Protein 7P8Z (pdb70)

Radius of gyration: 24.33 Å; Cα contacts (8 Å, |Δi|>4): 1302; chains: 4; bounding box: 43×50×77 Å

InterPro domains:
  IPR005468 Avidin/streptavidin [PF01382] (31-137)
  IPR005468 Avidin/streptavidin [PS51326] (28-141)
  IPR036896 Avidin-like superfamily [G3DSA:2.40.128.30] (18-139)
  IPR036896 Avidin-like superfamily [SSF50876] (32-138)

B-factor: mean 18.24, std 8.89, range [5.52, 74.56]

Organism: NCBI:txid1913989

Foldseek 3Di:
DWWWAWPQRKIWDFPDQDPQQKTWGWIADNHPPDPLHDDTFIKIWGDDPFWIKIKTQQDDPPDRDQKMKIWTFGDDPQKTKTKMWMGHPPDDDPVRIDIDIIIIHTD/DWWWAWPQGKIDDFPDQPPQQKTWDWIADNHPPDPLHDDTFIKIWGDDPFWIKIKTQQDDPPDHDQKMKIWTFGDDPQKTKTKMWMGHPPDDDSVRIDIDIIIIHTD/DWWWAWPQGKIWAWPDQDPVQWTKTWIADNHPPDPRHPDTWIKIWGDDPFWIKIKTQQDDDPDHDQKMKIWTFGDDDQKTKTKMWMDHHPDDDSVRIDIDIIIIGTD/DWWWAWPQGKIWAWPDQDPQQWTWTWIADNHPPDPLHDDTWIKIWGDDPFWIKIKTQQDDPPDHDQKMKIWTFGDDPQKTKTKMWMDHHPDDDSVRIDIDIIIIGTD

Structure (mmCIF, N/CA/C/O backbone):
data_7P8Z
#
_entry.id   7P8Z
#
_cell.length_a   89.555
_cell.length_b   67.384
_cell.length_c   77.789
_cell.angle_alpha   90.000
_cell.angle_beta   90.000
_cell.angle_gamma   90.000
#
_symmetry.space_group_name_H-M   'P 21 21 2'
#
loop_
_entity.id
_entity.type
_entity.pdbx_description
1 polymer Wilavidin
2 non-polymer BIOTIN
3 non-polymer 'TETRAETHYLENE GLYCOL'
4 non-polymer 'TRIETHYLENE GLYCOL'
5 non-polymer 1,2-ETHANEDIOL
6 non-polymer DI(HYDROXYETHYL)ETHER
7 non-polymer 3,6,9,12,15,18-HEXAOXAICOSANE-1,20-DIOL
8 non-polymer 'SODIUM ION'
9 water water
#
loop_
_atom_site.group_PDB
_atom_site.id
_atom_site.type_symbol
_atom_site.label_atom_id
_atom_site.label_alt_id
_atom_site.label_comp_id
_atom_site.label_asym_id
_atom_site.label_entity_id
_atom_site.label_seq_id
_atom_site.pdbx_PDB_ins_code
_atom_site.Cartn_x
_atom_site.Cartn_y
_atom_site.Cartn_z
_atom_site.occupancy
_atom_site.B_iso_or_equiv
_atom_site.auth_seq_id
_atom_site.auth_comp_id
_atom_site.auth_asym_id
_atom_site.auth_atom_id
_atom_site.pdbx_PDB_model_num
ATOM 1 N N . LEU A 1 13 ? 0.449 27.557 -15.539 1.00 55.88 12 LEU A N 1
ATOM 2 C CA . LEU A 1 13 ? 1.734 28.210 -15.101 1.00 59.82 12 LEU A CA 1
ATOM 3 C C . LEU A 1 13 ? 2.190 27.718 -13.712 1.00 58.91 12 LEU A C 1
ATOM 4 O O . LEU A 1 13 ? 3.232 28.217 -13.257 1.00 67.24 12 LEU A O 1
ATOM 9 N N . SER A 1 14 ? 1.465 26.797 -13.049 1.00 41.15 13 SER A N 1
ATOM 10 C CA . SER A 1 14 ? 1.813 26.260 -11.705 1.00 29.32 13 SER A CA 1
ATOM 11 C C . SER A 1 14 ? 1.222 24.849 -11.514 1.00 24.72 13 SER A C 1
ATOM 12 O O . SER A 1 14 ? 0.015 24.733 -11.379 1.00 35.05 13 SER A O 1
ATOM 15 N N . ALA A 1 15 ? 2.058 23.806 -11.543 1.00 25.20 14 ALA A N 1
ATOM 16 C CA . ALA A 1 15 ? 1.604 22.401 -11.543 1.00 22.98 14 ALA A CA 1
ATOM 17 C C . ALA A 1 15 ? 2.136 21.721 -10.298 1.00 22.80 14 ALA A C 1
ATOM 18 O O . ALA A 1 15 ? 3.304 21.961 -9.937 1.00 25.04 14 ALA A O 1
ATOM 20 N N . TRP A 1 16 ? 1.308 20.895 -9.679 1.00 17.40 15 TRP A N 1
ATOM 21 C CA . TRP A 1 16 ? 1.652 20.215 -8.406 1.00 19.24 15 TRP A CA 1
ATOM 22 C C . TRP A 1 16 ? 1.246 18.755 -8.530 1.00 15.68 15 TRP A C 1
ATOM 23 O O . TRP A 1 16 ? 0.053 18.523 -8.835 1.00 17.24 15 TRP A O 1
ATOM 34 N N . THR A 1 17 ? 2.150 17.822 -8.227 1.00 16.00 16 THR A N 1
ATOM 35 C CA . THR A 1 17 ? 1.877 16.372 -8.406 1.00 16.21 16 THR A CA 1
ATOM 36 C C . THR A 1 17 ? 1.936 15.728 -7.031 1.00 16.03 16 THR A C 1
ATOM 37 O O . THR A 1 17 ? 2.856 16.047 -6.223 1.00 19.96 16 THR A O 1
ATOM 41 N N . ASN A 1 18 ? 0.972 14.869 -6.740 1.00 15.58 17 ASN A N 1
ATOM 42 C CA . ASN A 1 18 ? 0.914 14.227 -5.405 1.00 16.35 17 ASN A CA 1
ATOM 43 C C . ASN A 1 18 ? 1.635 12.876 -5.467 1.00 14.93 17 ASN A C 1
ATOM 44 O O . ASN A 1 18 ? 2.277 12.525 -6.497 1.00 19.51 17 ASN A O 1
ATOM 49 N N . GLN A 1 19 ? 1.632 12.232 -4.306 1.00 17.76 18 GLN A N 1
ATOM 50 C CA . GLN A 1 19 ? 2.274 10.913 -4.048 1.00 23.40 18 GLN A CA 1
ATOM 51 C C . GLN A 1 19 ? 1.675 9.808 -4.959 1.00 21.33 18 GLN A C 1
ATOM 52 O O . GLN A 1 19 ? 2.370 8.790 -5.186 1.00 22.04 18 GLN A O 1
ATOM 58 N N . SER A 1 20 ? 0.438 9.986 -5.437 1.00 19.58 19 SER A N 1
ATOM 59 C CA . SER A 1 20 ? -0.289 9.065 -6.330 1.00 21.72 19 SER A CA 1
ATOM 60 C C . SER A 1 20 ? -0.012 9.368 -7.807 1.00 21.50 19 SER A C 1
ATOM 61 O O . SER A 1 20 ? -0.408 8.502 -8.649 1.00 25.46 19 SER A O 1
ATOM 64 N N . GLY A 1 21 ? 0.724 10.445 -8.122 1.00 23.62 20 GLY A N 1
ATOM 65 C CA . GLY A 1 21 ? 1.055 10.863 -9.509 1.00 22.45 20 GLY A CA 1
ATOM 66 C C . GLY A 1 21 ? -0.024 11.783 -10.120 1.00 18.73 20 GLY A C 1
ATOM 67 O O . GLY A 1 21 ? 0.077 12.146 -11.325 1.00 19.09 20 GLY A O 1
ATOM 68 N N . SER A 1 22 ? -1.064 12.171 -9.374 1.00 15.32 21 SER A N 1
ATOM 69 C CA . SER A 1 22 ? -2.104 13.101 -9.874 1.00 14.82 21 SER A CA 1
ATOM 70 C C . SER A 1 22 ? -1.533 14.514 -9.890 1.00 15.09 21 SER A C 1
ATOM 71 O O . SER A 1 22 ? -0.656 14.833 -9.043 1.00 16.72 21 SER A O 1
ATOM 74 N N . THR A 1 23 ? -2.025 15.339 -10.793 1.00 15.11 22 THR A N 1
ATOM 75 C CA . THR A 1 23 ? -1.454 16.692 -10.963 1.00 15.77 22 THR A CA 1
ATOM 76 C C . THR A 1 23 ? -2.570 17.732 -10.924 1.00 14.97 22 THR A C 1
ATOM 77 O O . THR A 1 23 ? -3.545 17.616 -11.712 1.00 18.04 22 THR A O 1
ATOM 81 N N . LEU A 1 24 ? -2.365 18.732 -10.070 1.00 15.18 23 LEU A N 1
ATOM 82 C CA . LEU A 1 24 ? -3.160 19.983 -10.009 1.00 14.60 23 LEU A CA 1
ATOM 83 C C . LEU A 1 24 ? -2.454 21.017 -10.882 1.00 11.72 23 LEU A C 1
ATOM 84 O O . LEU A 1 24 ? -1.321 21.372 -10.573 1.00 14.10 23 LEU A O 1
ATOM 89 N N . TYR A 1 25 ? -3.117 21.474 -11.928 1.00 13.75 24 TYR A N 1
ATOM 90 C CA . TYR A 1 25 ? -2.647 22.550 -12.823 1.00 14.46 24 TYR A CA 1
ATOM 91 C C . TYR A 1 25 ? -3.334 23.849 -12.451 1.00 14.89 24 TYR A C 1
ATOM 92 O O . TYR A 1 25 ? -4.499 24.027 -12.841 1.00 16.48 24 TYR A O 1
ATOM 101 N N . ILE A 1 26 ? -2.681 24.719 -11.694 1.00 18.72 25 ILE A N 1
ATOM 102 C CA . ILE A 1 26 ? -3.279 26.045 -11.360 1.00 19.81 25 ILE A CA 1
ATOM 103 C C . ILE A 1 26 ? -2.999 26.946 -12.557 1.00 20.10 25 ILE A C 1
ATOM 104 O O . ILE A 1 26 ? -1.807 27.225 -12.824 1.00 26.96 25 ILE A O 1
ATOM 109 N N . GLN A 1 27 ? -4.047 27.322 -13.269 1.00 19.00 26 GLN A N 1
ATOM 110 C CA . GLN A 1 27 ? -4.003 28.210 -14.451 1.00 23.15 26 GLN A CA 1
ATOM 111 C C . GLN A 1 27 ? -4.031 29.672 -14.004 1.00 24.80 26 GLN A C 1
ATOM 112 O O . GLN A 1 27 ? -3.382 30.465 -14.672 1.00 33.57 26 GLN A O 1
ATOM 118 N N . SER A 1 28 ? -4.681 30.013 -12.889 1.00 25.54 27 SER A N 1
ATOM 119 C CA . SER A 1 28 ? -4.685 31.401 -12.367 1.00 31.80 27 SER A CA 1
ATOM 120 C C . SER A 1 28 ? -5.172 31.482 -10.914 1.00 34.85 27 SER A C 1
ATOM 121 O O . SER A 1 28 ? -6.053 30.707 -10.517 1.00 32.60 27 SER A O 1
ATOM 124 N N . VAL A 1 29 ? -4.588 32.422 -10.160 1.00 33.84 28 VAL A N 1
ATOM 125 C CA . VAL A 1 29 ? -5.126 32.934 -8.863 1.00 30.69 28 VAL A CA 1
ATOM 126 C C . VAL A 1 29 ? -5.352 34.432 -9.060 1.00 33.55 28 VAL A C 1
ATOM 127 O O . VAL A 1 29 ? -4.356 35.121 -9.381 1.00 38.14 28 VAL A O 1
ATOM 131 N N . ASP A 1 30 ? -6.612 34.869 -9.011 1.00 33.85 29 ASP A N 1
ATOM 132 C CA . ASP A 1 30 ? -7.061 36.288 -9.068 1.00 34.24 29 ASP A CA 1
ATOM 133 C C . ASP A 1 30 ? -6.480 37.065 -7.883 1.00 31.22 29 ASP A C 1
ATOM 134 O O . ASP A 1 30 ? -6.157 36.474 -6.860 1.00 29.15 29 ASP A O 1
ATOM 139 N N . PRO A 1 31 ? -6.445 38.413 -7.895 1.00 30.48 30 PRO A N 1
ATOM 140 C CA . PRO A 1 31 ? -6.071 39.173 -6.697 1.00 33.18 30 PRO A CA 1
ATOM 141 C C . PRO A 1 31 ? -6.994 38.933 -5.484 1.00 27.54 30 PRO A C 1
ATOM 142 O O . PRO A 1 31 ? -6.567 39.135 -4.355 1.00 31.62 30 PRO A O 1
ATOM 146 N N . SER A 1 32 ? -8.210 38.446 -5.750 1.00 28.03 31 SER A N 1
ATOM 147 C CA . SER A 1 32 ? -9.267 38.097 -4.766 1.00 27.52 31 SER A CA 1
ATOM 148 C C . SER A 1 32 ? -8.856 36.811 -4.016 1.00 20.11 31 SER A C 1
ATOM 149 O O . SER A 1 32 ? -9.535 36.453 -3.037 1.00 28.63 31 SER A O 1
ATOM 152 N N . GLY A 1 33 ? -7.859 36.075 -4.550 1.00 21.77 32 GLY A N 1
ATOM 153 C CA . GLY A 1 33 ? -7.434 34.747 -4.092 1.00 20.44 32 GLY A CA 1
ATOM 154 C C . GLY A 1 33 ? -8.210 33.621 -4.779 1.00 17.98 32 GLY A C 1
ATOM 155 O O . GLY A 1 33 ? -8.048 32.483 -4.341 1.00 15.88 32 GLY A O 1
ATOM 156 N N . SER A 1 34 ? -9.054 33.915 -5.793 1.00 18.55 33 SER A N 1
ATOM 157 C CA . SER A 1 34 ? -9.860 32.885 -6.479 1.00 18.84 33 SER A CA 1
ATOM 158 C C . SER A 1 34 ? -8.971 32.039 -7.388 1.00 16.76 33 SER A C 1
ATOM 159 O O . SER A 1 34 ? -8.279 32.635 -8.258 1.00 24.61 33 SER A O 1
ATOM 162 N N . LEU A 1 35 ? -8.976 30.719 -7.204 1.00 16.73 34 LEU A N 1
ATOM 163 C CA . LEU A 1 35 ? -8.125 29.770 -7.963 1.00 19.68 34 LEU A CA 1
ATOM 164 C C . LEU A 1 35 ? -8.968 29.134 -9.062 1.00 19.04 34 LEU A C 1
ATOM 165 O O . LEU A 1 35 ? -10.098 28.789 -8.822 1.00 20.64 34 LEU A O 1
ATOM 170 N N . SER A 1 36 ? -8.361 28.965 -10.223 1.00 17.53 35 SER A N 1
ATOM 171 C CA . SER A 1 36 ? -8.967 28.285 -11.378 1.00 18.26 35 SER A CA 1
ATOM 172 C C . SER A 1 36 ? -7.898 27.403 -12.025 1.00 18.57 35 SER A C 1
ATOM 173 O O . SER A 1 36 ? -6.715 27.793 -12.090 1.00 21.99 35 SER A O 1
ATOM 176 N N . GLY A 1 37 ? -8.309 26.247 -12.494 1.00 20.00 36 GLY A N 1
ATOM 177 C CA . GLY A 1 37 ? -7.391 25.367 -13.222 1.00 17.67 36 GLY A CA 1
ATOM 178 C C . GLY A 1 37 ? -8.028 24.036 -13.507 1.00 14.50 36 GLY A C 1
ATOM 179 O O . GLY A 1 37 ? -9.264 23.967 -13.666 1.00 16.20 36 GLY A O 1
ATOM 180 N N . TYR A 1 38 ? -7.202 23.013 -13.563 1.00 11.60 37 TYR A N 1
ATOM 181 C CA . TYR A 1 38 ? -7.651 21.649 -13.881 1.00 11.24 37 TYR A CA 1
ATOM 182 C C . TYR A 1 38 ? -6.762 20.659 -13.179 1.00 10.63 37 TYR A C 1
ATOM 183 O O . TYR A 1 38 ? -5.683 21.032 -12.678 1.00 11.44 37 TYR A O 1
ATOM 192 N N . TYR A 1 39 ? -7.218 19.410 -13.199 1.00 10.06 38 TYR A N 1
ATOM 193 C CA . TYR A 1 39 ? -6.658 18.342 -12.353 1.00 10.76 38 TYR A CA 1
ATOM 194 C C . TYR A 1 39 ? -6.686 17.077 -13.197 1.00 13.47 38 TYR A C 1
ATOM 195 O O . TYR A 1 39 ? -7.703 16.762 -13.858 1.00 13.80 38 TYR A O 1
ATOM 204 N N . ILE A 1 40 ? -5.575 16.376 -13.228 1.00 11.27 39 ILE A N 1
ATOM 205 C CA . ILE A 1 40 ? -5.478 15.056 -13.893 1.00 12.90 39 ILE A CA 1
ATOM 206 C C . ILE A 1 40 ? -5.207 14.025 -12.808 1.00 12.79 39 ILE A C 1
ATOM 207 O O . ILE A 1 40 ? -4.154 14.049 -12.154 1.00 15.19 39 ILE A O 1
ATOM 212 N N . ASN A 1 41 ? -6.205 13.183 -12.579 1.00 13.39 40 ASN A N 1
ATOM 213 C CA . ASN A 1 41 ? -6.158 12.104 -11.578 1.00 12.13 40 ASN A CA 1
ATOM 214 C C . ASN A 1 41 ? -5.360 10.897 -12.128 1.00 12.01 40 ASN A C 1
ATOM 215 O O . ASN A 1 41 ? -5.641 10.425 -13.207 1.00 12.17 40 ASN A O 1
ATOM 220 N N . ARG A 1 42 ? -4.358 10.416 -11.402 1.00 15.62 41 ARG A N 1
ATOM 221 C CA . ARG A 1 42 ? -3.577 9.231 -11.822 1.00 16.40 41 ARG A CA 1
ATOM 222 C C . ARG A 1 42 ? -3.501 8.249 -10.643 1.00 17.39 41 ARG A C 1
ATOM 223 O O . ARG A 1 42 ? -2.658 7.290 -10.665 1.00 18.53 41 ARG A O 1
ATOM 231 N N . ALA A 1 43 ? -4.490 8.348 -9.755 1.00 17.44 42 ALA A N 1
ATOM 232 C CA . ALA A 1 43 ? -4.527 7.538 -8.512 1.00 17.69 42 ALA A CA 1
ATOM 233 C C . ALA A 1 43 ? -5.103 6.164 -8.840 1.00 19.16 42 ALA A C 1
ATOM 234 O O . ALA A 1 43 ? -6.282 6.142 -9.328 1.00 18.26 4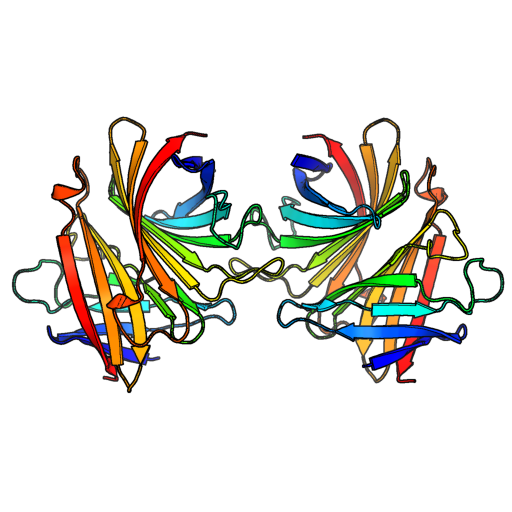2 ALA A O 1
ATOM 236 N N . ALA A 1 44 ? -4.279 5.110 -8.675 1.00 19.76 43 ALA A N 1
ATOM 237 C CA . ALA A 1 44 ? -4.643 3.700 -8.936 1.00 23.02 43 ALA A CA 1
ATOM 238 C C . ALA A 1 44 ? -5.937 3.404 -8.166 1.00 19.59 43 ALA A C 1
ATOM 239 O O . ALA A 1 44 ? -6.011 3.748 -6.970 1.00 18.36 43 ALA A O 1
ATOM 241 N N . GLY A 1 45 ? -6.855 2.705 -8.821 1.00 20.98 44 GLY A N 1
ATOM 242 C CA . GLY A 1 45 ? -8.122 2.214 -8.242 1.00 24.17 44 GLY A CA 1
ATOM 243 C C . GLY A 1 45 ? -9.300 3.179 -8.418 1.00 22.76 44 GLY A C 1
ATOM 244 O O . GLY A 1 45 ? -10.459 2.806 -8.180 1.00 21.19 44 GLY A O 1
ATOM 245 N N . TYR A 1 46 ? -9.031 4.428 -8.769 1.00 18.24 45 TYR A N 1
ATOM 246 C CA . TYR A 1 46 ? -10.106 5.440 -8.928 1.00 18.63 45 TYR A CA 1
ATOM 247 C C . TYR A 1 46 ? -10.481 5.514 -10.393 1.00 20.37 45 TYR A C 1
ATOM 248 O O . TYR A 1 46 ? -9.684 5.167 -11.305 1.00 17.72 45 TYR A O 1
ATOM 257 N N . GLY A 1 47 ? -11.643 6.079 -10.630 1.00 18.88 46 GLY A N 1
ATOM 258 C CA . GLY A 1 47 ? -12.050 6.340 -12.013 1.00 20.72 46 GLY A CA 1
ATOM 259 C C . GLY A 1 47 ? -11.485 7.694 -12.445 1.00 15.52 46 GLY A C 1
ATOM 260 O O . GLY A 1 47 ? -10.653 8.304 -11.683 1.00 16.01 46 GLY A O 1
ATOM 261 N N . CYS A 1 48 ? -11.896 8.126 -13.620 1.00 16.25 47 CYS A N 1
ATOM 262 C CA . CYS A 1 48 ? -11.638 9.472 -14.106 1.00 11.61 47 CYS A CA 1
ATOM 263 C C . CYS A 1 48 ? -10.136 9.708 -14.004 1.00 13.59 47 CYS A C 1
ATOM 264 O O . CYS A 1 48 ? -9.724 10.738 -13.483 1.00 17.30 47 CYS A O 1
ATOM 267 N N . GLN A 1 49 ? -9.390 8.832 -14.612 1.00 13.79 48 GLN A N 1
ATOM 268 C CA A GLN A 1 49 ? -7.914 8.873 -14.812 0.50 16.71 48 GLN A CA 1
ATOM 269 C CA B GLN A 1 49 ? -7.928 9.046 -14.737 0.50 15.21 48 GLN A CA 1
ATOM 270 C C . GLN A 1 49 ? -7.537 9.628 -16.099 1.00 15.09 48 GLN A C 1
ATOM 271 O O . GLN A 1 49 ? -8.225 9.446 -17.070 1.00 16.39 48 GLN A O 1
ATOM 282 N N . ASN A 1 50 ? -6.389 10.312 -16.112 1.00 15.32 49 ASN A N 1
ATOM 283 C CA . ASN A 1 50 ? -5.630 10.723 -17.319 1.00 19.91 49 ASN A CA 1
ATOM 284 C C . ASN A 1 50 ? -6.301 11.839 -18.116 1.00 20.81 49 ASN A C 1
ATOM 285 O O . ASN A 1 50 ? -5.743 12.177 -19.146 1.00 25.73 49 ASN A O 1
ATOM 290 N N . THR A 1 51 ? -7.397 12.433 -17.651 1.00 15.17 50 THR A N 1
ATOM 291 C CA . THR A 1 51 ? -8.062 13.515 -18.419 1.00 14.90 50 THR A CA 1
ATOM 292 C C . THR A 1 51 ? -8.357 14.691 -17.513 1.00 14.66 50 THR A C 1
ATOM 293 O O . THR A 1 51 ? -8.550 14.511 -16.325 1.00 13.11 50 THR A O 1
ATOM 297 N N . PRO A 1 52 ? -8.338 15.928 -18.043 1.00 13.33 51 PRO A N 1
ATOM 298 C CA . PRO A 1 52 ? -8.429 17.099 -17.162 1.00 13.15 51 PRO A CA 1
ATOM 299 C C . PRO A 1 52 ? -9.856 17.317 -16.619 1.00 11.29 51 PRO A C 1
ATOM 300 O O . PRO A 1 52 ? -10.832 17.321 -17.431 1.00 15.43 51 PRO A O 1
ATOM 304 N N . TYR A 1 53 ? -9.960 17.520 -15.325 1.00 11.20 52 TYR A N 1
ATOM 305 C CA . TYR A 1 53 ? -11.232 17.920 -14.667 1.00 11.59 52 TYR A CA 1
ATOM 306 C C . TYR A 1 53 ? -11.088 19.313 -14.097 1.00 10.81 52 TYR A C 1
ATOM 307 O O . TYR A 1 53 ? -9.995 19.708 -13.663 1.00 10.95 52 TYR A O 1
ATOM 316 N N . PRO A 1 54 ? -12.195 20.064 -14.005 1.00 10.46 53 PRO A N 1
ATOM 317 C CA . PRO A 1 54 ? -12.099 21.457 -13.587 1.00 11.25 53 PRO A CA 1
ATOM 318 C C . PRO A 1 54 ? -11.898 21.657 -12.084 1.00 10.72 53 PRO A C 1
ATOM 319 O O . PRO A 1 54 ? -12.415 20.919 -11.266 1.00 11.30 53 PRO A O 1
ATOM 323 N N . VAL A 1 55 ? -11.166 22.720 -11.765 1.00 12.45 54 VAL A N 1
ATOM 324 C CA . VAL A 1 55 ? -10.786 23.080 -10.389 1.00 11.76 54 VAL A CA 1
ATOM 325 C C . VAL A 1 55 ? -11.270 24.505 -10.103 1.00 12.32 54 VAL A C 1
ATOM 326 O O . VAL A 1 55 ? -11.049 25.408 -10.945 1.00 14.36 54 VAL A O 1
ATOM 330 N N . THR A 1 56 ? -11.847 24.688 -8.911 1.00 11.92 55 THR A N 1
ATOM 331 C CA . THR A 1 56 ? -12.078 26.011 -8.323 1.00 10.38 55 THR A CA 1
ATOM 332 C C . THR A 1 56 ? -11.552 25.977 -6.909 1.00 12.07 55 THR A C 1
ATOM 333 O O . THR A 1 56 ? -11.445 24.888 -6.358 1.00 12.70 55 THR A O 1
ATOM 337 N N . GLY A 1 57 ? -11.243 27.141 -6.343 1.00 13.07 56 GLY A N 1
ATOM 338 C CA . GLY A 1 57 ? -10.868 27.199 -4.932 1.00 10.03 56 GLY A CA 1
ATOM 339 C C . GLY A 1 57 ? -10.399 28.562 -4.527 1.00 9.78 56 GLY A C 1
ATOM 340 O O . GLY A 1 57 ? -10.740 29.533 -5.190 1.00 12.88 56 GLY A O 1
ATOM 341 N N . TRP A 1 58 ? -9.664 28.609 -3.433 1.00 11.35 57 TRP A N 1
ATOM 342 C CA . TRP A 1 58 ? -9.204 29.855 -2.784 1.00 12.16 57 TRP A CA 1
ATOM 343 C C . TRP A 1 58 ? -7.773 29.646 -2.337 1.00 12.62 57 TRP A C 1
ATOM 344 O O . TRP A 1 58 ? -7.444 28.555 -1.801 1.00 12.43 57 TRP A O 1
ATOM 355 N N . VAL A 1 59 ? -7.013 30.699 -2.458 1.00 13.46 58 VAL A N 1
ATOM 356 C CA . VAL A 1 59 ? -5.699 30.772 -1.784 1.00 12.81 58 VAL A CA 1
ATOM 357 C C . VAL A 1 59 ? -5.765 31.956 -0.836 1.00 13.41 58 VAL A C 1
ATOM 358 O O . VAL A 1 59 ? -6.244 32.990 -1.251 1.00 17.47 58 VAL A O 1
ATOM 362 N N . TYR A 1 60 ? -5.217 31.783 0.351 1.00 13.87 59 TYR A N 1
ATOM 363 C CA . TYR A 1 60 ? -5.120 32.823 1.401 1.00 14.97 59 TYR A CA 1
ATOM 364 C C . TYR A 1 60 ? -3.776 32.657 2.092 1.00 15.59 59 TYR A C 1
ATOM 365 O O . TYR A 1 60 ? -3.624 31.791 2.949 1.00 15.04 59 TYR A O 1
ATOM 374 N N . GLY A 1 61 ? -2.803 33.490 1.735 1.00 14.79 60 GLY A N 1
ATOM 375 C CA . GLY A 1 61 ? -1.456 33.245 2.239 1.00 17.12 60 GLY A CA 1
ATOM 376 C C . GLY A 1 61 ? -1.000 31.840 1.848 1.00 15.08 60 GLY A C 1
ATOM 377 O O . GLY A 1 61 ? -0.986 31.510 0.616 1.00 16.79 60 GLY A O 1
ATOM 378 N N . THR A 1 62 ? -0.659 30.999 2.822 1.00 15.69 61 THR A N 1
ATOM 379 C CA . THR A 1 62 ? -0.164 29.637 2.539 1.00 15.61 61 THR A CA 1
ATOM 380 C C . THR A 1 62 ? -1.315 28.646 2.564 1.00 13.53 61 THR A C 1
ATOM 381 O O . THR A 1 62 ? -1.061 27.473 2.242 1.00 17.75 61 THR A O 1
ATOM 385 N N . ALA A 1 63 ? -2.502 29.104 2.997 1.00 14.28 62 ALA A N 1
ATOM 386 C CA . ALA A 1 63 ? -3.701 28.250 3.025 1.00 13.41 62 ALA A CA 1
ATOM 387 C C . ALA A 1 63 ? -4.289 28.113 1.631 1.00 12.29 62 ALA A C 1
ATOM 388 O O . ALA A 1 63 ? -4.290 29.070 0.861 1.00 15.01 62 ALA A O 1
ATOM 390 N N . ILE A 1 64 ? -4.833 26.943 1.343 1.00 12.51 63 ILE A N 1
ATOM 391 C CA . ILE A 1 64 ? -5.417 26.667 0.010 1.00 11.83 63 ILE A CA 1
ATOM 392 C C . ILE A 1 64 ? -6.546 25.668 0.188 1.00 10.76 63 ILE A C 1
ATOM 393 O O . ILE A 1 64 ? -6.425 24.705 0.985 1.00 12.41 63 ILE A O 1
ATOM 398 N N . THR A 1 65 ? -7.632 25.934 -0.517 1.00 11.31 64 THR A N 1
ATOM 399 C CA . THR A 1 65 ? -8.687 24.932 -0.799 1.00 10.70 64 THR A CA 1
ATOM 400 C C . THR A 1 65 ? -8.855 24.823 -2.299 1.00 9.23 64 THR A C 1
ATOM 401 O O . THR A 1 65 ? -8.721 25.788 -3.006 1.00 10.83 64 THR A O 1
ATOM 405 N N . PHE A 1 66 ? -9.157 23.624 -2.753 1.00 9.39 65 PHE A N 1
ATOM 406 C CA . PHE A 1 66 ? -9.547 23.429 -4.156 1.00 9.58 65 PHE A CA 1
ATOM 407 C C . PHE A 1 66 ? -10.465 22.220 -4.230 1.00 10.26 65 PHE A C 1
ATOM 408 O O . PHE A 1 66 ? -10.405 21.337 -3.379 1.00 10.96 65 PHE A O 1
ATOM 416 N N . THR A 1 67 ? -11.283 22.230 -5.260 1.00 10.28 66 THR A N 1
ATOM 417 C CA . THR A 1 67 ? -12.297 21.192 -5.403 1.00 10.08 66 THR A CA 1
ATOM 418 C C . THR A 1 67 ? -12.459 20.910 -6.889 1.00 8.96 66 THR A C 1
ATOM 419 O O . THR A 1 67 ? -12.385 21.860 -7.693 1.00 11.23 66 THR A O 1
ATOM 423 N N . VAL A 1 68 ? -12.560 19.622 -7.196 1.00 10.81 67 VAL A N 1
ATOM 424 C CA . VAL A 1 68 ? -12.633 19.082 -8.580 1.00 11.19 67 VAL A CA 1
ATOM 425 C C . VAL A 1 68 ? -13.994 18.408 -8.720 1.00 8.60 67 VAL A C 1
ATOM 426 O O . VAL A 1 68 ? -14.309 17.522 -7.903 1.00 12.46 67 VAL A O 1
ATOM 430 N N . LEU A 1 69 ? -14.656 18.716 -9.827 1.00 10.14 68 LEU A N 1
ATOM 431 C CA . LEU A 1 69 ? -15.904 18.072 -10.273 1.00 10.81 68 LEU A CA 1
ATOM 432 C C . LEU A 1 69 ? -15.470 16.922 -11.177 1.00 10.41 68 LEU A C 1
ATOM 433 O O . LEU A 1 69 ? -14.827 17.202 -12.178 1.00 13.29 68 LEU A O 1
ATOM 438 N N . TRP A 1 70 ? -15.823 15.674 -10.878 1.00 13.19 69 TRP A N 1
ATOM 439 C CA . TRP A 1 70 ? -15.359 14.504 -11.701 1.00 10.33 69 TRP A CA 1
ATOM 440 C C . TRP A 1 70 ? -16.345 14.261 -12.842 1.00 11.25 69 TRP A C 1
ATOM 441 O O . TRP A 1 70 ? -16.924 13.198 -12.934 1.00 13.74 69 TRP A O 1
ATOM 452 N N . GLU A 1 71 ? -16.504 15.295 -13.647 1.00 11.31 70 GLU A N 1
ATOM 453 C CA . GLU A 1 71 ? -17.313 15.262 -14.866 1.00 10.97 70 GLU A CA 1
ATOM 454 C C . GLU A 1 71 ? -16.488 15.960 -15.921 1.00 11.33 70 GLU A C 1
ATOM 455 O O . GLU A 1 71 ? -16.001 17.064 -15.622 1.00 14.54 70 GLU A O 1
ATOM 461 N N . ASN A 1 72 ? -16.321 15.306 -17.060 1.00 13.80 71 ASN A N 1
ATOM 462 C CA . ASN A 1 72 ? -15.876 16.002 -18.288 1.00 15.89 71 ASN A CA 1
ATOM 463 C C . ASN A 1 72 ? -16.416 15.244 -19.503 1.00 15.74 71 ASN A C 1
ATOM 464 O O . ASN A 1 72 ? -17.169 14.228 -19.336 1.00 14.10 71 ASN A O 1
ATOM 469 N N . ALA A 1 73 ? -16.032 15.664 -20.708 1.00 18.16 72 ALA A N 1
ATOM 470 C CA . ALA A 1 73 ? -16.623 15.059 -21.928 1.00 17.56 72 ALA A CA 1
ATOM 471 C C . ALA A 1 73 ? -16.084 13.629 -22.150 1.00 19.29 72 ALA A C 1
ATOM 472 O O . ALA A 1 73 ? -16.615 12.908 -22.968 1.00 28.24 72 ALA A O 1
ATOM 474 N N . THR A 1 74 ? -15.036 13.248 -21.446 1.00 20.38 73 THR A N 1
ATOM 475 C CA . THR A 1 74 ? -14.287 11.990 -21.659 1.00 18.37 73 THR A CA 1
ATOM 476 C C . THR A 1 74 ? -14.876 10.945 -20.709 1.00 18.97 73 THR A C 1
ATOM 477 O O . THR A 1 74 ? -15.240 9.886 -21.174 1.00 20.04 73 THR A O 1
ATOM 481 N N . GLU A 1 75 ? -14.971 11.236 -19.426 1.00 16.52 74 GLU A N 1
ATOM 482 C CA . GLU A 1 75 ? -15.463 10.259 -18.428 1.00 15.33 74 GLU A CA 1
ATOM 483 C C . GLU A 1 75 ? -16.058 11.021 -17.266 1.00 14.48 74 GLU A C 1
ATOM 484 O O . GLU A 1 75 ? -15.583 12.137 -16.961 1.00 19.93 74 GLU A O 1
ATOM 490 N N . SER A 1 76 ? -17.068 10.427 -16.650 1.00 17.33 75 SER A N 1
ATOM 491 C CA . SER A 1 76 ? -17.758 11.029 -15.482 1.00 18.77 75 SER A CA 1
ATOM 492 C C . SER A 1 76 ? -17.794 10.028 -14.351 1.00 15.86 75 SER A C 1
ATOM 493 O O . SER A 1 76 ? -18.003 8.822 -14.637 1.00 17.96 75 SER A O 1
ATOM 496 N N . CYS A 1 77 ? -17.581 10.497 -13.127 1.00 13.41 76 CYS A N 1
ATOM 497 C CA . CYS A 1 77 ? -17.644 9.601 -11.943 1.00 14.19 76 CYS A CA 1
ATOM 498 C C . CYS A 1 77 ? -18.665 10.101 -10.904 1.00 13.06 76 CYS A C 1
ATOM 499 O O . CYS A 1 77 ? -18.688 9.525 -9.813 1.00 16.10 76 CYS A O 1
ATOM 502 N N . ASN A 1 78 ? -19.558 11.052 -11.229 1.00 13.12 77 ASN A N 1
ATOM 503 C CA . ASN A 1 78 ? -20.736 11.305 -10.348 1.00 16.61 77 ASN A CA 1
ATOM 504 C C . ASN A 1 78 ? -20.281 11.654 -8.945 1.00 14.00 77 ASN A C 1
ATOM 505 O O . ASN A 1 78 ? -20.975 11.276 -7.945 1.00 13.75 77 ASN A O 1
ATOM 510 N N . SER A 1 79 ? -19.198 12.423 -8.849 1.00 11.26 78 SER A N 1
ATOM 511 C CA . SER A 1 79 ? -18.587 12.680 -7.524 1.00 12.79 78 SER A CA 1
ATOM 512 C C . SER A 1 79 ? -17.917 14.053 -7.545 1.00 9.73 78 SER A C 1
ATOM 513 O O . SER A 1 79 ? -17.585 14.597 -8.673 1.00 10.56 78 SER A O 1
ATOM 516 N N . ILE A 1 80 ? -17.496 14.484 -6.379 1.00 10.44 79 ILE A N 1
ATOM 517 C CA . ILE A 1 80 ? -16.750 15.761 -6.208 1.00 9.08 79 ILE A CA 1
ATOM 518 C C . ILE A 1 80 ? -15.697 15.548 -5.130 1.00 9.48 79 ILE A C 1
ATOM 519 O O . ILE A 1 80 ? -16.040 15.000 -4.082 1.00 13.75 79 ILE A O 1
ATOM 524 N N . THR A 1 81 ? -14.507 16.100 -5.316 1.00 9.43 80 THR A N 1
ATOM 525 C CA . THR A 1 81 ? -13.508 16.070 -4.230 1.00 10.08 80 THR A CA 1
ATOM 526 C C . THR A 1 81 ? -13.195 17.509 -3.839 1.00 11.46 80 THR A C 1
ATOM 527 O O . THR A 1 81 ? -13.086 18.378 -4.742 1.00 9.77 80 THR A O 1
ATOM 531 N N . ALA A 1 82 ? -13.056 17.707 -2.520 1.00 10.38 81 ALA A N 1
ATOM 532 C CA . ALA A 1 82 ? -12.557 18.967 -1.934 1.00 11.72 81 ALA A CA 1
ATOM 533 C C . ALA A 1 82 ? -11.332 18.712 -1.106 1.00 10.22 81 ALA A C 1
ATOM 534 O O . ALA A 1 82 ? -11.378 17.821 -0.214 1.00 10.01 81 ALA A O 1
ATOM 536 N N . TRP A 1 83 ? -10.270 19.432 -1.451 1.00 9.40 82 TRP A N 1
ATOM 537 C CA . TRP A 1 83 ? -8.998 19.435 -0.701 1.00 10.72 82 TRP A CA 1
ATOM 538 C C . TRP A 1 83 ? -8.870 20.691 0.147 1.00 9.31 82 TRP A C 1
ATOM 539 O O . TRP A 1 83 ? -9.104 21.770 -0.353 1.00 11.53 82 TRP A O 1
ATOM 550 N N . THR A 1 84 ? -8.377 20.526 1.357 1.00 11.64 83 THR A N 1
ATOM 551 C CA . THR A 1 84 ? -8.065 21.619 2.285 1.00 11.77 83 THR A CA 1
ATOM 552 C C . THR A 1 84 ? -6.614 21.466 2.748 1.00 10.75 83 THR A C 1
ATOM 553 O O . THR A 1 84 ? -6.281 20.388 3.233 1.00 13.39 83 THR A O 1
ATOM 557 N N . GLY A 1 85 ? -5.786 22.467 2.608 1.00 13.43 84 GLY A N 1
ATOM 558 C CA . GLY A 1 85 ? -4.409 22.290 3.048 1.00 15.41 84 GLY A CA 1
ATOM 559 C C . GLY A 1 85 ? -3.602 23.565 3.040 1.00 12.68 84 GLY A C 1
ATOM 560 O O . GLY A 1 85 ? -4.147 24.698 3.005 1.00 15.37 84 GLY A O 1
ATOM 561 N N . PHE A 1 86 ? -2.299 23.397 3.042 1.00 16.79 85 PHE A N 1
ATOM 562 C CA . PHE A 1 86 ? -1.389 24.534 3.238 1.00 14.78 85 PHE A CA 1
ATOM 563 C C . PHE A 1 86 ? -0.098 24.235 2.494 1.00 13.24 85 PHE A C 1
ATOM 564 O O . PHE A 1 86 ? 0.310 23.078 2.335 1.00 16.42 85 PHE A O 1
ATOM 572 N N . TYR A 1 87 ? 0.532 25.307 2.069 1.00 14.58 86 TYR A N 1
ATOM 573 C CA . TYR A 1 87 ? 1.881 25.248 1.500 1.00 15.78 86 TYR A CA 1
ATOM 574 C C . TYR A 1 87 ? 2.872 25.364 2.653 1.00 15.63 86 TYR A C 1
ATOM 575 O O . TYR A 1 87 ? 2.813 26.321 3.495 1.00 17.49 86 TYR A O 1
ATOM 584 N N . TYR A 1 88 ? 3.846 24.446 2.663 1.00 15.96 87 TYR A N 1
ATOM 585 C CA . TYR A 1 88 ? 4.876 24.416 3.727 1.00 15.01 87 TYR A CA 1
ATOM 586 C C . TYR A 1 88 ? 6.080 23.650 3.218 1.00 15.99 87 TYR A C 1
ATOM 587 O O . TYR A 1 88 ? 5.911 22.538 2.747 1.00 17.94 87 TYR A O 1
ATOM 596 N N . GLN A 1 89 ? 7.242 24.263 3.358 1.00 17.67 88 GLN A N 1
ATOM 597 C CA . GLN A 1 89 ? 8.567 23.649 3.024 1.00 22.92 88 GLN A CA 1
ATOM 598 C C . GLN A 1 89 ? 8.461 23.030 1.641 1.00 21.83 88 GLN A C 1
ATOM 599 O O . GLN A 1 89 ? 8.889 21.863 1.431 1.00 27.67 88 GLN A O 1
ATOM 605 N N . GLY A 1 90 ? 7.962 23.847 0.724 1.00 21.13 89 GLY A N 1
ATOM 606 C CA . GLY A 1 90 ? 8.032 23.563 -0.709 1.00 19.87 89 GLY A CA 1
ATOM 607 C C . GLY A 1 90 ? 7.003 22.548 -1.175 1.00 19.13 89 GLY A C 1
ATOM 608 O O . GLY A 1 90 ? 6.996 22.269 -2.386 1.00 19.98 89 GLY A O 1
ATOM 609 N N . GLN A 1 91 ? 6.038 22.169 -0.338 1.00 17.19 90 GLN A N 1
ATOM 610 C CA . GLN A 1 91 ? 4.994 21.201 -0.763 1.00 17.58 90 GLN A CA 1
ATOM 611 C C . GLN A 1 91 ? 3.627 21.666 -0.273 1.00 17.66 90 GLN A C 1
ATOM 612 O O . GLN A 1 91 ? 3.546 22.420 0.716 1.00 18.33 90 GLN A O 1
ATOM 618 N N . ILE A 1 92 ? 2.587 21.183 -0.909 1.00 18.31 91 ILE A N 1
ATOM 619 C CA . ILE A 1 92 ? 1.211 21.453 -0.419 1.00 17.50 91 ILE A CA 1
ATOM 620 C C . ILE A 1 92 ? 0.691 20.184 0.286 1.00 15.47 91 ILE A C 1
ATOM 621 O O . ILE A 1 92 ? 0.571 19.146 -0.375 1.00 14.15 91 ILE A O 1
ATOM 626 N N . THR A 1 93 ? 0.384 20.275 1.583 1.00 17.49 92 THR A N 1
ATOM 627 C CA . THR A 1 93 ? -0.138 19.173 2.415 1.00 15.61 92 THR A CA 1
ATOM 628 C C . THR A 1 93 ? -1.645 19.379 2.544 1.00 14.55 92 THR A C 1
ATOM 629 O O . THR A 1 93 ? -2.021 20.440 2.885 1.00 19.32 92 THR A O 1
ATOM 633 N N . THR A 1 94 ? -2.403 18.324 2.290 1.00 14.80 93 THR A N 1
ATOM 634 C CA . THR A 1 94 ? -3.856 18.422 2.088 1.00 13.85 93 THR A CA 1
ATOM 635 C C . THR A 1 94 ? -4.527 17.246 2.733 1.00 13.96 93 THR A C 1
ATOM 636 O O . THR A 1 94 ? -4.018 16.174 2.647 1.00 16.04 93 THR A O 1
ATOM 640 N N . LEU A 1 95 ? -5.699 17.534 3.283 1.00 13.59 94 LEU A N 1
ATOM 641 C CA . LEU A 1 95 ? -6.740 16.522 3.566 1.00 11.92 94 LEU A CA 1
ATOM 642 C C . LEU A 1 95 ? -7.820 16.696 2.504 1.00 12.14 94 LEU A C 1
ATOM 643 O O . LEU A 1 95 ? -8.102 17.847 2.081 1.00 13.03 94 LEU A O 1
ATOM 648 N N . TRP A 1 96 ? -8.360 15.586 2.025 1.00 11.82 95 TRP A N 1
ATOM 649 C CA . TRP A 1 96 ? -9.456 15.660 1.035 1.00 10.71 95 TRP A CA 1
ATOM 650 C C . TRP A 1 96 ? -10.651 14.846 1.476 1.00 13.31 95 TRP A C 1
ATOM 651 O O . TRP A 1 96 ? -10.444 13.894 2.189 1.00 10.29 95 TRP A O 1
ATOM 662 N N . GLN A 1 97 ? -11.830 15.224 0.936 1.00 10.54 96 GLN A N 1
ATOM 663 C CA . GLN A 1 97 ? -13.143 14.563 1.117 1.00 12.76 96 GLN A CA 1
ATOM 664 C C . GLN A 1 97 ? -13.809 14.433 -0.267 1.00 10.34 96 GLN A C 1
ATOM 665 O O . GLN A 1 97 ? -13.728 15.350 -1.077 1.00 11.04 96 GLN A O 1
ATOM 671 N N . LEU A 1 98 ? -14.274 13.228 -0.558 1.00 12.63 97 LEU A N 1
ATOM 672 C CA . LEU A 1 98 ? -14.873 12.844 -1.838 1.00 11.98 97 LEU A CA 1
ATOM 673 C C . LEU A 1 98 ? -16.321 12.472 -1.567 1.00 11.48 97 LEU A C 1
ATOM 674 O O . LEU A 1 98 ? -16.580 11.548 -0.736 1.00 11.59 97 LEU A O 1
ATOM 679 N N . VAL A 1 99 ? -17.252 13.174 -2.193 1.00 10.95 98 VAL A N 1
ATOM 680 C CA . VAL A 1 99 ? -18.675 12.826 -2.014 1.00 11.50 98 VAL A CA 1
ATOM 681 C C . VAL A 1 99 ? -19.225 12.376 -3.380 1.00 10.99 98 VAL A C 1
ATOM 682 O O . VAL A 1 99 ? -18.870 12.941 -4.418 1.00 11.37 98 VAL A O 1
ATOM 686 N N . ILE A 1 100 ? -20.172 11.459 -3.396 1.00 11.58 99 ILE A N 1
ATOM 687 C CA . ILE A 1 100 ? -20.805 10.887 -4.619 1.00 11.61 99 ILE A CA 1
ATOM 688 C C . ILE A 1 100 ? -22.230 11.396 -4.669 1.00 11.84 99 ILE A C 1
ATOM 689 O O . ILE A 1 100 ? -22.918 11.384 -3.614 1.00 13.98 99 ILE A O 1
ATOM 694 N N . ASN A 1 101 ? -22.623 11.844 -5.857 1.00 10.52 100 ASN A N 1
ATOM 695 C CA . ASN A 1 101 ? -24.026 12.089 -6.209 1.00 9.59 100 ASN A CA 1
ATOM 696 C C . ASN A 1 101 ? -24.871 10.975 -5.596 1.00 11.36 100 ASN A C 1
ATOM 697 O O . ASN A 1 101 ? -24.517 9.790 -5.784 1.00 11.78 100 ASN A O 1
ATOM 702 N N . GLY A 1 102 ? -26.008 11.370 -4.979 1.00 12.62 101 GLY A N 1
ATOM 703 C CA . GLY A 1 102 ? -27.093 10.489 -4.505 1.00 12.23 101 GLY A CA 1
ATOM 704 C C . GLY A 1 102 ? -26.822 9.951 -3.124 1.00 12.02 101 GLY A C 1
ATOM 705 O O . GLY A 1 102 ? -27.608 9.140 -2.685 1.00 14.57 101 GLY A O 1
ATOM 706 N N . SER A 1 103 ? -25.691 10.353 -2.495 1.00 10.72 102 SER A N 1
ATOM 707 C CA . SER A 1 103 ? -25.326 9.924 -1.133 1.00 12.86 102 SER A CA 1
ATOM 708 C C . SER A 1 103 ? -26.468 10.201 -0.162 1.00 10.98 102 SER A C 1
ATOM 709 O O . SER A 1 103 ? -27.193 11.274 -0.285 1.00 11.34 102 SER A O 1
ATOM 712 N N . THR A 1 104 ? -26.596 9.332 0.849 1.00 14.50 103 THR A N 1
ATOM 713 C CA . THR A 1 104 ? -27.617 9.531 1.882 1.00 15.43 103 THR A CA 1
ATOM 714 C C . THR A 1 104 ? -27.035 9.570 3.294 1.00 15.95 103 THR A C 1
ATOM 715 O O . THR A 1 104 ? -27.796 9.675 4.252 1.00 23.61 103 THR A O 1
ATOM 719 N N . SER A 1 105 ? -25.729 9.444 3.426 1.00 15.95 104 SER A N 1
ATOM 720 C CA . SER A 1 105 ? -25.050 9.272 4.727 1.00 19.74 104 SER A CA 1
ATOM 721 C C . SER A 1 105 ? -23.657 9.852 4.594 1.00 14.99 104 SER A C 1
ATOM 722 O O . SER A 1 105 ? -23.009 9.602 3.546 1.00 12.83 104 SER A O 1
ATOM 725 N N . THR A 1 106 ? -23.197 10.533 5.641 1.00 16.37 105 THR A N 1
ATOM 726 C CA . THR A 1 106 ? -21.801 11.015 5.757 1.00 17.67 105 THR A CA 1
ATOM 727 C C . THR A 1 106 ? -20.878 9.803 5.767 1.00 18.39 105 THR A C 1
ATOM 728 O O . THR A 1 106 ? -19.655 9.934 5.364 1.00 17.31 105 THR A O 1
ATOM 732 N N . GLY A 1 107 ? -21.416 8.660 6.137 1.00 17.02 106 GLY A N 1
ATOM 733 C CA . GLY A 1 107 ? -20.625 7.417 6.088 1.00 18.25 106 GLY A CA 1
ATOM 734 C C . GLY A 1 107 ? -20.089 7.125 4.678 1.00 18.82 106 GLY A C 1
ATOM 735 O O . GLY A 1 107 ? -19.204 6.340 4.575 1.00 21.41 106 GLY A O 1
ATOM 736 N N . GLN A 1 108 ? -20.696 7.634 3.598 1.00 19.71 107 GLN A N 1
ATOM 737 C CA . GLN A 1 108 ? -20.345 7.264 2.198 1.00 18.08 107 GLN A CA 1
ATOM 738 C C . GLN A 1 108 ? -19.349 8.263 1.631 1.00 16.15 107 GLN A C 1
ATOM 739 O O . GLN A 1 108 ? -18.907 8.091 0.487 1.00 17.96 107 GLN A O 1
ATOM 745 N N . ILE A 1 109 ? -18.994 9.287 2.407 1.00 15.71 108 ILE A N 1
ATOM 746 C CA . ILE A 1 109 ? -17.914 10.214 2.022 1.00 11.34 108 ILE A CA 1
ATOM 747 C C . ILE A 1 109 ? -16.604 9.514 2.301 1.00 15.04 108 ILE A C 1
ATOM 748 O O . ILE A 1 109 ? -16.442 8.988 3.403 1.00 22.87 108 ILE A O 1
ATOM 753 N N . ILE A 1 110 ? -15.672 9.631 1.372 1.00 11.79 109 ILE A N 1
ATOM 754 C CA . ILE A 1 110 ? -14.340 8.987 1.442 1.00 16.06 109 ILE A CA 1
ATOM 755 C C . ILE A 1 110 ? -13.351 10.109 1.729 1.00 14.44 109 ILE A C 1
ATOM 756 O O . ILE A 1 110 ? -13.600 11.315 1.322 1.00 16.96 109 ILE A O 1
ATOM 761 N N . SER A 1 111 ? -12.299 9.781 2.456 1.00 15.69 110 SER A N 1
ATOM 762 C CA . SER A 1 111 ? -11.350 10.835 2.882 1.00 15.94 110 SER A CA 1
ATOM 763 C C . SER A 1 111 ? -9.943 10.297 2.844 1.00 14.47 110 SER A C 1
ATOM 764 O O . SER A 1 111 ? -9.737 9.070 2.879 1.00 19.87 110 SER A O 1
ATOM 767 N N . GLY A 1 112 ? -9.002 11.185 2.718 1.00 16.46 111 GLY A N 1
ATOM 768 C CA . GLY A 1 112 ? -7.602 10.808 2.555 1.00 15.44 111 GLY A CA 1
ATOM 769 C C . GLY A 1 112 ? -6.690 11.981 2.794 1.00 13.11 111 GLY A C 1
ATOM 770 O O . GLY A 1 112 ? -7.176 13.153 3.036 1.00 14.64 111 GLY A O 1
ATOM 771 N N . GLU A 1 113 ? -5.419 11.747 2.573 1.00 14.72 112 GLU A N 1
ATOM 772 C CA . GLU A 1 113 ? -4.397 12.859 2.644 1.00 15.16 112 GLU A CA 1
ATOM 773 C C . GLU A 1 113 ? -3.589 12.839 1.339 1.00 17.01 112 GLU A C 1
ATOM 774 O O . GLU A 1 113 ? -3.151 11.754 0.947 1.00 16.73 112 GLU A O 1
ATOM 780 N N . ASP A 1 114 ? -3.375 13.983 0.708 1.00 14.09 113 ASP A N 1
ATOM 781 C CA . ASP A 1 114 ? -2.474 14.124 -0.447 1.00 16.20 113 ASP A CA 1
ATOM 782 C C . ASP A 1 114 ? -1.372 15.136 -0.139 1.00 15.39 113 ASP A C 1
ATOM 783 O O . ASP A 1 114 ? -1.653 16.352 0.282 1.00 11.75 113 ASP A O 1
ATOM 788 N N . ILE A 1 115 ? -0.165 14.795 -0.561 1.00 17.06 114 ILE A N 1
ATOM 789 C CA . ILE A 1 115 ? 0.968 15.757 -0.474 1.00 15.96 114 ILE A CA 1
ATOM 790 C C . ILE A 1 115 ? 1.429 16.035 -1.913 1.00 16.49 114 ILE A C 1
ATOM 791 O O . ILE A 1 115 ? 1.764 15.064 -2.620 1.00 18.68 114 ILE A O 1
ATOM 796 N N . PHE A 1 116 ? 1.465 17.315 -2.304 1.00 15.46 115 PHE A N 1
ATOM 797 C CA . PHE A 1 116 ? 1.798 17.786 -3.664 1.00 16.39 115 PHE A CA 1
ATOM 798 C C . PHE A 1 116 ? 3.175 18.432 -3.690 1.00 18.20 115 PHE A C 1
ATOM 799 O O . PHE A 1 116 ? 3.435 19.283 -2.824 1.00 22.09 115 PHE A O 1
ATOM 807 N N . LYS A 1 117 ? 4.024 18.069 -4.660 1.00 19.22 116 LYS A N 1
ATOM 808 C CA . LYS A 1 117 ? 5.306 18.772 -4.934 1.00 24.30 116 LYS A CA 1
ATOM 809 C C . LYS A 1 117 ? 5.170 19.520 -6.259 1.00 26.74 116 LYS A C 1
ATOM 810 O O . LYS A 1 117 ? 4.413 19.100 -7.140 1.00 27.12 116 LYS A O 1
ATOM 816 N N . PRO A 1 118 ? 5.916 20.619 -6.494 1.00 29.85 117 PRO A N 1
ATOM 817 C CA . PRO A 1 118 ? 5.927 21.252 -7.809 1.00 31.99 117 PRO A CA 1
ATOM 818 C C . PRO A 1 118 ? 6.427 20.259 -8.863 1.00 39.79 117 PRO A C 1
ATOM 819 O O . PRO A 1 118 ? 7.312 19.489 -8.581 1.00 45.67 117 PRO A O 1
ATOM 823 N N . SER A 1 119 ? 5.806 20.268 -10.036 1.00 37.77 118 SER A N 1
ATOM 824 C CA . SER A 1 119 ? 6.227 19.435 -11.185 1.00 42.59 118 SE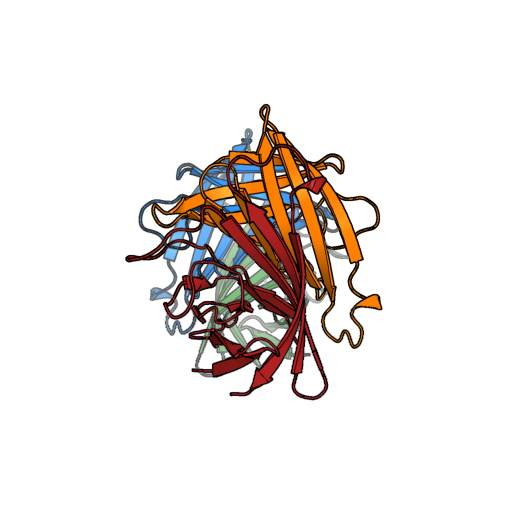R A CA 1
ATOM 825 C C . SER A 1 119 ? 6.501 20.349 -12.378 1.00 55.01 118 SER A C 1
ATOM 826 O O . SER A 1 119 ? 7.439 20.122 -13.130 1.00 70.94 118 SER A O 1
ATOM 830 N N . LEU B 1 13 ? 1.577 9.660 -24.463 1.00 53.43 12 LEU B N 1
ATOM 831 C CA . LEU B 1 13 ? 0.879 10.980 -24.540 1.00 51.33 12 LEU B CA 1
ATOM 832 C C . LEU B 1 13 ? 1.745 11.900 -25.409 1.00 35.30 12 LEU B C 1
ATOM 833 O O . LEU B 1 13 ? 2.933 12.110 -25.000 1.00 49.14 12 LEU B O 1
ATOM 838 N N . SER B 1 14 ? 1.243 12.372 -26.564 1.00 22.87 13 SER B N 1
ATOM 839 C CA . SER B 1 14 ? 2.073 13.174 -27.505 1.00 20.29 13 SER B CA 1
ATOM 840 C C . SER B 1 14 ? 1.449 14.559 -27.717 1.00 22.69 13 SER B C 1
ATOM 841 O O . SER B 1 14 ? 0.217 14.714 -27.881 1.00 32.90 13 SER B O 1
ATOM 844 N N . ALA B 1 15 ? 2.284 15.576 -27.551 1.00 24.24 14 ALA B N 1
ATOM 845 C CA . ALA B 1 15 ? 1.814 16.967 -27.547 1.00 20.01 14 ALA B CA 1
ATOM 846 C C . ALA B 1 15 ? 2.367 17.653 -28.799 1.00 21.06 14 ALA B C 1
ATOM 847 O O . ALA B 1 15 ? 3.533 17.410 -29.199 1.00 20.47 14 ALA B O 1
ATOM 849 N N . TRP B 1 16 ? 1.491 18.401 -29.451 1.00 19.15 15 TRP B N 1
ATOM 850 C CA . TRP B 1 16 ? 1.752 19.095 -30.740 1.00 18.09 15 TRP B CA 1
ATOM 851 C C . TRP B 1 16 ? 1.297 20.547 -30.598 1.00 14.54 15 TRP B C 1
ATOM 852 O O . TRP B 1 16 ? 0.101 20.759 -30.272 1.00 15.96 15 TRP B O 1
ATOM 863 N N . THR B 1 17 ? 2.213 21.483 -30.840 1.00 17.51 16 THR B N 1
ATOM 864 C CA . THR B 1 17 ? 1.936 22.923 -30.683 1.00 16.60 16 THR B CA 1
ATOM 865 C C . THR B 1 17 ? 1.927 23.585 -32.059 1.00 15.02 16 THR B C 1
ATOM 866 O O . THR B 1 17 ? 2.878 23.405 -32.841 1.00 16.22 16 THR B O 1
ATOM 870 N N . ASN B 1 18 ? 0.921 24.410 -32.324 1.00 14.82 17 ASN B N 1
ATOM 871 C CA . ASN B 1 18 ? 0.817 25.086 -33.645 1.00 14.42 17 ASN B CA 1
ATOM 872 C C . ASN B 1 18 ? 1.491 26.481 -33.612 1.00 14.42 17 ASN B C 1
ATOM 873 O O . ASN B 1 18 ? 2.059 26.898 -32.590 1.00 14.51 17 ASN B O 1
ATOM 878 N N . GLN B 1 19 ? 1.468 27.156 -34.751 1.00 15.01 18 GLN B N 1
ATOM 879 C CA . GLN B 1 19 ? 2.138 28.451 -34.973 1.00 16.18 18 GLN B CA 1
ATOM 880 C C . GLN B 1 19 ? 1.561 29.554 -34.066 1.00 15.64 18 GLN B C 1
ATOM 881 O O . GLN B 1 19 ? 2.244 30.596 -33.904 1.00 18.83 18 GLN B O 1
ATOM 887 N N . SER B 1 20 ? 0.337 29.388 -33.581 1.00 17.12 19 SER B N 1
ATOM 888 C CA . SER B 1 20 ? -0.346 30.322 -32.663 1.00 17.92 19 SER B CA 1
ATOM 889 C C . SER B 1 20 ? -0.082 29.988 -31.189 1.00 17.58 19 SER B C 1
ATOM 890 O O . SER B 1 20 ? -0.540 30.738 -30.327 1.00 19.14 19 SER B O 1
ATOM 893 N N . GLY B 1 21 ? 0.621 28.892 -30.911 1.00 17.41 20 GLY B N 1
ATOM 894 C CA . GLY B 1 21 ? 1.003 28.425 -29.565 1.00 18.56 20 GLY B CA 1
ATOM 895 C C . GLY B 1 21 ? -0.040 27.534 -28.917 1.00 14.19 20 GLY B C 1
ATOM 896 O O . GLY B 1 21 ? 0.121 27.228 -27.710 1.00 16.77 20 GLY B O 1
ATOM 897 N N . SER B 1 22 ? -1.081 27.118 -29.650 1.00 14.99 21 SER B N 1
ATOM 898 C CA . SER B 1 22 ? -2.101 26.151 -29.141 1.00 12.99 21 SER B CA 1
ATOM 899 C C . SER B 1 22 ? -1.463 24.771 -29.115 1.00 12.31 21 SER B C 1
ATOM 900 O O . SER B 1 22 ? -0.674 24.506 -30.030 1.00 11.87 21 SER B O 1
ATOM 903 N N . THR B 1 23 ? -1.892 23.925 -28.183 1.00 12.68 22 THR B N 1
ATOM 904 C CA . THR B 1 23 ? -1.367 22.547 -28.038 1.00 13.03 22 THR B CA 1
ATOM 905 C C . THR B 1 23 ? -2.503 21.508 -28.089 1.00 12.02 22 THR B C 1
ATOM 906 O O . THR B 1 23 ? -3.475 21.585 -27.325 1.00 13.05 22 THR B O 1
ATOM 910 N N . LEU B 1 24 ? -2.309 20.522 -28.936 1.00 11.16 23 LEU B N 1
ATOM 911 C CA . LEU B 1 24 ? -3.066 19.265 -28.982 1.00 12.20 23 LEU B CA 1
ATOM 912 C C . LEU B 1 24 ? -2.330 18.254 -28.136 1.00 11.61 23 LEU B C 1
ATOM 913 O O . LEU B 1 24 ? -1.173 17.978 -28.435 1.00 14.17 23 LEU B O 1
ATOM 918 N N . TYR B 1 25 ? -2.992 17.778 -27.119 1.00 13.95 24 TYR B N 1
ATOM 919 C CA . TYR B 1 25 ? -2.471 16.728 -26.225 1.00 14.23 24 TYR B CA 1
ATOM 920 C C . TYR B 1 25 ? -3.134 15.402 -26.580 1.00 16.46 24 TYR B C 1
ATOM 921 O O . TYR B 1 25 ? -4.296 15.139 -26.196 1.00 14.74 24 TYR B O 1
ATOM 930 N N . ILE B 1 26 ? -2.427 14.571 -27.343 1.00 16.48 25 ILE B N 1
ATOM 931 C CA . ILE B 1 26 ? -2.997 13.240 -27.673 1.00 19.45 25 ILE B CA 1
ATOM 932 C C . ILE B 1 26 ? -2.739 12.284 -26.515 1.00 20.65 25 ILE B C 1
ATOM 933 O O . ILE B 1 26 ? -1.569 11.912 -26.289 1.00 21.44 25 ILE B O 1
ATOM 938 N N . GLN B 1 27 ? -3.802 11.841 -25.858 1.00 20.87 26 GLN B N 1
ATOM 939 C CA . GLN B 1 27 ? -3.741 10.947 -24.672 1.00 22.93 26 GLN B CA 1
ATOM 940 C C . GLN B 1 27 ? -3.717 9.496 -25.169 1.00 26.02 26 GLN B C 1
ATOM 941 O O . GLN B 1 27 ? -2.989 8.711 -24.563 1.00 20.44 26 GLN B O 1
ATOM 947 N N . SER B 1 28 ? -4.425 9.160 -26.254 1.00 21.74 27 SER B N 1
ATOM 948 C CA . SER B 1 28 ? -4.380 7.778 -26.790 1.00 28.07 27 SER B CA 1
ATOM 949 C C . SER B 1 28 ? -4.833 7.716 -28.240 1.00 28.22 27 SER B C 1
ATOM 950 O O . SER B 1 28 ? -5.661 8.531 -28.685 1.00 25.54 27 SER B O 1
ATOM 953 N N . VAL B 1 29 ? -4.322 6.709 -28.928 1.00 29.19 28 VAL B N 1
ATOM 954 C CA . VAL B 1 29 ? -4.849 6.254 -30.232 1.00 21.77 28 VAL B CA 1
ATOM 955 C C . VAL B 1 29 ? -5.089 4.761 -30.084 1.00 28.60 28 VAL B C 1
ATOM 956 O O . VAL B 1 29 ? -4.084 4.058 -29.796 1.00 32.76 28 VAL B O 1
ATOM 960 N N . ASP B 1 30 ? -6.362 4.348 -30.167 1.00 31.20 29 ASP B N 1
ATOM 961 C CA . ASP B 1 30 ? -6.886 2.955 -30.128 1.00 33.49 29 ASP B CA 1
ATOM 962 C C . ASP B 1 30 ? -6.242 2.196 -31.283 1.00 32.79 29 ASP B C 1
ATOM 963 O O . ASP B 1 30 ? -5.846 2.770 -32.307 1.00 27.15 29 ASP B O 1
ATOM 968 N N . PRO B 1 31 ? -6.174 0.865 -31.204 1.00 28.01 30 PRO B N 1
ATOM 969 C CA . PRO B 1 31 ? -5.853 0.088 -32.385 1.00 30.99 30 PRO B CA 1
ATOM 970 C C . PRO B 1 31 ? -6.798 0.372 -33.554 1.00 27.44 30 PRO B C 1
ATOM 971 O O . PRO B 1 31 ? -6.353 0.169 -34.639 1.00 34.55 30 PRO B O 1
ATOM 975 N N . SER B 1 32 ? -8.039 0.829 -33.310 1.00 27.10 31 SER B N 1
ATOM 976 C CA . SER B 1 32 ? -9.043 1.192 -34.350 1.00 24.40 31 SER B CA 1
ATOM 977 C C . SER B 1 32 ? -8.582 2.453 -35.125 1.00 16.42 31 SER B C 1
ATOM 978 O O . SER B 1 32 ? -9.117 2.759 -36.184 1.00 16.39 31 SER B O 1
ATOM 981 N N . GLY B 1 33 ? -7.605 3.183 -34.591 1.00 20.03 32 GLY B N 1
ATOM 982 C CA . GLY B 1 33 ? -7.252 4.536 -35.057 1.00 20.29 32 GLY B CA 1
ATOM 983 C C . GLY B 1 33 ? -8.017 5.626 -34.297 1.00 16.36 32 GLY B C 1
ATOM 984 O O . GLY B 1 33 ? -7.839 6.776 -34.636 1.00 15.76 32 GLY B O 1
ATOM 985 N N . SER B 1 34 ? -8.820 5.297 -33.280 1.00 15.77 33 SER B N 1
ATOM 986 C CA . SER B 1 34 ? -9.628 6.304 -32.535 1.00 17.91 33 SER B CA 1
ATOM 987 C C . SER B 1 34 ? -8.714 7.124 -31.634 1.00 16.25 33 SER B C 1
ATOM 988 O O . SER B 1 34 ? -8.011 6.514 -30.792 1.00 24.91 33 SER B O 1
ATOM 991 N N . LEU B 1 35 ? -8.709 8.452 -31.834 1.00 15.51 34 LEU B N 1
ATOM 992 C CA . LEU B 1 35 ? -7.861 9.446 -31.115 1.00 16.93 34 LEU B CA 1
ATOM 993 C C . LEU B 1 35 ? -8.688 10.055 -29.985 1.00 17.97 34 LEU B C 1
ATOM 994 O O . LEU B 1 35 ? -9.896 10.343 -30.210 1.00 18.30 34 LEU B O 1
ATOM 999 N N . SER B 1 36 ? -8.072 10.210 -28.804 1.00 19.17 35 SER B N 1
ATOM 1000 C CA . SER B 1 36 ? -8.703 10.917 -27.669 1.00 14.07 35 SER B CA 1
ATOM 1001 C C . SER B 1 36 ? -7.618 11.825 -27.047 1.00 18.77 35 SER B C 1
ATOM 1002 O O . SER B 1 36 ? -6.392 11.490 -27.059 1.00 23.35 35 SER B O 1
ATOM 1005 N N . GLY B 1 37 ? -8.038 12.980 -26.591 1.00 17.86 36 GLY B N 1
ATOM 1006 C CA . GLY B 1 37 ? -7.171 13.829 -25.767 1.00 16.56 36 GLY B CA 1
ATOM 1007 C C . GLY B 1 37 ? -7.832 15.142 -25.493 1.00 15.63 36 GLY B C 1
ATOM 1008 O O . GLY B 1 37 ? -9.035 15.211 -25.377 1.00 15.88 36 GLY B O 1
ATOM 1009 N N . TYR B 1 38 ? -7.048 16.168 -25.414 1.00 14.06 37 TYR B N 1
ATOM 1010 C CA . TYR B 1 38 ? -7.541 17.513 -25.055 1.00 14.30 37 TYR B CA 1
ATOM 1011 C C . TYR B 1 38 ? -6.645 18.503 -25.771 1.00 11.07 37 TYR B C 1
ATOM 1012 O O . TYR B 1 38 ? -5.563 18.076 -26.295 1.00 10.68 37 TYR B O 1
ATOM 1021 N N . TYR B 1 39 ? -7.129 19.752 -25.764 1.00 10.44 38 TYR B N 1
ATOM 1022 C CA . TYR B 1 39 ? -6.598 20.841 -26.612 1.00 9.31 38 TYR B CA 1
ATOM 1023 C C . TYR B 1 39 ? -6.632 22.116 -25.798 1.00 9.68 38 TYR B C 1
ATOM 1024 O O . TYR B 1 39 ? -7.643 22.429 -25.161 1.00 11.70 38 TYR B O 1
ATOM 1033 N N . ILE B 1 40 ? -5.501 22.771 -25.752 1.00 8.83 39 ILE B N 1
ATOM 1034 C CA . ILE B 1 40 ? -5.421 24.109 -25.098 1.00 11.27 39 ILE B CA 1
ATOM 1035 C C . ILE B 1 40 ? -5.163 25.139 -26.176 1.00 10.66 39 ILE B C 1
ATOM 1036 O O . ILE B 1 40 ? -4.146 25.162 -26.797 1.00 12.71 39 ILE B O 1
ATOM 1041 N N . ASN B 1 41 ? -6.142 25.998 -26.348 1.00 11.08 40 ASN B N 1
ATOM 1042 C CA . ASN B 1 41 ? -6.082 27.071 -27.343 1.00 11.72 40 ASN B CA 1
ATOM 1043 C C . ASN B 1 41 ? -5.343 28.261 -26.741 1.00 12.88 40 ASN B C 1
ATOM 1044 O O . ASN B 1 41 ? -5.647 28.665 -25.606 1.00 12.30 40 ASN B O 1
ATOM 1049 N N . ARG B 1 42 ? -4.375 28.782 -27.485 1.00 14.16 41 ARG B N 1
ATOM 1050 C CA . ARG B 1 42 ? -3.668 30.026 -27.100 1.00 13.67 41 ARG B CA 1
ATOM 1051 C C . ARG B 1 42 ? -3.615 30.993 -28.280 1.00 15.65 41 ARG B C 1
ATOM 1052 O O . ARG B 1 42 ? -2.729 31.895 -28.248 1.00 18.90 41 ARG B O 1
ATOM 1060 N N . ALA B 1 43 ? -4.559 30.877 -29.236 1.00 16.10 42 ALA B N 1
ATOM 1061 C CA . ALA B 1 43 ? -4.551 31.706 -30.455 1.00 15.24 42 ALA B CA 1
ATOM 1062 C C . ALA B 1 43 ? -5.083 33.096 -30.111 1.00 14.98 42 ALA B C 1
ATOM 1063 O O . ALA B 1 43 ? -6.248 33.199 -29.615 1.00 17.72 42 ALA B O 1
ATOM 1065 N N . ALA B 1 44 ? -4.271 34.124 -30.292 1.00 14.50 43 ALA B N 1
ATOM 1066 C CA . ALA B 1 44 ? -4.659 35.528 -30.038 1.00 16.55 43 ALA B CA 1
ATOM 1067 C C . ALA B 1 44 ? -5.977 35.854 -30.746 1.00 16.28 43 ALA B C 1
ATOM 1068 O O . ALA B 1 44 ? -6.127 35.466 -31.904 1.00 17.11 43 ALA B O 1
ATOM 1070 N N . GLY B 1 45 ? -6.886 36.569 -30.058 1.00 17.46 44 GLY B N 1
ATOM 1071 C CA . GLY B 1 45 ? -8.141 37.098 -30.597 1.00 18.50 44 GLY B CA 1
ATOM 1072 C C . GLY B 1 45 ? -9.271 36.084 -30.523 1.00 17.82 44 GLY B C 1
ATOM 1073 O O . GLY B 1 45 ? -10.401 36.450 -30.927 1.00 18.49 44 GLY B O 1
ATOM 1074 N N . TYR B 1 46 ? -8.993 34.839 -30.114 1.00 17.17 45 TYR B N 1
ATOM 1075 C CA . TYR B 1 46 ? -10.046 33.802 -29.941 1.00 17.89 45 TYR B CA 1
ATOM 1076 C C . TYR B 1 46 ? -10.439 33.728 -28.462 1.00 18.92 45 TYR B C 1
ATOM 1077 O O . TYR B 1 46 ? -9.647 34.020 -27.540 1.00 17.25 45 TYR B O 1
ATOM 1086 N N . GLY B 1 47 ? -11.655 33.257 -28.212 1.00 18.35 46 GLY B N 1
ATOM 1087 C CA . GLY B 1 47 ? -12.068 32.946 -26.846 1.00 18.27 46 GLY B CA 1
ATOM 1088 C C . GLY B 1 47 ? -11.534 31.576 -26.423 1.00 14.90 46 GLY B C 1
ATOM 1089 O O . GLY B 1 47 ? -10.765 30.944 -27.201 1.00 14.43 46 GLY B O 1
ATOM 1090 N N . CYS B 1 48 ? -11.930 31.111 -25.235 1.00 13.94 47 CYS B N 1
ATOM 1091 C CA . CYS B 1 48 ? -11.662 29.716 -24.797 1.00 13.64 47 CYS B CA 1
ATOM 1092 C C . CYS B 1 48 ? -10.150 29.433 -24.855 1.00 11.02 47 CYS B C 1
ATOM 1093 O O . CYS B 1 48 ? -9.733 28.392 -25.385 1.00 15.56 47 CYS B O 1
ATOM 1096 N N . GLN B 1 49 ? -9.374 30.328 -24.264 1.00 13.87 48 GLN B N 1
ATOM 1097 C CA . GLN B 1 49 ? -7.908 30.210 -24.145 1.00 16.38 48 GLN B CA 1
ATOM 1098 C C . GLN B 1 49 ? -7.522 29.589 -22.793 1.00 14.57 48 GLN B C 1
ATOM 1099 O O . GLN B 1 49 ? -8.254 29.712 -21.828 1.00 16.62 48 GLN B O 1
ATOM 1105 N N . ASN B 1 50 ? -6.394 28.880 -22.789 1.00 14.63 49 ASN B N 1
ATOM 1106 C CA . ASN B 1 50 ? -5.634 28.474 -21.578 1.00 15.05 49 ASN B CA 1
ATOM 1107 C C . ASN B 1 50 ? -6.328 27.373 -20.773 1.00 17.21 49 ASN B C 1
ATOM 1108 O O . ASN B 1 50 ? -5.887 27.149 -19.658 1.00 29.40 49 ASN B O 1
ATOM 1113 N N . THR B 1 51 ? -7.393 26.744 -21.271 1.00 14.41 50 THR B N 1
ATOM 1114 C CA . THR B 1 51 ? -8.117 25.676 -20.533 1.00 13.19 50 THR B CA 1
ATOM 1115 C C . THR B 1 51 ? -8.351 24.508 -21.488 1.00 13.66 50 THR B C 1
ATOM 1116 O O . THR B 1 51 ? -8.525 24.657 -22.687 1.00 13.25 50 THR B O 1
ATOM 1120 N N . PRO B 1 52 ? -8.289 23.278 -20.962 1.00 13.70 51 PRO B N 1
ATOM 1121 C CA . PRO B 1 52 ? -8.379 22.097 -21.803 1.00 12.55 51 PRO B CA 1
ATOM 1122 C C . PRO B 1 52 ? -9.810 21.823 -22.311 1.00 10.49 51 PRO B C 1
ATOM 1123 O O . PRO B 1 52 ? -10.739 21.779 -21.498 1.00 12.18 51 PRO B O 1
ATOM 1127 N N . TYR B 1 53 ? -9.940 21.639 -23.599 1.00 10.85 52 TYR B N 1
ATOM 1128 C CA . TYR B 1 53 ? -11.176 21.252 -24.333 1.00 10.92 52 TYR B CA 1
ATOM 1129 C C . TYR B 1 53 ? -10.992 19.869 -24.934 1.00 8.76 52 TYR B C 1
ATOM 1130 O O . TYR B 1 53 ? -9.860 19.438 -25.228 1.00 11.19 52 TYR B O 1
ATOM 1139 N N . PRO B 1 54 ? -12.071 19.088 -24.967 1.00 9.52 53 PRO B N 1
ATOM 1140 C CA . PRO B 1 54 ? -11.990 17.698 -25.401 1.00 10.39 53 PRO B CA 1
ATOM 1141 C C . PRO B 1 54 ? -11.813 17.513 -26.897 1.00 10.02 53 PRO B C 1
ATOM 1142 O O . PRO B 1 54 ? -12.336 18.261 -27.673 1.00 12.58 53 PRO B O 1
ATOM 1146 N N . VAL B 1 55 ? -11.070 16.463 -27.253 1.00 12.30 54 VAL B N 1
ATOM 1147 C CA . VAL B 1 55 ? -10.686 16.121 -28.637 1.00 10.89 54 VAL B CA 1
ATOM 1148 C C . VAL B 1 55 ? -11.130 14.681 -28.934 1.00 12.94 54 VAL B C 1
ATOM 1149 O O . VAL B 1 55 ? -10.853 13.845 -28.127 1.00 12.09 54 VAL B O 1
ATOM 1153 N N . THR B 1 56 ? -11.738 14.464 -30.106 1.00 11.41 55 THR B N 1
ATOM 1154 C CA . THR B 1 56 ? -11.951 13.141 -30.682 1.00 10.34 55 THR B CA 1
ATOM 1155 C C . THR B 1 56 ? -11.442 13.214 -32.105 1.00 10.50 55 THR B C 1
ATOM 1156 O O . THR B 1 56 ? -11.395 14.312 -32.675 1.00 9.14 55 THR B O 1
ATOM 1160 N N . GLY B 1 57 ? -11.098 12.064 -32.667 1.00 10.31 56 GLY B N 1
ATOM 1161 C CA . GLY B 1 57 ? -10.643 12.012 -34.054 1.00 11.75 56 GLY B CA 1
ATOM 1162 C C . GLY B 1 57 ? -10.160 10.641 -34.430 1.00 12.08 56 GLY B C 1
ATOM 1163 O O . GLY B 1 57 ? -10.567 9.650 -33.820 1.00 13.72 56 GLY B O 1
ATOM 1164 N N . TRP B 1 58 ? -9.470 10.602 -35.544 1.00 14.04 57 TRP B N 1
ATOM 1165 C CA . TRP B 1 58 ? -9.016 9.378 -36.210 1.00 10.33 57 TRP B CA 1
ATOM 1166 C C . TRP B 1 58 ? -7.603 9.617 -36.679 1.00 10.57 57 TRP B C 1
ATOM 1167 O O . TRP B 1 58 ? -7.273 10.700 -37.169 1.00 10.90 57 TRP B O 1
ATOM 1178 N N . VAL B 1 59 ? -6.846 8.569 -36.597 1.00 11.96 58 VAL B N 1
ATOM 1179 C CA . VAL B 1 59 ? -5.528 8.497 -37.283 1.00 11.72 58 VAL B CA 1
ATOM 1180 C C . VAL B 1 59 ? -5.553 7.286 -38.212 1.00 13.27 58 VAL B C 1
ATOM 1181 O O . VAL B 1 59 ? -6.005 6.229 -37.793 1.00 17.22 58 VAL B O 1
ATOM 1185 N N . TYR B 1 60 ? -5.010 7.443 -39.400 1.00 13.08 59 TYR B N 1
ATOM 1186 C CA . TYR B 1 60 ? -4.937 6.407 -40.447 1.00 14.67 59 TYR B CA 1
ATOM 1187 C C . TYR B 1 60 ? -3.610 6.601 -41.174 1.00 15.28 59 TYR B C 1
ATOM 1188 O O . TYR B 1 60 ? -3.496 7.445 -42.067 1.00 16.03 59 TYR B O 1
ATOM 1197 N N . GLY B 1 61 ? -2.594 5.838 -40.748 1.00 16.05 60 GLY B N 1
ATOM 1198 C CA . GLY B 1 61 ? -1.240 6.110 -41.205 1.00 18.91 60 GLY B CA 1
ATOM 1199 C C . GLY B 1 61 ? -0.816 7.511 -40.805 1.00 15.88 60 GLY B C 1
ATOM 1200 O O . GLY B 1 61 ? -0.738 7.801 -39.644 1.00 20.61 60 GLY B O 1
ATOM 1201 N N . THR B 1 62 ? -0.527 8.330 -41.785 1.00 17.47 61 THR B N 1
ATOM 1202 C CA . THR B 1 62 ? -0.087 9.718 -41.583 1.00 16.12 61 THR B CA 1
ATOM 1203 C C . THR B 1 62 ? -1.292 10.654 -41.619 1.00 16.78 61 THR B C 1
ATOM 1204 O O . THR B 1 62 ? -1.062 11.848 -41.368 1.00 17.35 61 THR B O 1
ATOM 1208 N N . ALA B 1 63 ? -2.474 10.171 -42.005 1.00 13.28 62 ALA B N 1
ATOM 1209 C CA . ALA B 1 63 ? -3.690 11.040 -42.094 1.00 14.82 62 ALA B CA 1
ATOM 1210 C C . ALA B 1 63 ? -4.266 11.172 -40.700 1.00 11.45 62 ALA B C 1
ATOM 1211 O O . ALA B 1 63 ? -4.167 10.212 -39.850 1.00 15.35 62 ALA B O 1
ATOM 1213 N N . ILE B 1 64 ? -4.821 12.335 -40.415 1.00 12.95 63 ILE B N 1
ATOM 1214 C CA . ILE B 1 64 ? -5.353 12.602 -39.049 1.00 12.28 63 ILE B CA 1
ATOM 1215 C C . ILE B 1 64 ? -6.516 13.574 -39.201 1.00 10.90 63 ILE B C 1
ATOM 1216 O O . ILE B 1 64 ? -6.416 14.524 -39.957 1.00 9.77 63 ILE B O 1
ATOM 1221 N N . THR B 1 65 ? -7.608 13.329 -38.495 1.00 12.18 64 THR B N 1
ATOM 1222 C CA . THR B 1 65 ? -8.639 14.361 -38.273 1.00 10.47 64 THR B CA 1
ATOM 1223 C C . THR B 1 65 ? -8.801 14.447 -36.760 1.00 10.59 64 THR B C 1
ATOM 1224 O O . THR B 1 65 ? -8.612 13.417 -36.056 1.00 11.15 64 THR B O 1
ATOM 1228 N N . PHE B 1 66 ? -9.037 15.643 -36.251 1.00 8.93 65 PHE B N 1
ATOM 1229 C CA . PHE B 1 66 ? -9.446 15.779 -34.845 1.00 9.36 65 PHE B CA 1
ATOM 1230 C C . PHE B 1 66 ? -10.385 16.968 -34.734 1.00 8.39 65 PHE B C 1
ATOM 1231 O O . PHE B 1 66 ? -10.373 17.848 -35.569 1.00 9.52 65 PHE B O 1
ATOM 1239 N N . THR B 1 67 ? -11.261 16.915 -33.741 1.00 8.67 66 THR B N 1
ATOM 1240 C CA . THR B 1 67 ? -12.278 17.945 -33.583 1.00 9.12 66 THR B CA 1
ATOM 1241 C C . THR B 1 67 ? -12.412 18.245 -32.091 1.00 8.66 66 THR B C 1
ATOM 1242 O O . THR B 1 67 ? -12.311 17.358 -31.268 1.00 9.42 66 THR B O 1
ATOM 1246 N N . VAL B 1 68 ? -12.515 19.533 -31.805 1.00 9.34 67 VAL B N 1
ATOM 1247 C CA . VAL B 1 68 ? -12.608 20.076 -30.440 1.00 8.83 67 VAL B CA 1
ATOM 1248 C C . VAL B 1 68 ? -13.942 20.761 -30.259 1.00 8.04 67 VAL B C 1
ATOM 1249 O O . VAL B 1 68 ? -14.337 21.634 -31.089 1.00 9.53 67 VAL B O 1
ATOM 1253 N N . LEU B 1 69 ? -14.561 20.434 -29.131 1.00 9.48 68 LEU B N 1
ATOM 1254 C CA . LEU B 1 69 ? -15.794 21.073 -28.673 1.00 10.64 68 LEU B CA 1
ATOM 1255 C C . LEU B 1 69 ? -15.365 22.204 -27.750 1.00 10.18 68 LEU B C 1
ATOM 1256 O O . LEU B 1 69 ? -14.760 21.931 -26.727 1.00 12.09 68 LEU B O 1
ATOM 1261 N N . TRP B 1 70 ? -15.735 23.427 -28.062 1.00 10.83 69 TRP B N 1
ATOM 1262 C CA . TRP B 1 70 ? -15.346 24.622 -27.268 1.00 8.97 69 TRP B CA 1
ATOM 1263 C C . TRP B 1 70 ? -16.294 24.860 -26.112 1.00 9.84 69 TRP B C 1
ATOM 1264 O O . TRP B 1 70 ? -16.804 25.953 -25.953 1.00 11.62 69 TRP B O 1
ATOM 1275 N N . GLU B 1 71 ? -16.496 23.824 -25.332 1.00 10.27 70 GLU B N 1
ATOM 1276 C CA . GLU B 1 71 ? -17.281 23.900 -24.102 1.00 9.97 70 GLU B CA 1
ATOM 1277 C C . GLU B 1 71 ? -16.473 23.171 -23.049 1.00 10.61 70 GLU B C 1
ATOM 1278 O O . GLU B 1 71 ? -16.015 22.014 -23.319 1.00 13.27 70 GLU B O 1
ATOM 1284 N N . ASN B 1 72 ? -16.308 23.804 -21.889 1.00 13.34 71 ASN B N 1
ATOM 1285 C CA . ASN B 1 72 ? -15.850 23.097 -20.660 1.00 12.66 71 ASN B CA 1
ATOM 1286 C C . ASN B 1 72 ? -16.402 23.885 -19.474 1.00 14.75 71 ASN B C 1
ATOM 1287 O O . ASN B 1 72 ? -17.176 24.851 -19.687 1.00 16.95 71 ASN B O 1
ATOM 1292 N N . ALA B 1 73 ? -16.038 23.492 -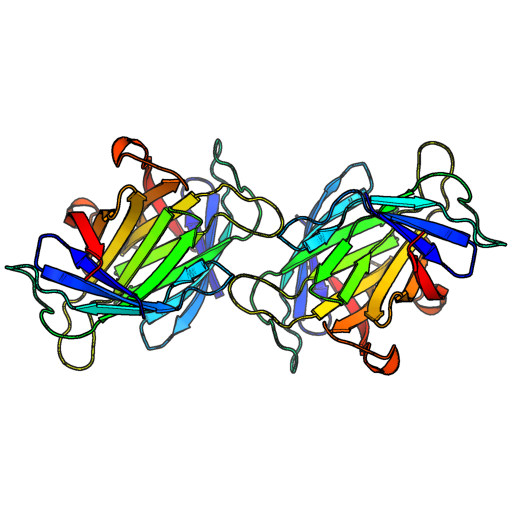18.269 1.00 15.06 72 ALA B N 1
ATOM 1293 C CA . ALA B 1 73 ? -16.664 24.065 -17.059 1.00 15.13 72 ALA B CA 1
ATOM 1294 C C . ALA B 1 73 ? -16.056 25.443 -16.735 1.00 16.62 72 ALA B C 1
ATOM 1295 O O . ALA B 1 73 ? -16.524 26.053 -15.825 1.00 24.61 72 ALA B O 1
ATOM 1297 N N . THR B 1 74 ? -15.024 25.867 -17.463 1.00 19.13 73 THR B N 1
ATOM 1298 C CA . THR B 1 74 ? -14.290 27.124 -17.222 1.00 20.31 73 THR B CA 1
ATOM 1299 C C . THR B 1 74 ? -14.838 28.196 -18.173 1.00 17.58 73 THR B C 1
ATOM 1300 O O . THR B 1 74 ? -15.142 29.285 -17.722 1.00 19.25 73 THR B O 1
ATOM 1304 N N . GLU B 1 75 ? -15.000 27.861 -19.442 1.00 15.64 74 GLU B N 1
ATOM 1305 C CA . GLU B 1 75 ? -15.427 28.826 -20.481 1.00 14.72 74 GLU B CA 1
ATOM 1306 C C . GLU B 1 75 ? -16.003 28.092 -21.672 1.00 14.21 74 GLU B C 1
ATOM 1307 O O . GLU B 1 75 ? -15.476 27.037 -22.071 1.00 15.54 74 GLU B O 1
ATOM 1313 N N . SER B 1 76 ? -17.012 28.702 -22.270 1.00 17.04 75 SER B N 1
ATOM 1314 C CA . SER B 1 76 ? -17.746 28.143 -23.423 1.00 16.89 75 SER B CA 1
ATOM 1315 C C . SER B 1 76 ? -17.778 29.171 -24.549 1.00 14.22 75 SER B C 1
ATOM 1316 O O . SER B 1 76 ? -17.961 30.341 -24.282 1.00 15.46 75 SER B O 1
ATOM 1319 N N . CYS B 1 77 ? -17.610 28.712 -25.775 1.00 15.76 76 CYS B N 1
ATOM 1320 C CA . CYS B 1 77 ? -17.584 29.582 -26.976 1.00 15.89 76 CYS B CA 1
ATOM 1321 C C . CYS B 1 77 ? -18.619 29.100 -27.982 1.00 14.51 76 CYS B C 1
ATOM 1322 O O . CYS B 1 77 ? -18.605 29.650 -29.094 1.00 17.51 76 CYS B O 1
ATOM 1325 N N . ASN B 1 78 ? -19.496 28.142 -27.619 1.00 12.88 77 ASN B N 1
ATOM 1326 C CA . ASN B 1 78 ? -20.644 27.853 -28.507 1.00 12.25 77 ASN B CA 1
ATOM 1327 C C . ASN B 1 78 ? -20.230 27.508 -29.929 1.00 11.52 77 ASN B C 1
ATOM 1328 O O . ASN B 1 78 ? -20.922 27.954 -30.915 1.00 15.52 77 ASN B O 1
ATOM 1333 N N . SER B 1 79 ? -19.150 26.731 -30.052 1.00 11.53 78 SER B N 1
ATOM 1334 C CA . SER B 1 79 ? -18.563 26.448 -31.352 1.00 9.43 78 SER B CA 1
ATOM 1335 C C . SER B 1 79 ? -17.773 25.150 -31.283 1.00 7.93 78 SER B C 1
ATOM 1336 O O . SER B 1 79 ? -17.565 24.619 -30.203 1.00 10.25 78 SER B O 1
ATOM 1339 N N . ILE B 1 80 ? -17.390 24.682 -32.457 1.00 8.92 79 ILE B N 1
ATOM 1340 C CA . ILE B 1 80 ? -16.675 23.400 -32.667 1.00 8.55 79 ILE B CA 1
ATOM 1341 C C . ILE B 1 80 ? -15.708 23.610 -33.813 1.00 8.27 79 ILE B C 1
ATOM 1342 O O . ILE B 1 80 ? -16.067 24.217 -34.807 1.00 10.41 79 ILE B O 1
ATOM 1347 N N . THR B 1 81 ? -14.510 23.104 -33.669 1.00 6.90 80 THR B N 1
ATOM 1348 C CA . THR B 1 81 ? -13.529 23.114 -34.757 1.00 7.92 80 THR B CA 1
ATOM 1349 C C . THR B 1 81 ? -13.226 21.687 -35.163 1.00 7.71 80 THR B C 1
ATOM 1350 O O . THR B 1 81 ? -13.045 20.837 -34.247 1.00 9.66 80 THR B O 1
ATOM 1354 N N . ALA B 1 82 ? -13.037 21.490 -36.471 1.00 8.61 81 ALA B N 1
ATOM 1355 C CA . ALA B 1 82 ? -12.527 20.207 -37.032 1.00 9.63 81 ALA B CA 1
ATOM 1356 C C . ALA B 1 82 ? -11.293 20.483 -37.856 1.00 10.15 81 ALA B C 1
ATOM 1357 O O . ALA B 1 82 ? -11.358 21.353 -38.758 1.00 10.24 81 ALA B O 1
ATOM 1359 N N . TRP B 1 83 ? -10.216 19.732 -37.570 1.00 8.99 82 TRP B N 1
ATOM 1360 C CA . TRP B 1 83 ? -8.952 19.775 -38.323 1.00 9.02 82 TRP B CA 1
ATOM 1361 C C . TRP B 1 83 ? -8.855 18.512 -39.159 1.00 7.29 82 TRP B C 1
ATOM 1362 O O . TRP B 1 83 ? -9.033 17.424 -38.628 1.00 8.87 82 TRP B O 1
ATOM 1373 N N . THR B 1 84 ? -8.343 18.653 -40.350 1.00 8.74 83 THR B N 1
ATOM 1374 C CA . THR B 1 84 ? -8.046 17.552 -41.303 1.00 10.47 83 THR B CA 1
ATOM 1375 C C . THR B 1 84 ? -6.612 17.756 -41.791 1.00 10.63 83 THR B C 1
ATOM 1376 O O . THR B 1 84 ? -6.268 18.854 -42.270 1.00 13.07 83 THR B O 1
ATOM 1380 N N . GLY B 1 85 ? -5.745 16.756 -41.655 1.00 9.47 84 GLY B N 1
ATOM 1381 C CA . GLY B 1 85 ? -4.438 16.977 -42.246 1.00 11.50 84 GLY B CA 1
ATOM 1382 C C . GLY B 1 85 ? -3.591 15.740 -42.200 1.00 11.25 84 GLY B C 1
ATOM 1383 O O . GLY B 1 85 ? -4.113 14.677 -42.109 1.00 14.10 84 GLY B O 1
ATOM 1384 N N . PHE B 1 86 ? -2.293 15.938 -42.166 1.00 13.91 85 PHE B N 1
ATOM 1385 C CA . PHE B 1 86 ? -1.362 14.829 -42.364 1.00 14.93 85 PHE B CA 1
ATOM 1386 C C . PHE B 1 86 ? -0.083 15.128 -41.604 1.00 17.26 85 PHE B C 1
ATOM 1387 O O . PHE B 1 86 ? 0.269 16.303 -41.422 1.00 16.20 85 PHE B O 1
ATOM 1395 N N . TYR B 1 87 ? 0.544 14.059 -41.123 1.00 13.77 86 TYR B N 1
ATOM 1396 C CA . TYR B 1 87 ? 1.910 14.084 -40.588 1.00 14.90 86 TYR B CA 1
ATOM 1397 C C . TYR B 1 87 ? 2.857 13.987 -41.784 1.00 16.24 86 TYR B C 1
ATOM 1398 O O . TYR B 1 87 ? 2.724 13.045 -42.648 1.00 20.12 86 TYR B O 1
ATOM 1407 N N . TYR B 1 88 ? 3.850 14.886 -41.827 1.00 17.44 87 TYR B N 1
ATOM 1408 C CA . TYR B 1 88 ? 4.902 14.855 -42.865 1.00 17.33 87 TYR B CA 1
ATOM 1409 C C . TYR B 1 88 ? 6.109 15.648 -42.365 1.00 18.82 87 TYR B C 1
ATOM 1410 O O . TYR B 1 88 ? 5.923 16.774 -41.936 1.00 21.38 87 TYR B O 1
ATOM 1419 N N . GLN B 1 89 ? 7.290 15.043 -42.412 1.00 22.27 88 GLN B N 1
ATOM 1420 C CA . GLN B 1 89 ? 8.573 15.720 -42.078 1.00 25.51 88 GLN B CA 1
ATOM 1421 C C . GLN B 1 89 ? 8.529 16.227 -40.643 1.00 21.83 88 GLN B C 1
ATOM 1422 O O . GLN B 1 89 ? 8.980 17.388 -40.394 1.00 26.77 88 GLN B O 1
ATOM 1428 N N . GLY B 1 90 ? 7.993 15.386 -39.753 1.00 19.09 89 GLY B N 1
ATOM 1429 C CA . GLY B 1 90 ? 7.989 15.630 -38.297 1.00 21.64 89 GLY B CA 1
ATOM 1430 C C . GLY B 1 90 ? 7.006 16.703 -37.856 1.00 21.96 89 GLY B C 1
ATOM 1431 O O . GLY B 1 90 ? 7.042 17.036 -36.669 1.00 24.31 89 GLY B O 1
ATOM 1432 N N . GLN B 1 91 ? 6.091 17.146 -38.721 1.00 21.83 90 GLN B N 1
ATOM 1433 C CA . GLN B 1 91 ? 5.086 18.202 -38.408 1.00 18.90 90 GLN B CA 1
ATOM 1434 C C . GLN B 1 91 ? 3.706 17.688 -38.828 1.00 19.46 90 GLN B C 1
ATOM 1435 O O . GLN B 1 91 ? 3.635 16.832 -39.718 1.00 16.10 90 GLN B O 1
ATOM 1441 N N . ILE B 1 92 ? 2.637 18.200 -38.229 1.00 15.98 91 ILE B N 1
ATOM 1442 C CA . ILE B 1 92 ? 1.264 17.885 -38.706 1.00 16.07 91 ILE B CA 1
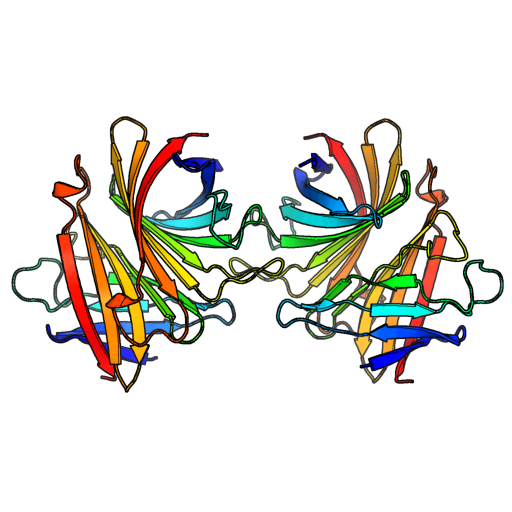ATOM 1443 C C . ILE B 1 92 ? 0.743 19.151 -39.374 1.00 15.06 91 ILE B C 1
ATOM 1444 O O . ILE B 1 92 ? 0.628 20.164 -38.705 1.00 15.12 91 ILE B O 1
ATOM 1449 N N . THR B 1 93 ? 0.446 19.068 -40.658 1.00 16.51 92 THR B N 1
ATOM 1450 C CA . THR B 1 93 ? -0.119 20.192 -41.444 1.00 15.32 92 THR B CA 1
ATOM 1451 C C . THR B 1 93 ? -1.634 19.946 -41.575 1.00 12.32 92 THR B C 1
ATOM 1452 O O . THR B 1 93 ? -2.031 18.845 -41.975 1.00 15.43 92 THR B O 1
ATOM 1456 N N . THR B 1 94 ? -2.422 20.969 -41.248 1.00 12.60 93 THR B N 1
ATOM 1457 C CA . THR B 1 94 ? -3.881 20.826 -41.117 1.00 11.93 93 THR B CA 1
ATOM 1458 C C . THR B 1 94 ? -4.595 21.987 -41.777 1.00 14.21 93 THR B C 1
ATOM 1459 O O . THR B 1 94 ? -4.107 23.097 -41.765 1.00 15.79 93 THR B O 1
ATOM 1463 N N . LEU B 1 95 ? -5.777 21.700 -42.269 1.00 12.79 94 LEU B N 1
ATOM 1464 C CA . LEU B 1 95 ? -6.785 22.730 -42.557 1.00 12.23 94 LEU B CA 1
ATOM 1465 C C . LEU B 1 95 ? -7.870 22.575 -41.492 1.00 12.36 94 LEU B C 1
ATOM 1466 O O . LEU B 1 95 ? -8.207 21.407 -41.109 1.00 13.41 94 LEU B O 1
ATOM 1471 N N . TRP B 1 96 ? -8.398 23.691 -41.009 1.00 10.85 95 TRP B N 1
ATOM 1472 C CA . TRP B 1 96 ? -9.473 23.618 -40.010 1.00 9.51 95 TRP B CA 1
ATOM 1473 C C . TRP B 1 96 ? -10.688 24.440 -40.418 1.00 10.22 95 TRP B C 1
ATOM 1474 O O . TRP B 1 96 ? -10.566 25.368 -41.190 1.00 12.52 95 TRP B O 1
ATOM 1485 N N . GLN B 1 97 ? -11.826 24.035 -39.870 1.00 9.73 96 GLN B N 1
ATOM 1486 C CA . GLN B 1 97 ? -13.136 24.684 -40.075 1.00 11.85 96 GLN B CA 1
ATOM 1487 C C . GLN B 1 97 ? -13.794 24.835 -38.705 1.00 9.19 96 GLN B C 1
ATOM 1488 O O . GLN B 1 97 ? -13.751 23.899 -37.905 1.00 10.76 96 GLN B O 1
ATOM 1494 N N . LEU B 1 98 ? -14.293 26.029 -38.422 1.00 12.58 97 LEU B N 1
ATOM 1495 C CA . LEU B 1 98 ? -14.868 26.351 -37.105 1.00 10.94 97 LEU B CA 1
ATOM 1496 C C . LEU B 1 98 ? -16.317 26.755 -37.336 1.00 11.39 97 LEU B C 1
ATOM 1497 O O . LEU B 1 98 ? -16.550 27.614 -38.176 1.00 10.50 97 LEU B O 1
ATOM 1502 N N . VAL B 1 99 ? -17.235 26.062 -36.685 1.00 10.99 98 VAL B N 1
ATOM 1503 C CA . VAL B 1 99 ? -18.694 26.309 -36.872 1.00 10.54 98 VAL B CA 1
ATOM 1504 C C . VAL B 1 99 ? -19.237 26.748 -35.529 1.00 10.32 98 VAL B C 1
ATOM 1505 O O . VAL B 1 99 ? -18.861 26.188 -34.498 1.00 9.52 98 VAL B O 1
ATOM 1509 N N . ILE B 1 100 ? -20.150 27.711 -35.563 1.00 8.80 99 ILE B N 1
ATOM 1510 C CA . ILE B 1 100 ? -20.755 28.291 -34.351 1.00 8.20 99 ILE B CA 1
ATOM 1511 C C . ILE B 1 100 ? -22.194 27.803 -34.205 1.00 8.86 99 ILE B C 1
ATOM 1512 O O . ILE B 1 100 ? -22.969 27.818 -35.194 1.00 12.47 99 ILE B O 1
ATOM 1517 N N . ASN B 1 101 ? -22.525 27.397 -33.010 1.00 9.92 100 ASN B N 1
ATOM 1518 C CA . ASN B 1 101 ? -23.950 27.134 -32.675 1.00 10.81 100 ASN B CA 1
ATOM 1519 C C . ASN B 1 101 ? -24.831 28.245 -33.266 1.00 12.53 100 ASN B C 1
ATOM 1520 O O . ASN B 1 101 ? -24.492 29.445 -33.078 1.00 12.39 100 ASN B O 1
ATOM 1525 N N . GLY B 1 102 ? -25.983 27.871 -33.848 1.00 12.02 101 GLY B N 1
ATOM 1526 C CA . GLY B 1 102 ? -27.041 28.802 -34.290 1.00 12.04 101 GLY B CA 1
ATOM 1527 C C . GLY B 1 102 ? -26.818 29.316 -35.710 1.00 11.41 101 GLY B C 1
ATOM 1528 O O . GLY B 1 102 ? -27.696 30.107 -36.198 1.00 13.90 101 GLY B O 1
ATOM 1529 N N . SER B 1 103 ? -25.711 28.882 -36.360 1.00 10.02 102 SER B N 1
ATOM 1530 C CA . SER B 1 103 ? -25.356 29.272 -37.758 1.00 13.19 102 SER B CA 1
ATOM 1531 C C . SER B 1 103 ? -26.492 28.974 -38.737 1.00 13.28 102 SER B C 1
ATOM 1532 O O . SER B 1 103 ? -27.264 27.966 -38.561 1.00 15.83 102 SER B O 1
ATOM 1535 N N . THR B 1 104 ? -26.607 29.835 -39.751 1.00 14.92 103 THR B N 1
ATOM 1536 C CA . THR B 1 104 ? -27.644 29.719 -40.771 1.00 17.57 103 THR B CA 1
ATOM 1537 C C . THR B 1 104 ? -27.053 29.678 -42.182 1.00 16.80 103 THR B C 1
ATOM 1538 O O . THR B 1 104 ? -27.843 29.508 -43.105 1.00 19.51 103 THR B O 1
ATOM 1542 N N . SER B 1 105 ? -25.748 29.834 -42.338 1.00 15.53 104 SER B N 1
ATOM 1543 C CA . SER B 1 105 ? -25.066 29.949 -43.643 1.00 15.12 104 SER B CA 1
ATOM 1544 C C . SER B 1 105 ? -23.646 29.375 -43.535 1.00 12.96 104 SER B C 1
ATOM 1545 O O . SER B 1 105 ? -22.989 29.537 -42.529 1.00 15.36 104 SER B O 1
ATOM 1548 N N . THR B 1 106 ? -23.209 28.654 -44.544 1.00 12.71 105 THR B N 1
ATOM 1549 C CA . THR B 1 106 ? -21.805 28.167 -44.620 1.00 15.71 105 THR B CA 1
ATOM 1550 C C . THR B 1 106 ? -20.857 29.380 -44.648 1.00 14.65 105 THR B C 1
ATOM 1551 O O . THR B 1 106 ? -19.621 29.209 -44.336 1.00 15.42 105 THR B O 1
ATOM 1555 N N . GLY B 1 107 ? -21.407 30.530 -45.009 1.00 9.85 106 GLY B N 1
ATOM 1556 C CA . GLY B 1 107 ? -20.676 31.807 -44.937 1.00 13.78 106 GLY B CA 1
ATOM 1557 C C . GLY B 1 107 ? -20.087 32.095 -43.566 1.00 16.12 106 GLY B C 1
ATOM 1558 O O . GLY B 1 107 ? -19.076 32.837 -43.497 1.00 22.07 106 GLY B O 1
ATOM 1559 N N . GLN B 1 108 ? -20.727 31.570 -42.508 1.00 16.40 107 GLN B N 1
ATOM 1560 C CA . GLN B 1 108 ? -20.439 31.861 -41.081 1.00 13.86 107 GLN B CA 1
ATOM 1561 C C . GLN B 1 108 ? -19.418 30.860 -40.514 1.00 13.04 107 GLN B C 1
ATOM 1562 O O . GLN B 1 108 ? -18.946 31.046 -39.392 1.00 18.06 107 GLN B O 1
ATOM 1568 N N . ILE B 1 109 ? -19.125 29.819 -41.275 1.00 14.72 108 ILE B N 1
ATOM 1569 C CA . ILE B 1 109 ? -17.986 28.944 -40.996 1.00 13.49 108 ILE B CA 1
ATOM 1570 C C . ILE B 1 109 ? -16.676 29.693 -41.261 1.00 17.22 108 ILE B C 1
ATOM 1571 O O . ILE B 1 109 ? -16.496 30.260 -42.354 1.00 21.79 108 ILE B O 1
ATOM 1576 N N . ILE B 1 110 ? -15.784 29.618 -40.279 1.00 13.80 109 ILE B N 1
ATOM 1577 C CA . ILE B 1 110 ? -14.449 30.272 -40.298 1.00 17.05 109 ILE B CA 1
ATOM 1578 C C . ILE B 1 110 ? -13.443 29.159 -40.603 1.00 15.00 109 ILE B C 1
ATOM 1579 O O . ILE B 1 110 ? -13.648 28.004 -40.143 1.00 15.19 109 ILE B O 1
ATOM 1584 N N . SER B 1 111 ? -12.399 29.453 -41.364 1.00 16.35 110 SER B N 1
ATOM 1585 C CA . SER B 1 111 ? -11.444 28.412 -41.767 1.00 15.86 110 SER B CA 1
ATOM 1586 C C . SER B 1 111 ? -9.998 28.940 -41.710 1.00 14.92 110 SER B C 1
ATOM 1587 O O . SER B 1 111 ? -9.728 30.163 -41.796 1.00 16.20 110 SER B O 1
ATOM 1590 N N . GLY B 1 112 ? -9.059 28.022 -41.660 1.00 14.32 111 GLY B N 1
ATOM 1591 C CA . GLY B 1 112 ? -7.641 28.409 -41.621 1.00 13.40 111 GLY B CA 1
ATOM 1592 C C . GLY B 1 112 ? -6.750 27.210 -41.741 1.00 12.85 111 GLY B C 1
ATOM 1593 O O . GLY B 1 112 ? -7.236 26.091 -42.030 1.00 14.44 111 GLY B O 1
ATOM 1594 N N . GLU B 1 113 ? -5.457 27.459 -41.593 1.00 15.02 112 GLU B N 1
ATOM 1595 C CA . GLU B 1 113 ? -4.422 26.427 -41.682 1.00 13.85 112 GLU B CA 1
ATOM 1596 C C . GLU B 1 113 ? -3.635 26.461 -40.372 1.00 14.38 112 GLU B C 1
ATOM 1597 O O . GLU B 1 113 ? -3.197 27.528 -39.979 1.00 15.75 112 GLU B O 1
ATOM 1603 N N . ASP B 1 114 ? -3.391 25.307 -39.781 1.00 13.31 113 ASP B N 1
ATOM 1604 C CA . ASP B 1 114 ? -2.523 25.184 -38.588 1.00 13.51 113 ASP B CA 1
ATOM 1605 C C . ASP B 1 114 ? -1.405 24.191 -38.894 1.00 14.71 113 ASP B C 1
ATOM 1606 O O . ASP B 1 114 ? -1.673 23.072 -39.400 1.00 13.52 113 ASP B O 1
ATOM 1611 N N . ILE B 1 115 ? -0.193 24.522 -38.475 1.00 14.81 114 ILE B N 1
ATOM 1612 C CA . ILE B 1 115 ? 0.945 23.578 -38.598 1.00 15.93 114 ILE B CA 1
ATOM 1613 C C . ILE B 1 115 ? 1.406 23.320 -37.168 1.00 14.04 114 ILE B C 1
ATOM 1614 O O . ILE B 1 115 ? 1.690 24.301 -36.429 1.00 18.24 114 ILE B O 1
ATOM 1619 N N . PHE B 1 116 ? 1.417 22.048 -36.787 1.00 16.13 115 PHE B N 1
ATOM 1620 C CA . PHE B 1 116 ? 1.765 21.605 -35.425 1.00 14.64 115 PHE B CA 1
ATOM 1621 C C . PHE B 1 116 ? 3.158 20.972 -35.432 1.00 16.29 115 PHE B C 1
ATOM 1622 O O . PHE B 1 116 ? 3.450 20.078 -36.235 1.00 19.74 115 PHE B O 1
ATOM 1630 N N . LYS B 1 117 ? 3.985 21.370 -34.486 1.00 16.26 116 LYS B N 1
ATOM 1631 C CA . LYS B 1 117 ? 5.307 20.742 -34.298 1.00 19.52 116 LYS B CA 1
ATOM 1632 C C . LYS B 1 117 ? 5.296 20.111 -32.926 1.00 19.52 116 LYS B C 1
ATOM 1633 O O . LYS B 1 117 ? 4.478 20.470 -32.082 1.00 20.49 116 LYS B O 1
ATOM 1639 N N . PRO B 1 118 ? 6.170 19.129 -32.664 1.00 22.86 117 PRO B N 1
ATOM 1640 C CA . PRO B 1 118 ? 6.195 18.454 -31.373 1.00 24.95 117 PRO B CA 1
ATOM 1641 C C . PRO B 1 118 ? 6.497 19.478 -30.286 1.00 26.42 117 PRO B C 1
ATOM 1642 O O . PRO B 1 118 ? 7.333 20.363 -30.476 1.00 26.98 117 PRO B O 1
ATOM 1646 N N . SER B 1 119 ? 5.855 19.316 -29.151 1.00 24.50 118 SER B N 1
ATOM 1647 C CA . SER B 1 119 ? 6.119 20.151 -27.957 1.00 31.40 118 SER B CA 1
ATOM 1648 C C . SER B 1 119 ? 6.370 19.236 -26.764 1.00 40.45 118 SER B C 1
ATOM 1649 O O . SER B 1 119 ? 6.563 19.733 -25.687 1.00 63.15 118 SER B O 1
ATOM 1653 N N . LEU C 1 13 ? -32.397 33.868 -5.805 1.00 44.51 12 LEU C N 1
ATOM 1654 C CA . LEU C 1 13 ? -31.292 33.148 -5.263 1.00 42.85 12 LEU C CA 1
ATOM 1655 C C . LEU C 1 13 ? -31.759 32.344 -4.040 1.00 34.27 12 LEU C C 1
ATOM 1656 O O . LEU C 1 13 ? -32.878 32.550 -3.555 1.00 46.71 12 LEU C O 1
ATOM 1661 N N . SER C 1 14 ? -30.901 31.436 -3.594 1.00 32.28 13 SER C N 1
ATOM 1662 C CA . SER C 1 14 ? -31.238 30.193 -2.861 1.00 33.48 13 SER C CA 1
ATOM 1663 C C . SER C 1 14 ? -30.496 30.258 -1.515 1.00 36.49 13 SER C C 1
ATOM 1664 O O . SER C 1 14 ? -29.264 30.156 -1.544 1.00 39.61 13 SER C O 1
ATOM 1667 N N . ALA C 1 15 ? -31.174 30.490 -0.383 1.00 17.08 14 ALA C N 1
ATOM 1668 C CA . ALA C 1 15 ? -30.468 30.633 0.903 1.00 17.55 14 ALA C CA 1
ATOM 1669 C C . ALA C 1 15 ? -30.616 29.343 1.704 1.00 15.63 14 ALA C C 1
ATOM 1670 O O . ALA C 1 15 ? -31.734 28.800 1.747 1.00 16.00 14 ALA C O 1
ATOM 1672 N N . TRP C 1 16 ? -29.570 28.943 2.412 1.00 14.38 15 TRP C N 1
ATOM 1673 C CA . TRP C 1 16 ? -29.527 27.710 3.244 1.00 15.05 15 TRP C CA 1
ATOM 1674 C C . TRP C 1 16 ? -28.877 28.040 4.592 1.00 13.00 15 TRP C C 1
ATOM 1675 O O . TRP C 1 16 ? -27.731 28.546 4.599 1.00 15.58 15 TRP C O 1
ATOM 1686 N N . THR C 1 17 ? -29.539 27.727 5.698 1.00 13.17 16 THR C N 1
ATOM 1687 C CA . THR C 1 17 ? -29.037 28.130 7.033 1.00 14.27 16 THR C CA 1
ATOM 1688 C C . THR C 1 17 ? -28.675 26.867 7.802 1.00 14.90 16 THR C C 1
ATOM 1689 O O . THR C 1 17 ? -29.481 25.919 7.730 1.00 15.68 16 THR C O 1
ATOM 1693 N N . ASN C 1 18 ? -27.537 26.865 8.513 1.00 13.63 17 ASN C N 1
ATOM 1694 C CA . ASN C 1 18 ? -27.115 25.656 9.263 1.00 14.33 17 ASN C CA 1
ATOM 1695 C C . ASN C 1 18 ? -27.540 25.780 10.721 1.00 13.62 17 ASN C C 1
ATOM 1696 O O . ASN C 1 18 ? -28.229 26.814 11.150 1.00 16.87 17 ASN C O 1
ATOM 1701 N N . GLN C 1 19 ? -27.152 24.785 11.504 1.00 15.92 18 GLN C N 1
ATOM 1702 C CA . GLN C 1 19 ? -27.637 24.626 12.907 1.00 19.86 18 GLN C CA 1
ATOM 1703 C C . GLN C 1 19 ? -27.112 25.785 13.786 1.00 14.56 18 GLN C C 1
ATOM 1704 O O . GLN C 1 19 ? -27.616 25.983 14.875 1.00 18.42 18 GLN C O 1
ATOM 1710 N N . SER C 1 20 ? -26.016 26.397 13.375 1.00 20.77 19 SER C N 1
ATOM 1711 C CA . SER C 1 20 ? -25.287 27.488 14.077 1.00 20.47 19 SER C CA 1
ATOM 1712 C C . SER C 1 20 ? -25.845 28.857 13.719 1.00 18.42 19 SER C C 1
ATOM 1713 O O . SER C 1 20 ? -25.408 29.819 14.368 1.00 18.20 19 SER C O 1
ATOM 1716 N N . GLY C 1 21 ? -26.750 28.929 12.732 1.00 14.56 20 GLY C N 1
ATOM 1717 C CA . GLY C 1 21 ? -27.358 30.184 12.252 1.00 16.83 20 GLY C CA 1
ATOM 1718 C C . GLY C 1 21 ? -26.623 30.803 11.078 1.00 11.28 20 GLY C C 1
ATOM 1719 O O . GLY C 1 21 ? -27.017 31.929 10.660 1.00 16.34 20 GLY C O 1
ATOM 1720 N N . SER C 1 22 ? -25.581 30.151 10.554 1.00 11.86 21 SER C N 1
ATOM 1721 C CA . SER C 1 22 ? -24.830 30.652 9.383 1.00 12.84 21 SER C CA 1
ATOM 1722 C C . SER C 1 22 ? -25.673 30.427 8.157 1.00 11.59 21 SER C C 1
ATOM 1723 O O . SER C 1 22 ? -26.415 29.452 8.166 1.00 15.71 21 SER C O 1
ATOM 1726 N N . THR C 1 23 ? -25.536 31.283 7.160 1.00 12.20 22 THR C N 1
ATOM 1727 C CA . THR C 1 23 ? -26.313 31.176 5.904 1.00 12.24 22 THR C CA 1
ATOM 1728 C C . THR C 1 23 ? -25.425 31.201 4.662 1.00 9.62 22 THR C C 1
ATOM 1729 O O . THR C 1 23 ? -24.520 32.038 4.539 1.00 10.84 22 THR C O 1
ATOM 1733 N N . LEU C 1 24 ? -25.628 30.207 3.824 1.00 9.50 23 LEU C N 1
ATOM 1734 C CA . LEU C 1 24 ? -25.069 30.120 2.451 1.00 10.99 23 LEU C CA 1
ATOM 1735 C C . LEU C 1 24 ? -26.083 30.746 1.492 1.00 11.84 23 LEU C C 1
ATOM 1736 O O . LEU C 1 24 ? -27.251 30.264 1.449 1.00 14.71 23 LEU C O 1
ATOM 1741 N N . TYR C 1 25 ? -25.671 31.807 0.786 1.00 14.18 24 TYR C N 1
ATOM 1742 C CA . TYR C 1 25 ? -26.482 32.544 -0.214 1.00 15.46 24 TYR C CA 1
ATOM 1743 C C . TYR C 1 25 ? -25.998 32.113 -1.599 1.00 16.40 24 TYR C C 1
ATOM 1744 O O . TYR C 1 25 ? -24.939 32.435 -1.992 1.00 14.51 24 TYR C O 1
ATOM 1753 N N . ILE C 1 26 ? -26.742 31.289 -2.286 1.00 17.53 25 ILE C N 1
ATOM 1754 C CA . ILE C 1 26 ? -26.291 30.790 -3.593 1.00 15.32 25 ILE C CA 1
ATOM 1755 C C . ILE C 1 26 ? -26.760 31.764 -4.648 1.00 17.85 25 ILE C C 1
ATOM 1756 O O . ILE C 1 26 ? -28.002 31.955 -4.755 1.00 23.60 25 ILE C O 1
ATOM 1761 N N . GLN C 1 27 ? -25.819 32.370 -5.387 1.00 16.98 26 GLN C N 1
ATOM 1762 C CA . GLN C 1 27 ? -26.220 33.389 -6.389 1.00 17.52 26 GLN C CA 1
ATOM 1763 C C . GLN C 1 27 ? -26.424 32.684 -7.725 1.00 15.51 26 GLN C C 1
ATOM 1764 O O . GLN C 1 27 ? -27.288 33.106 -8.496 1.00 19.50 26 GLN C O 1
ATOM 1770 N N . SER C 1 28 ? -25.635 31.643 -8.009 1.00 18.88 27 SER C N 1
ATOM 1771 C CA . SER C 1 28 ? -25.793 30.907 -9.270 1.00 17.90 27 SER C CA 1
ATOM 1772 C C . SER C 1 28 ? -25.211 29.507 -9.189 1.00 15.91 27 SER C C 1
ATOM 1773 O O . SER C 1 28 ? -24.204 29.280 -8.518 1.00 15.97 27 SER C O 1
ATOM 1776 N N . VAL C 1 29 ? -25.819 28.622 -9.943 1.00 16.27 28 VAL C N 1
ATOM 1777 C CA . VAL C 1 29 ? -25.205 27.336 -10.341 1.00 16.41 28 VAL C CA 1
ATOM 1778 C C . VAL C 1 29 ? -25.282 27.257 -11.870 1.00 18.08 28 VAL C C 1
ATOM 1779 O O . VAL C 1 29 ? -26.402 27.210 -12.425 1.00 18.68 28 VAL C O 1
ATOM 1783 N N . ASP C 1 30 ? -24.115 27.311 -12.514 1.00 18.55 29 ASP C N 1
ATOM 1784 C CA . ASP C 1 30 ? -23.950 27.211 -13.976 1.00 19.81 29 ASP C CA 1
ATOM 1785 C C . ASP C 1 30 ? -24.404 25.831 -14.439 1.00 16.24 29 ASP C C 1
ATOM 1786 O O . ASP C 1 30 ? -24.432 24.874 -13.666 1.00 17.10 29 ASP C O 1
ATOM 1791 N N . PRO C 1 31 ? -24.753 25.680 -15.727 1.00 20.23 30 PRO C N 1
ATOM 1792 C CA . PRO C 1 31 ? -24.975 24.349 -16.291 1.00 16.93 30 PRO C CA 1
ATOM 1793 C C . PRO C 1 31 ? -23.754 23.447 -16.133 1.00 16.40 30 PRO C C 1
ATOM 1794 O O . PRO C 1 31 ? -23.941 22.247 -16.099 1.00 18.73 30 PRO C O 1
ATOM 1798 N N . SER C 1 32 ? -22.551 24.012 -15.994 1.00 17.76 31 SER C N 1
ATOM 1799 C CA . SER C 1 32 ? -21.322 23.215 -15.713 1.00 16.51 31 SER C CA 1
ATOM 1800 C C . SER C 1 32 ? -21.305 22.613 -14.296 1.00 13.70 31 SER C C 1
ATOM 1801 O O . SER C 1 32 ? -20.413 21.820 -14.005 1.00 14.63 31 SER C O 1
ATOM 1804 N N . GLY C 1 33 ? -22.171 23.103 -13.404 1.00 13.14 32 GLY C N 1
ATOM 1805 C CA . GLY C 1 33 ? -22.136 22.799 -11.986 1.00 11.77 32 GLY C CA 1
ATOM 1806 C C . GLY C 1 33 ? -21.382 23.819 -11.166 1.00 11.97 32 GLY C C 1
ATOM 1807 O O . GLY C 1 33 ? -21.374 23.668 -9.931 1.00 13.25 32 GLY C O 1
ATOM 1808 N N . SER C 1 34 ? -20.804 24.846 -11.787 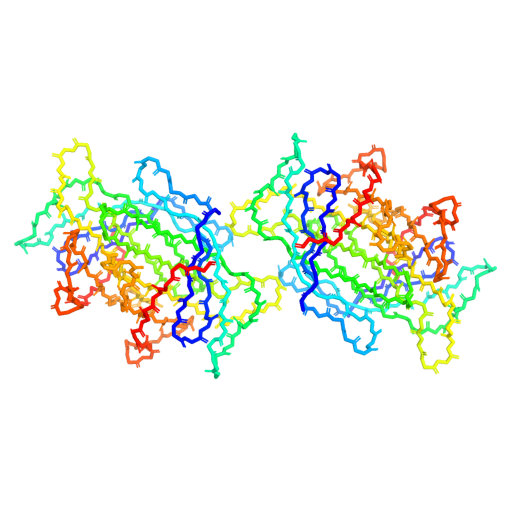1.00 11.69 33 SER C N 1
ATOM 1809 C CA . SER C 1 34 ? -20.044 25.877 -11.039 1.00 12.94 33 SER C CA 1
ATOM 1810 C C . SER C 1 34 ? -20.984 26.704 -10.144 1.00 12.00 33 SER C C 1
ATOM 1811 O O . SER C 1 34 ? -21.979 27.244 -10.670 1.00 15.80 33 SER C O 1
ATOM 1814 N N . LEU C 1 35 ? -20.719 26.694 -8.835 1.00 11.87 34 LEU C N 1
ATOM 1815 C CA . LEU C 1 35 ? -21.525 27.405 -7.827 1.00 12.50 34 LEU C CA 1
ATOM 1816 C C . LEU C 1 35 ? -20.791 28.679 -7.457 1.00 12.89 34 LEU C C 1
ATOM 1817 O O . LEU C 1 35 ? -19.592 28.639 -7.287 1.00 13.41 34 LEU C O 1
ATOM 1822 N N A SER C 1 36 ? -21.517 29.779 -7.306 0.50 12.44 35 SER C N 1
ATOM 1823 N N B SER C 1 36 ? -21.537 29.765 -7.302 0.50 11.32 35 SER C N 1
ATOM 1824 C CA A SER C 1 36 ? -20.992 31.077 -6.825 0.50 12.84 35 SER C CA 1
ATOM 1825 C CA B SER C 1 36 ? -21.050 31.073 -6.816 0.50 11.81 35 SER C CA 1
ATOM 1826 C C A SER C 1 36 ? -22.013 31.647 -5.833 0.50 11.60 35 SER C C 1
ATOM 1827 C C B SER C 1 36 ? -22.041 31.597 -5.779 0.50 11.41 35 SER C C 1
ATOM 1828 O O A SER C 1 36 ? -23.259 31.498 -6.062 0.50 9.11 35 SER C O 1
ATOM 1829 O O B SER C 1 36 ? -23.291 31.425 -5.957 0.50 9.15 35 SER C O 1
ATOM 1834 N N . GLY C 1 37 ? -21.504 32.293 -4.786 1.00 10.19 36 GLY C N 1
ATOM 1835 C CA . GLY C 1 37 ? -22.359 32.792 -3.746 1.00 11.64 36 GLY C CA 1
ATOM 1836 C C . GLY C 1 37 ? -21.583 33.500 -2.699 1.00 10.36 36 GLY C C 1
ATOM 1837 O O . GLY C 1 37 ? -20.452 33.921 -2.941 1.00 10.33 36 GLY C O 1
ATOM 1838 N N . TYR C 1 38 ? -22.260 33.706 -1.591 1.00 12.29 37 TYR C N 1
ATOM 1839 C CA . TYR C 1 38 ? -21.666 34.304 -0.387 1.00 14.12 37 TYR C CA 1
ATOM 1840 C C . TYR C 1 38 ? -22.273 33.619 0.820 1.00 13.23 37 TYR C C 1
ATOM 1841 O O . TYR C 1 38 ? -23.329 32.944 0.810 1.00 15.67 37 TYR C O 1
ATOM 1850 N N . TYR C 1 39 ? -21.562 33.855 1.887 1.00 11.60 38 TYR C N 1
ATOM 1851 C CA . TYR C 1 39 ? -21.756 33.172 3.158 1.00 11.81 38 TYR C CA 1
ATOM 1852 C C . TYR C 1 39 ? -21.703 34.221 4.233 1.00 9.19 38 TYR C C 1
ATOM 1853 O O . TYR C 1 39 ? -20.757 35.058 4.261 1.00 13.12 38 TYR C O 1
ATOM 1862 N N . ILE C 1 40 ? -22.594 34.095 5.184 1.00 9.22 39 ILE C N 1
ATOM 1863 C CA . ILE C 1 40 ? -22.547 34.902 6.399 1.00 11.66 39 ILE C CA 1
ATOM 1864 C C . ILE C 1 40 ? -22.459 33.911 7.551 1.00 13.25 39 ILE C C 1
ATOM 1865 O O . ILE C 1 40 ? -23.438 33.166 7.812 1.00 15.32 39 ILE C O 1
ATOM 1870 N N . ASN C 1 41 ? -21.305 33.976 8.225 1.00 12.95 40 ASN C N 1
ATOM 1871 C CA . ASN C 1 41 ? -21.014 33.119 9.392 1.00 15.04 40 ASN C CA 1
ATOM 1872 C C . ASN C 1 41 ? -21.654 33.716 10.640 1.00 12.26 40 ASN C C 1
ATOM 1873 O O . ASN C 1 41 ? -21.557 34.919 10.821 1.00 13.16 40 ASN C O 1
ATOM 1878 N N . ARG C 1 42 ? -22.375 32.905 11.412 1.00 13.82 41 ARG C N 1
ATOM 1879 C CA . ARG C 1 42 ? -23.041 33.357 12.661 1.00 12.98 41 ARG C CA 1
ATOM 1880 C C . ARG C 1 42 ? -22.701 32.366 13.781 1.00 13.47 41 ARG C C 1
ATOM 1881 O O . ARG C 1 42 ? -23.403 32.380 14.832 1.00 17.94 41 ARG C O 1
ATOM 1889 N N . ALA C 1 43 ? -21.689 31.509 13.564 1.00 16.08 42 ALA C N 1
ATOM 1890 C CA . ALA C 1 43 ? -21.311 30.455 14.537 1.00 17.13 42 ALA C CA 1
ATOM 1891 C C . ALA C 1 43 ? -20.610 31.099 15.737 1.00 16.36 42 ALA C C 1
ATOM 1892 O O . ALA C 1 43 ? -19.589 31.738 15.564 1.00 16.99 42 ALA C O 1
ATOM 1894 N N . ALA C 1 44 ? -21.145 30.893 16.933 1.00 19.60 43 ALA C N 1
ATOM 1895 C CA . ALA C 1 44 ? -20.594 31.351 18.224 1.00 20.26 43 ALA C CA 1
ATOM 1896 C C . ALA C 1 44 ? -19.120 30.925 18.338 1.00 20.10 43 ALA C C 1
ATOM 1897 O O . ALA C 1 44 ? -18.750 29.746 18.008 1.00 22.32 43 ALA C O 1
ATOM 1899 N N . GLY C 1 45 ? -18.291 31.881 18.719 1.00 19.84 44 GLY C N 1
ATOM 1900 C CA . GLY C 1 45 ? -16.902 31.625 19.111 1.00 22.13 44 GLY C CA 1
ATOM 1901 C C . GLY C 1 45 ? -15.977 31.786 17.942 1.00 21.47 44 GLY C C 1
ATOM 1902 O O . GLY C 1 45 ? -14.755 31.695 18.156 1.00 23.94 44 GLY C O 1
ATOM 1903 N N . TYR C 1 46 ? -16.512 32.004 16.734 1.00 18.98 45 TYR C N 1
ATOM 1904 C CA . TYR C 1 46 ? -15.673 32.227 15.531 1.00 18.83 45 TYR C CA 1
ATOM 1905 C C . TYR C 1 46 ? -15.578 33.717 15.225 1.00 17.40 45 TYR C C 1
ATOM 1906 O O . TYR C 1 46 ? -16.451 34.497 15.527 1.00 19.26 45 TYR C O 1
ATOM 1915 N N . GLY C 1 47 ? -14.473 34.089 14.589 1.00 18.17 46 GLY C N 1
ATOM 1916 C CA . GLY C 1 47 ? -14.338 35.418 13.975 1.00 24.04 46 GLY C CA 1
ATOM 1917 C C . GLY C 1 47 ? -15.149 35.526 12.691 1.00 16.54 46 GLY C C 1
ATOM 1918 O O . GLY C 1 47 ? -15.893 34.564 12.310 1.00 16.09 46 GLY C O 1
ATOM 1919 N N . CYS C 1 48 ? -15.015 36.661 12.013 1.00 15.84 47 CYS C N 1
ATOM 1920 C CA . CYS C 1 48 ? -15.650 36.877 10.697 1.00 16.16 47 CYS C CA 1
ATOM 1921 C C . CYS C 1 48 ? -17.124 36.454 10.740 1.00 12.97 47 CYS C C 1
ATOM 1922 O O . CYS C 1 48 ? -17.579 35.720 9.817 1.00 14.23 47 CYS C O 1
ATOM 1925 N N . GLN C 1 49 ? -17.869 37.024 11.681 1.00 13.87 48 GLN C N 1
ATOM 1926 C CA . GLN C 1 49 ? -19.335 36.883 11.748 1.00 16.34 48 GLN C CA 1
ATOM 1927 C C . GLN C 1 49 ? -20.088 38.067 11.094 1.00 13.28 48 GLN C C 1
ATOM 1928 O O . GLN C 1 49 ? -19.536 39.187 11.038 1.00 15.82 48 GLN C O 1
ATOM 1934 N N . ASN C 1 50 ? -21.332 37.809 10.624 1.00 16.26 49 ASN C N 1
ATOM 1935 C CA . ASN C 1 50 ? -22.380 38.819 10.332 1.00 15.60 49 ASN C CA 1
ATOM 1936 C C . ASN C 1 50 ? -22.034 39.543 9.020 1.00 16.73 49 ASN C C 1
ATOM 1937 O O . ASN C 1 50 ? -22.769 40.424 8.677 1.00 18.92 49 ASN C O 1
ATOM 1942 N N . THR C 1 51 ? -20.967 39.159 8.300 1.00 11.73 50 THR C N 1
ATOM 1943 C CA . THR C 1 51 ? -20.582 39.904 7.075 1.00 13.50 50 THR C CA 1
ATOM 1944 C C . THR C 1 51 ? -20.329 38.924 5.939 1.00 12.01 50 THR C C 1
ATOM 1945 O O . THR C 1 51 ? -20.100 37.761 6.158 1.00 12.19 50 THR C O 1
ATOM 1949 N N . PRO C 1 52 ? -20.523 39.364 4.706 1.00 13.61 51 PRO C N 1
ATOM 1950 C CA . PRO C 1 52 ? -20.513 38.428 3.597 1.00 11.84 51 PRO C CA 1
ATOM 1951 C C . PRO C 1 52 ? -19.071 38.063 3.182 1.00 11.39 51 PRO C C 1
ATOM 1952 O O . PRO C 1 52 ? -18.264 38.929 3.051 1.00 12.56 51 PRO C O 1
ATOM 1956 N N . TYR C 1 53 ? -18.875 36.760 2.945 1.00 11.65 52 TYR C N 1
ATOM 1957 C CA . TYR C 1 53 ? -17.623 36.144 2.454 1.00 9.17 52 TYR C CA 1
ATOM 1958 C C . TYR C 1 53 ? -17.917 35.339 1.227 1.00 11.76 52 TYR C C 1
ATOM 1959 O O . TYR C 1 53 ? -19.015 34.783 1.091 1.00 11.14 52 TYR C O 1
ATOM 1968 N N . PRO C 1 54 ? -17.004 35.311 0.249 1.00 11.32 53 PRO C N 1
ATOM 1969 C CA . PRO C 1 54 ? -17.319 34.738 -1.051 1.00 11.11 53 PRO C CA 1
ATOM 1970 C C . PRO C 1 54 ? -17.227 33.201 -1.048 1.00 12.20 53 PRO C C 1
ATOM 1971 O O . PRO C 1 54 ? -16.386 32.658 -0.343 1.00 12.33 53 PRO C O 1
ATOM 1975 N N . VAL C 1 55 ? -18.046 32.573 -1.863 1.00 11.30 54 VAL C N 1
ATOM 1976 C CA . VAL C 1 55 ? -18.268 31.117 -1.984 1.00 12.04 54 VAL C CA 1
ATOM 1977 C C . VAL C 1 55 ? -17.998 30.736 -3.447 1.00 11.06 54 VAL C C 1
ATOM 1978 O O . VAL C 1 55 ? -18.502 31.443 -4.425 1.00 15.15 54 VAL C O 1
ATOM 1982 N N . THR C 1 56 ? -17.216 29.668 -3.610 1.00 9.87 55 THR C N 1
ATOM 1983 C CA . THR C 1 56 ? -17.093 28.979 -4.901 1.00 10.28 55 THR C CA 1
ATOM 1984 C C . THR C 1 56 ? -17.310 27.499 -4.626 1.00 9.74 55 THR C C 1
ATOM 1985 O O . THR C 1 56 ? -17.090 27.054 -3.516 1.00 9.51 55 THR C O 1
ATOM 1989 N N . GLY C 1 57 ? -17.740 26.760 -5.617 1.00 9.98 56 GLY C N 1
ATOM 1990 C CA . GLY C 1 57 ? -17.838 25.301 -5.434 1.00 10.04 56 GLY C CA 1
ATOM 1991 C C . GLY C 1 57 ? -18.452 24.628 -6.631 1.00 9.16 56 GLY C C 1
ATOM 1992 O O . GLY C 1 57 ? -18.453 25.213 -7.705 1.00 10.67 56 GLY C O 1
ATOM 1993 N N . TRP C 1 58 ? -18.918 23.403 -6.409 1.00 10.55 57 TRP C N 1
ATOM 1994 C CA . TRP C 1 58 ? -19.511 22.509 -7.427 1.00 9.70 57 TRP C CA 1
ATOM 1995 C C . TRP C 1 58 ? -20.782 21.855 -6.890 1.00 11.01 57 TRP C C 1
ATOM 1996 O O . TRP C 1 58 ? -20.876 21.463 -5.710 1.00 12.76 57 TRP C O 1
ATOM 2007 N N . VAL C 1 59 ? -21.694 21.678 -7.823 1.00 10.25 58 VAL C N 1
ATOM 2008 C CA . VAL C 1 59 ? -22.942 20.911 -7.618 1.00 11.94 58 VAL C CA 1
ATOM 2009 C C . VAL C 1 59 ? -22.980 19.871 -8.715 1.00 11.59 58 VAL C C 1
ATOM 2010 O O . VAL C 1 59 ? -22.806 20.237 -9.925 1.00 15.96 58 VAL C O 1
ATOM 2014 N N . TYR C 1 60 ? -23.219 18.637 -8.308 1.00 13.66 59 TYR C N 1
ATOM 2015 C CA . TYR C 1 60 ? -23.186 17.501 -9.230 1.00 15.27 59 TYR C CA 1
ATOM 2016 C C . TYR C 1 60 ? -24.336 16.619 -8.815 1.00 11.52 59 TYR C C 1
ATOM 2017 O O . TYR C 1 60 ? -24.126 15.851 -7.839 1.00 14.55 59 TYR C O 1
ATOM 2026 N N . GLY C 1 61 ? -25.502 16.763 -9.462 1.00 14.11 60 GLY C N 1
ATOM 2027 C CA . GLY C 1 61 ? -26.668 16.084 -8.891 1.00 15.52 60 GLY C CA 1
ATOM 2028 C C . GLY C 1 61 ? -26.960 16.558 -7.477 1.00 13.64 60 GLY C C 1
ATOM 2029 O O . GLY C 1 61 ? -27.110 17.742 -7.245 1.00 15.08 60 GLY C O 1
ATOM 2030 N N . THR C 1 62 ? -27.005 15.662 -6.515 1.00 14.31 61 THR C N 1
ATOM 2031 C CA . THR C 1 62 ? -27.266 15.989 -5.090 1.00 15.40 61 THR C CA 1
ATOM 2032 C C . THR C 1 62 ? -25.963 16.181 -4.308 1.00 11.12 61 THR C C 1
ATOM 2033 O O . THR C 1 62 ? -26.060 16.460 -3.121 1.00 11.94 61 THR C O 1
ATOM 2037 N N . ALA C 1 63 ? -24.798 15.995 -4.959 1.00 13.99 62 ALA C N 1
ATOM 2038 C CA . ALA C 1 63 ? -23.495 16.216 -4.333 1.00 11.17 62 ALA C CA 1
ATOM 2039 C C . ALA C 1 63 ? -23.209 17.706 -4.416 1.00 12.31 62 ALA C C 1
ATOM 2040 O O . ALA C 1 63 ? -23.515 18.317 -5.449 1.00 12.00 62 ALA C O 1
ATOM 2042 N N . ILE C 1 64 ? -22.495 18.219 -3.420 1.00 9.63 63 ILE C N 1
ATOM 2043 C CA . ILE C 1 64 ? -22.055 19.625 -3.414 1.00 11.71 63 ILE C CA 1
ATOM 2044 C C . ILE C 1 64 ? -20.723 19.741 -2.660 1.00 10.98 63 ILE C C 1
ATOM 2045 O O . ILE C 1 64 ? -20.524 19.104 -1.623 1.00 11.25 63 ILE C O 1
ATOM 2050 N N . THR C 1 65 ? -19.874 20.639 -3.149 1.00 11.37 64 THR C N 1
ATOM 2051 C CA . THR C 1 65 ? -18.740 21.167 -2.371 1.00 12.92 64 THR C CA 1
ATOM 2052 C C . THR C 1 65 ? -18.815 22.674 -2.476 1.00 11.32 64 THR C C 1
ATOM 2053 O O . THR C 1 65 ? -19.296 23.189 -3.475 1.00 11.10 64 THR C O 1
ATOM 2057 N N . PHE C 1 66 ? -18.399 23.351 -1.434 1.00 10.33 65 PHE C N 1
ATOM 2058 C CA . PHE C 1 66 ? -18.322 24.820 -1.510 1.00 10.79 65 PHE C CA 1
ATOM 2059 C C . PHE C 1 66 ? -17.294 25.249 -0.504 1.00 9.47 65 PHE C C 1
ATOM 2060 O O . PHE C 1 66 ? -17.010 24.495 0.427 1.00 9.28 65 PHE C O 1
ATOM 2068 N N . THR C 1 67 ? -16.645 26.358 -0.833 1.00 9.68 66 THR C N 1
ATOM 206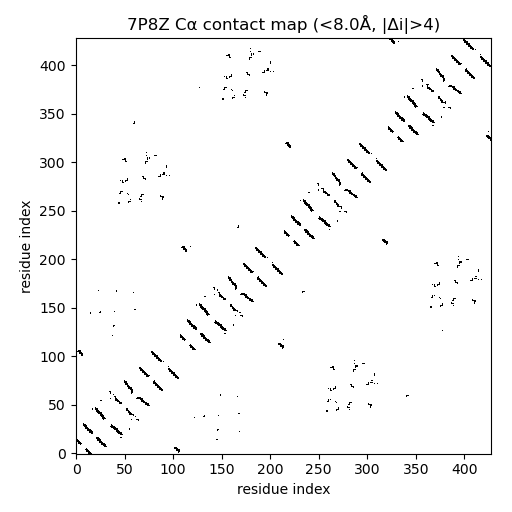9 C CA . THR C 1 67 ? -15.551 26.834 0.049 1.00 9.38 66 THR C CA 1
ATOM 2070 C C . THR C 1 67 ? -15.646 28.350 0.139 1.00 10.41 66 THR C C 1
ATOM 2071 O O . THR C 1 67 ? -16.002 29.020 -0.911 1.00 12.24 66 THR C O 1
ATOM 2075 N N . VAL C 1 68 ? -15.251 28.827 1.309 1.00 10.47 67 VAL C N 1
ATOM 2076 C CA . VAL C 1 68 ? -15.341 30.249 1.725 1.00 10.69 67 VAL C CA 1
ATOM 2077 C C . VAL C 1 68 ? -13.944 30.718 2.141 1.00 12.70 67 VAL C C 1
ATOM 2078 O O . VAL C 1 68 ? -13.356 30.084 3.023 1.00 11.45 67 VAL C O 1
ATOM 2082 N N . LEU C 1 69 ? -13.560 31.860 1.567 1.00 13.64 68 LEU C N 1
ATOM 2083 C CA . LEU C 1 69 ? -12.331 32.626 1.898 1.00 9.95 68 LEU C CA 1
ATOM 2084 C C . LEU C 1 69 ? -12.738 33.590 3.024 1.00 11.07 68 LEU C C 1
ATOM 2085 O O . LEU C 1 69 ? -13.543 34.416 2.775 1.00 14.56 68 LEU C O 1
ATOM 2090 N N . TRP C 1 70 ? -12.130 33.545 4.194 1.00 11.86 69 TRP C N 1
ATOM 2091 C CA . TRP C 1 70 ? -12.476 34.426 5.333 1.00 11.35 69 TRP C CA 1
ATOM 2092 C C . TRP C 1 70 ? -11.707 35.762 5.288 1.00 12.06 69 TRP C C 1
ATOM 2093 O O . TRP C 1 70 ? -11.027 36.122 6.289 1.00 13.81 69 TRP C O 1
ATOM 2104 N N . GLU C 1 71 ? -11.843 36.482 4.182 1.00 11.63 70 GLU C N 1
ATOM 2105 C CA . GLU C 1 71 ? -11.456 37.892 4.063 1.00 15.12 70 GLU C CA 1
ATOM 2106 C C . GLU C 1 71 ? -12.540 38.623 3.283 1.00 13.28 70 GLU C C 1
ATOM 2107 O O . GLU C 1 71 ? -13.055 38.076 2.272 1.00 12.44 70 GLU C O 1
ATOM 2113 N N . ASN C 1 72 ? -12.856 39.841 3.716 1.00 13.57 71 ASN C N 1
ATOM 2114 C CA . ASN C 1 72 ? -13.789 40.701 2.960 1.00 11.51 71 ASN C CA 1
ATOM 2115 C C . ASN C 1 72 ? -13.326 42.128 3.250 1.00 12.08 71 ASN C C 1
ATOM 2116 O O . ASN C 1 72 ? -12.192 42.285 3.646 1.00 14.00 71 ASN C O 1
ATOM 2121 N N . ALA C 1 73 ? -14.159 43.117 3.046 1.00 12.64 72 ALA C N 1
ATOM 2122 C CA . ALA C 1 73 ? -13.806 44.536 3.133 1.00 14.17 72 ALA C CA 1
ATOM 2123 C C . ALA C 1 73 ? -13.521 44.926 4.584 1.00 14.00 72 ALA C C 1
ATOM 2124 O O . ALA C 1 73 ? -12.883 45.960 4.833 1.00 15.30 72 ALA C O 1
ATOM 2126 N N . THR C 1 74 ? -14.059 44.198 5.534 1.00 15.80 73 THR C N 1
ATOM 2127 C CA . THR C 1 74 ? -14.097 44.694 6.917 1.00 16.52 73 THR C CA 1
ATOM 2128 C C . THR C 1 74 ? -13.378 43.768 7.885 1.00 13.83 73 THR C C 1
ATOM 2129 O O . THR C 1 74 ? -12.931 44.286 8.919 1.00 14.76 73 THR C O 1
ATOM 2133 N N . GLU C 1 75 ? -13.299 42.462 7.627 1.00 13.94 74 GLU C N 1
ATOM 2134 C CA . GLU C 1 75 ? -12.703 41.550 8.642 1.00 15.79 74 GLU C CA 1
ATOM 2135 C C . GLU C 1 75 ? -12.056 40.358 7.964 1.00 14.01 74 GLU C C 1
ATOM 2136 O O . GLU C 1 75 ? -12.632 39.812 7.035 1.00 16.68 74 GLU C O 1
ATOM 2142 N N . SER C 1 76 ? -10.866 40.018 8.434 1.00 14.38 75 SER C N 1
ATOM 2143 C CA . SER C 1 76 ? -10.082 38.862 7.951 1.00 17.48 75 SER C CA 1
ATOM 2144 C C . SER C 1 76 ? -9.776 37.920 9.111 1.00 14.20 75 SER C C 1
ATOM 2145 O O . SER C 1 76 ? -9.456 38.378 10.234 1.00 18.72 75 SER C O 1
ATOM 2148 N N . CYS C 1 77 ? -9.852 36.622 8.829 1.00 14.31 76 CYS C N 1
ATOM 2149 C CA . CYS C 1 77 ? -9.533 35.580 9.825 1.00 13.74 76 CYS C CA 1
ATOM 2150 C C . CYS C 1 77 ? -8.437 34.668 9.299 1.00 13.96 76 CYS C C 1
ATOM 2151 O O . CYS C 1 77 ? -8.244 33.685 9.918 1.00 16.14 76 CYS C O 1
ATOM 2154 N N . ASN C 1 78 ? -7.742 35.024 8.222 1.00 15.60 77 ASN C N 1
ATOM 2155 C CA . ASN C 1 78 ? -6.498 34.318 7.867 1.00 14.56 77 ASN C CA 1
ATOM 2156 C C . ASN C 1 78 ? -6.770 32.827 7.638 1.00 15.19 77 ASN C C 1
ATOM 2157 O O . ASN C 1 78 ? -5.984 31.990 8.070 1.00 15.96 77 ASN C O 1
ATOM 2162 N N . SER C 1 79 ? -7.870 32.467 7.004 1.00 13.14 78 SER C N 1
ATOM 2163 C CA . SER C 1 79 ? -8.301 31.058 6.963 1.00 13.16 78 SER C CA 1
ATOM 2164 C C . SER C 1 79 ? -9.299 30.849 5.838 1.00 11.21 78 SER C C 1
ATOM 2165 O O . SER C 1 79 ? -9.810 31.825 5.222 1.00 10.73 78 SER C O 1
ATOM 2168 N N . ILE C 1 80 ? -9.463 29.574 5.510 1.00 11.09 79 ILE C N 1
ATOM 2169 C CA . ILE C 1 80 ? -10.428 29.131 4.472 1.00 10.34 79 ILE C CA 1
ATOM 2170 C C . ILE C 1 80 ? -11.190 27.906 5.009 1.00 10.51 79 ILE C C 1
ATOM 2171 O O . ILE C 1 80 ? -10.557 27.035 5.625 1.00 9.53 79 ILE C O 1
ATOM 2176 N N . THR C 1 81 ? -12.460 27.796 4.660 1.00 11.49 80 THR C N 1
ATOM 2177 C CA . THR C 1 81 ? -13.239 26.584 4.971 1.00 9.38 80 THR C CA 1
ATOM 2178 C C . THR C 1 81 ? -13.670 25.937 3.649 1.00 8.32 80 THR C C 1
ATOM 2179 O O . THR C 1 81 ? -14.013 26.671 2.720 1.00 10.24 80 THR C O 1
ATOM 2183 N N . ALA C 1 82 ? -13.655 24.603 3.618 1.00 10.72 81 ALA C N 1
ATOM 2184 C CA . ALA C 1 82 ? -14.233 23.801 2.534 1.00 11.59 81 ALA C CA 1
ATOM 2185 C C . ALA C 1 82 ? -15.231 22.813 3.125 1.00 13.10 81 ALA C C 1
ATOM 2186 O O . ALA C 1 82 ? -14.881 22.068 4.103 1.00 12.53 81 ALA C O 1
ATOM 2188 N N . TRP C 1 83 ? -16.437 22.840 2.549 1.00 10.99 82 TRP C N 1
ATOM 2189 C CA . TRP C 1 83 ? -17.547 21.934 2.889 1.00 11.11 82 TRP C CA 1
ATOM 2190 C C . TRP C 1 83 ? -17.668 20.889 1.769 1.00 9.72 82 TRP C C 1
ATOM 2191 O O . TRP C 1 83 ? -17.683 21.243 0.616 1.00 11.59 82 TRP C O 1
ATOM 2202 N N . THR C 1 84 ? -17.825 19.631 2.164 1.00 9.23 83 THR C N 1
ATOM 2203 C CA . THR C 1 84 ? -18.158 18.528 1.290 1.00 9.40 83 THR C CA 1
ATOM 2204 C C . THR C 1 84 ? -19.452 17.889 1.808 1.00 9.36 83 THR C C 1
ATOM 2205 O O . THR C 1 84 ? -19.575 17.588 2.996 1.00 13.66 83 THR C O 1
ATOM 2209 N N . GLY C 1 85 ? -20.467 17.756 0.986 1.00 12.06 84 GLY C N 1
ATOM 2210 C CA . GLY C 1 85 ? -21.728 17.222 1.502 1.00 13.53 84 GLY C CA 1
ATOM 2211 C C . GLY C 1 85 ? -22.702 16.961 0.389 1.00 12.13 84 GLY C C 1
ATOM 2212 O O . GLY C 1 85 ? -22.298 16.779 -0.697 1.00 11.02 84 GLY C O 1
ATOM 2213 N N . PHE C 1 86 ? -23.949 16.708 0.774 1.00 12.97 85 PHE C N 1
ATOM 2214 C CA . PHE C 1 86 ? -24.926 16.146 -0.142 1.00 10.54 85 PHE C CA 1
ATOM 2215 C C . PHE C 1 86 ? -26.296 16.581 0.320 1.00 11.74 85 PHE C C 1
ATOM 2216 O O . PHE C 1 86 ? -26.511 16.803 1.533 1.00 11.99 85 PHE C O 1
ATOM 2224 N N . TYR C 1 87 ? -27.188 16.658 -0.646 1.00 12.53 86 TYR C N 1
ATOM 2225 C CA . TYR C 1 87 ? -28.577 17.090 -0.407 1.00 13.92 86 TYR C CA 1
ATOM 2226 C C . TYR C 1 87 ? -29.420 15.836 -0.311 1.00 13.08 86 TYR C C 1
ATOM 2227 O O . TYR C 1 87 ? -29.437 15.027 -1.223 1.00 14.15 86 TYR C O 1
ATOM 2236 N N . TYR C 1 88 ? -30.153 15.694 0.777 1.00 16.77 87 TYR C N 1
ATOM 2237 C CA . TYR C 1 88 ? -31.104 14.580 0.909 1.00 16.96 87 TYR C CA 1
ATOM 2238 C C . TYR C 1 88 ? -32.156 14.995 1.940 1.00 19.89 87 TYR C C 1
ATOM 2239 O O . TYR C 1 88 ? -31.802 15.564 2.973 1.00 18.59 87 TYR C O 1
ATOM 2248 N N . GLN C 1 89 ? -33.424 14.765 1.615 1.00 20.38 88 GLN C N 1
ATOM 2249 C CA . GLN C 1 89 ? -34.537 14.905 2.584 1.00 17.70 88 GLN C CA 1
ATOM 2250 C C . GLN C 1 89 ? -34.541 16.292 3.207 1.00 20.92 88 GLN C C 1
ATOM 2251 O O . GLN C 1 89 ? -34.658 16.386 4.451 1.00 20.92 88 GLN C O 1
ATOM 2257 N N . GLY C 1 90 ? -34.362 17.310 2.364 1.00 20.52 89 GLY C N 1
ATOM 2258 C CA . GLY C 1 90 ? -34.692 18.699 2.687 1.00 23.14 89 GLY C CA 1
ATOM 2259 C C . GLY C 1 90 ? -33.559 19.371 3.353 1.00 25.76 89 GLY C C 1
ATOM 2260 O O . GLY C 1 90 ? -33.789 20.493 3.764 1.00 26.38 89 GLY C O 1
ATOM 2261 N N . GLN C 1 91 ? -32.359 18.763 3.331 1.00 20.35 90 GLN C N 1
ATOM 2262 C CA . GLN C 1 91 ? -31.189 19.336 4.009 1.00 17.37 90 GLN C CA 1
ATOM 2263 C C . GLN C 1 91 ? -29.900 18.973 3.236 1.00 13.18 90 GLN C C 1
ATOM 2264 O O . GLN C 1 91 ? -29.788 17.943 2.537 1.00 13.12 90 GLN C O 1
ATOM 2270 N N . ILE C 1 92 ? -28.937 19.866 3.363 1.00 15.19 91 ILE C N 1
ATOM 2271 C CA . ILE C 1 92 ? -27.557 19.615 2.901 1.00 15.50 91 ILE C CA 1
ATOM 2272 C C . ILE C 1 92 ? -26.732 19.242 4.142 1.00 16.76 91 ILE C C 1
ATOM 2273 O O . ILE C 1 92 ? -26.576 20.026 5.116 1.00 15.39 91 ILE C O 1
ATOM 2278 N N . THR C 1 93 ? -26.369 17.982 4.182 1.00 15.74 92 THR C N 1
ATOM 2279 C CA . THR C 1 93 ? -25.503 17.404 5.216 1.00 13.38 92 THR C CA 1
ATOM 2280 C C . THR C 1 93 ? -24.075 17.588 4.730 1.00 9.88 92 THR C C 1
ATOM 2281 O O . THR C 1 93 ? -23.783 17.086 3.664 1.00 12.16 92 THR C O 1
ATOM 2285 N N . THR C 1 94 ? -23.218 18.226 5.541 1.00 12.07 93 THR C N 1
ATOM 2286 C CA . THR C 1 94 ? -21.829 18.508 5.109 1.00 10.68 93 THR C CA 1
ATOM 2287 C C . THR C 1 94 ? -20.859 18.194 6.221 1.00 10.98 93 THR C C 1
ATOM 2288 O O . THR C 1 94 ? -21.224 18.206 7.419 1.00 13.98 93 THR C O 1
ATOM 2292 N N . LEU C 1 95 ? -19.630 17.883 5.772 1.00 10.69 94 LEU C N 1
ATOM 2293 C CA . LEU C 1 95 ? -18.399 17.802 6.600 1.00 12.31 94 LEU C CA 1
ATOM 2294 C C . LEU C 1 95 ? -17.476 18.937 6.155 1.00 13.83 94 LEU C C 1
ATOM 2295 O O . LEU C 1 95 ? -17.237 19.072 4.989 1.00 14.16 94 LEU C O 1
ATOM 2300 N N . TRP C 1 96 ? -16.975 19.731 7.078 1.00 12.83 95 TRP C N 1
ATOM 2301 C CA . TRP C 1 96 ? -16.163 20.879 6.695 1.00 13.64 95 TRP C CA 1
ATOM 2302 C C . TRP C 1 96 ? -14.772 20.696 7.273 1.00 11.80 95 TRP C C 1
ATOM 2303 O O . TRP C 1 96 ? -14.636 20.047 8.335 1.00 12.84 95 TRP C O 1
ATOM 2314 N N . GLN C 1 97 ? -13.824 21.371 6.626 1.00 10.50 96 GLN C N 1
ATOM 2315 C CA . GLN C 1 97 ? -12.431 21.440 7.061 1.00 11.48 96 GLN C CA 1
ATOM 2316 C C . GLN C 1 97 ? -12.018 22.905 6.917 1.00 9.31 96 GLN C C 1
ATOM 2317 O O . GLN C 1 97 ? -12.340 23.495 5.890 1.00 9.00 96 GLN C O 1
ATOM 2323 N N . LEU C 1 98 ? -11.376 23.451 7.947 1.00 12.55 97 LEU C N 1
ATOM 2324 C CA . LEU C 1 98 ? -10.969 24.871 8.057 1.00 14.55 97 LEU C CA 1
ATOM 2325 C C . LEU C 1 98 ? -9.461 24.891 8.275 1.00 15.95 97 LEU C C 1
ATOM 2326 O O . LEU C 1 98 ? -8.962 24.257 9.230 1.00 14.18 97 LEU C O 1
ATOM 2331 N N . VAL C 1 99 ? -8.780 25.567 7.359 1.00 14.27 98 VAL C N 1
ATOM 2332 C CA . VAL C 1 99 ? -7.304 25.685 7.370 1.00 13.64 98 VAL C CA 1
ATOM 2333 C C . VAL C 1 99 ? -6.910 27.132 7.606 1.00 13.47 98 VAL C C 1
ATOM 2334 O O . VAL C 1 99 ? -7.525 28.013 7.045 1.00 14.68 98 VAL C O 1
ATOM 2338 N N . ILE C 1 100 ? -5.956 27.310 8.495 1.00 16.41 99 ILE C N 1
ATOM 2339 C CA . ILE C 1 100 ? -5.364 28.619 8.860 1.00 15.72 99 ILE C CA 1
ATOM 2340 C C . ILE C 1 100 ? -4.065 28.856 8.062 1.00 13.69 99 ILE C C 1
ATOM 2341 O O . ILE C 1 100 ? -3.180 27.973 8.029 1.00 17.14 99 ILE C O 1
ATOM 2346 N N . ASN C 1 101 ? -3.933 30.068 7.527 1.00 13.78 100 ASN C N 1
ATOM 2347 C CA . ASN C 1 101 ? -2.716 30.597 6.849 1.00 14.76 100 ASN C CA 1
ATOM 2348 C C . ASN C 1 101 ? -1.538 30.418 7.823 1.00 17.04 100 ASN C C 1
ATOM 2349 O O . ASN C 1 101 ? -1.680 30.720 9.004 1.00 18.20 100 ASN C O 1
ATOM 2354 N N . GLY C 1 102 ? -0.429 29.885 7.323 1.00 20.10 101 GLY C N 1
ATOM 2355 C CA . GLY C 1 102 ? 0.800 29.718 8.111 1.00 22.42 101 GLY C CA 1
ATOM 2356 C C . GLY C 1 102 ? 0.836 28.431 8.901 1.00 18.59 101 GLY C C 1
ATOM 2357 O O . GLY C 1 102 ? 1.764 28.272 9.667 1.00 23.64 101 GLY C O 1
ATOM 2358 N N . SER C 1 103 ? -0.106 27.517 8.665 1.00 17.82 102 SER C N 1
ATOM 2359 C CA . SER C 1 103 ? -0.171 26.192 9.324 1.00 19.19 102 SER C CA 1
ATOM 2360 C C . SER C 1 103 ? 1.052 25.358 8.906 1.00 19.18 102 SER C C 1
ATOM 2361 O O . SER C 1 103 ? 1.634 25.586 7.791 1.00 21.77 102 SER C O 1
ATOM 2364 N N . THR C 1 104 ? 1.454 24.420 9.758 1.00 20.44 103 THR C N 1
ATOM 2365 C CA . THR C 1 104 ? 2.627 23.538 9.497 1.00 22.72 103 THR C CA 1
ATOM 2366 C C . THR C 1 104 ? 2.260 22.053 9.636 1.00 17.97 103 THR C C 1
ATOM 2367 O O . THR C 1 104 ? 3.117 21.209 9.325 1.00 21.36 103 THR C O 1
ATOM 2371 N N . SER C 1 105 ? 1.034 21.729 10.054 1.00 20.46 104 SER C N 1
ATOM 2372 C CA . SER C 1 105 ? 0.583 20.345 10.347 1.00 23.23 104 SER C CA 1
ATOM 2373 C C . SER C 1 105 ? -0.913 20.226 10.012 1.00 22.29 104 SER C C 1
ATOM 2374 O O . SER C 1 105 ? -1.615 21.174 10.281 1.00 21.38 104 SER C O 1
ATOM 2377 N N . THR C 1 106 ? -1.356 19.099 9.473 1.00 22.03 105 THR C N 1
ATOM 2378 C CA . THR C 1 106 ? -2.776 18.770 9.229 1.00 22.99 105 THR C CA 1
ATOM 2379 C C . THR C 1 106 ? -3.485 18.650 10.582 1.00 21.33 105 THR C C 1
ATOM 2380 O O . THR C 1 106 ? -4.729 18.860 10.630 1.00 22.26 105 THR C O 1
ATOM 2384 N N . GLY C 1 107 ? -2.706 18.432 11.643 1.00 24.85 106 GLY C N 1
ATOM 2385 C CA . GLY C 1 107 ? -3.141 18.551 13.052 1.00 28.38 106 GLY C CA 1
ATOM 2386 C C . GLY C 1 107 ? -3.862 19.862 13.365 1.00 26.36 106 GLY C C 1
ATOM 2387 O O . GLY C 1 107 ? -4.718 19.877 14.278 1.00 27.36 106 GLY C O 1
ATOM 2388 N N . GLN C 1 108 ? -3.552 20.933 12.634 1.00 17.90 107 GLN C N 1
ATOM 2389 C CA . GLN C 1 108 ? -4.083 22.293 12.885 1.00 16.83 107 GLN C CA 1
ATOM 2390 C C . GLN C 1 108 ? -5.331 22.534 12.058 1.00 15.58 107 GLN C C 1
ATOM 2391 O O . GLN C 1 108 ? -5.951 23.587 12.290 1.00 19.73 107 GLN C O 1
ATOM 2397 N N . ILE C 1 109 ? -5.658 21.653 11.112 1.00 20.28 108 ILE C N 1
ATOM 2398 C CA . ILE C 1 109 ? -6.930 21.768 10.322 1.00 16.40 108 ILE C CA 1
ATOM 2399 C C . ILE C 1 109 ? -8.084 21.391 11.254 1.00 16.64 108 ILE C C 1
ATOM 2400 O O . ILE C 1 109 ? -8.040 20.347 11.914 1.00 17.97 108 ILE C O 1
ATOM 2405 N N . ILE C 1 110 ? -9.061 22.276 11.331 1.00 15.01 109 ILE C N 1
ATOM 2406 C CA . ILE C 1 110 ? -10.258 22.158 12.215 1.00 19.21 109 ILE C CA 1
ATOM 2407 C C . ILE C 1 110 ? -11.383 21.560 11.370 1.00 15.67 109 ILE C C 1
ATOM 2408 O O . ILE C 1 110 ? -11.409 21.829 10.168 1.00 14.90 109 ILE C O 1
ATOM 2413 N N . SER C 1 111 ? -12.205 20.690 11.952 1.00 17.50 110 SER C N 1
ATOM 2414 C CA . SER C 1 111 ? -13.258 20.007 11.195 1.00 17.89 110 SER C CA 1
ATOM 2415 C C . SER C 1 111 ? -14.539 19.921 12.004 1.00 15.03 110 SER C C 1
ATOM 2416 O O . SER C 1 111 ? -14.484 20.020 13.225 1.00 17.92 110 SER C O 1
ATOM 2419 N N . GLY C 1 112 ? -15.643 19.766 11.280 1.00 16.17 111 GLY C N 1
ATOM 2420 C CA . GLY C 1 112 ? -16.943 19.537 11.910 1.00 16.36 111 GLY C CA 1
ATOM 2421 C C . GLY C 1 112 ? -17.985 19.219 10.873 1.00 12.79 111 GLY C C 1
ATOM 2422 O O . GLY C 1 112 ? -17.596 18.949 9.709 1.00 14.09 111 GLY C O 1
ATOM 2423 N N . GLU C 1 113 ? -19.244 19.184 11.344 1.00 16.44 112 GLU C N 1
ATOM 2424 C CA . GLU C 1 113 ? -20.415 18.813 10.530 1.00 15.49 112 GLU C CA 1
ATOM 2425 C C . GLU C 1 113 ? -21.415 19.972 10.634 1.00 14.91 112 GLU C C 1
ATOM 2426 O O . GLU C 1 113 ? -21.704 20.500 11.763 1.00 17.20 112 GLU C O 1
ATOM 2432 N N . ASP C 1 114 ? -21.859 20.408 9.468 1.00 13.32 113 ASP C N 1
ATOM 2433 C CA . ASP C 1 114 ? -22.934 21.406 9.346 1.00 13.95 113 ASP C CA 1
ATOM 2434 C C . ASP C 1 114 ? -24.055 20.750 8.577 1.00 13.67 113 ASP C C 1
ATOM 2435 O O . ASP C 1 114 ? -23.790 20.125 7.558 1.00 18.34 113 ASP C O 1
ATOM 2440 N N . ILE C 1 115 ? -25.263 20.917 9.107 1.00 11.84 114 ILE C N 1
ATOM 2441 C CA . ILE C 1 115 ? -26.549 20.659 8.424 1.00 12.25 114 ILE C CA 1
ATOM 2442 C C . ILE C 1 115 ? -27.210 21.974 7.968 1.00 10.47 114 ILE C C 1
ATOM 2443 O O . ILE C 1 115 ? -27.531 22.801 8.843 1.00 11.12 114 ILE C O 1
ATOM 2448 N N . PHE C 1 116 ? -27.528 22.091 6.677 1.00 13.10 115 PHE C N 1
ATOM 2449 C CA . PHE C 1 116 ? -28.133 23.336 6.110 1.00 13.15 115 PHE C CA 1
ATOM 2450 C C . PHE C 1 116 ? -29.546 23.036 5.649 1.00 14.55 115 PHE C C 1
ATOM 2451 O O . PHE C 1 116 ? -29.741 21.991 5.022 1.00 16.20 115 PHE C O 1
ATOM 2459 N N . LYS C 1 117 ? -30.499 23.917 5.991 1.00 13.87 116 LYS C N 1
ATOM 2460 C CA . LYS C 1 117 ? -31.894 23.778 5.544 1.00 15.38 116 LYS C CA 1
ATOM 2461 C C . LYS C 1 117 ? -32.296 25.045 4.822 1.00 16.51 116 LYS C C 1
ATOM 2462 O O . LYS C 1 117 ? -31.806 26.132 5.130 1.00 17.21 116 LYS C O 1
ATOM 2468 N N . PRO C 1 118 ? -33.241 24.931 3.875 1.00 19.54 117 PRO C N 1
ATOM 2469 C CA . PRO C 1 118 ? -33.762 26.110 3.185 1.00 20.84 117 PRO C CA 1
ATOM 2470 C C . PRO C 1 118 ? -34.195 27.196 4.171 1.00 19.85 117 PRO C C 1
ATOM 2471 O O . PRO C 1 118 ? -34.859 26.906 5.169 1.00 21.87 117 PRO C O 1
ATOM 2475 N N . SER C 1 119 ? -33.788 28.431 3.897 1.00 21.37 118 SER C N 1
ATOM 2476 C CA . SER C 1 119 ? -34.183 29.605 4.719 1.00 23.04 118 SER C CA 1
ATOM 2477 C C . SER C 1 119 ? -34.608 30.707 3.763 1.00 31.86 118 SER C C 1
ATOM 2478 O O . SER C 1 119 ? -34.970 31.820 4.150 1.00 37.87 118 SER C O 1
ATOM 2482 N N . LEU D 1 13 ? -32.293 5.003 -32.850 1.00 38.71 12 LEU D N 1
ATOM 2483 C CA . LEU D 1 13 ? -31.246 5.910 -33.330 1.00 41.10 12 LEU D CA 1
ATOM 2484 C C . LEU D 1 13 ? -31.776 6.785 -34.483 1.00 28.26 12 LEU D C 1
ATOM 2485 O O . LEU D 1 13 ? -32.939 6.779 -34.692 1.00 36.21 12 LEU D O 1
ATOM 2490 N N . SER D 1 14 ? -30.907 7.444 -35.238 1.00 28.32 13 SER D N 1
ATOM 2491 C CA . SER D 1 14 ? -31.185 8.699 -35.974 1.00 33.40 13 SER D CA 1
ATOM 2492 C C . SER D 1 14 ? -30.390 8.761 -37.286 1.00 30.43 13 SER D C 1
ATOM 2493 O O . SER D 1 14 ? -29.150 8.984 -37.224 1.00 43.31 13 SER D O 1
ATOM 2496 N N . ALA D 1 15 ? -31.064 8.723 -38.436 1.00 13.84 14 ALA D N 1
ATOM 2497 C CA . ALA D 1 15 ? -30.405 8.600 -39.752 1.00 12.56 14 ALA D CA 1
ATOM 2498 C C . ALA D 1 15 ? -30.628 9.883 -40.552 1.00 10.14 14 ALA D C 1
ATOM 2499 O O . ALA D 1 15 ? -31.767 10.410 -40.552 1.00 14.05 14 ALA D O 1
ATOM 2501 N N . TRP D 1 16 ? -29.608 10.240 -41.313 1.00 9.58 15 TRP D N 1
ATOM 2502 C CA . TRP D 1 16 ? -29.534 11.465 -42.112 1.00 11.64 15 TRP D CA 1
ATOM 2503 C C . TRP D 1 16 ? -28.854 11.134 -43.434 1.00 13.41 15 TRP D C 1
ATOM 2504 O O . TRP D 1 16 ? -27.687 10.637 -43.414 1.00 13.70 15 TRP D O 1
ATOM 2515 N N . THR D 1 17 ? -29.552 11.431 -44.534 1.00 12.04 16 THR D N 1
ATOM 2516 C CA . THR D 1 17 ? -29.126 11.055 -45.882 1.00 12.91 16 THR D CA 1
ATOM 2517 C C . THR D 1 17 ? -28.782 12.310 -46.662 1.00 12.09 16 THR D C 1
ATOM 2518 O O . THR D 1 17 ? -29.510 13.270 -46.561 1.00 13.53 16 THR D O 1
ATOM 2522 N N . ASN D 1 18 ? -27.620 12.314 -47.323 1.00 10.73 17 ASN D N 1
ATOM 2523 C CA . ASN D 1 18 ? -27.194 13.483 -48.116 1.00 12.26 17 ASN D CA 1
ATOM 2524 C C . ASN D 1 18 ? -27.647 13.350 -49.575 1.00 12.75 17 ASN D C 1
ATOM 2525 O O . ASN D 1 18 ? -28.267 12.339 -49.967 1.00 15.07 17 ASN D O 1
ATOM 2530 N N . GLN D 1 19 ? -27.297 14.357 -50.376 1.00 14.16 18 GLN D N 1
ATOM 2531 C CA . GLN D 1 19 ? -27.740 14.506 -51.781 1.00 17.36 18 GLN D CA 1
ATOM 2532 C C . GLN D 1 19 ? -27.155 13.382 -52.653 1.00 15.14 18 GLN D C 1
ATOM 2533 O O . GLN D 1 19 ? -27.713 13.103 -53.710 1.00 19.25 18 GLN D O 1
ATOM 2539 N N . SER D 1 20 ? -26.059 12.774 -52.226 1.00 16.61 19 SER D N 1
ATOM 2540 C CA . SER D 1 20 ? -25.372 11.668 -52.934 1.00 17.21 19 SER D CA 1
ATOM 2541 C C . SER D 1 20 ? -25.928 10.310 -52.526 1.00 14.60 19 SER D C 1
ATOM 2542 O O . SER D 1 20 ? -25.526 9.338 -53.156 1.00 18.65 19 SER D O 1
ATOM 2545 N N . GLY D 1 21 ? -26.840 10.264 -51.548 1.00 13.56 20 GLY D N 1
ATOM 2546 C CA . GLY D 1 21 ? -27.471 9.022 -51.075 1.00 15.45 20 GLY D CA 1
ATOM 2547 C C . GLY D 1 21 ? -26.728 8.395 -49.912 1.00 12.44 20 GLY D C 1
ATOM 2548 O O . GLY D 1 21 ? -27.147 7.311 -49.476 1.00 14.46 20 GLY D O 1
ATOM 2549 N N . SER D 1 22 ? -25.634 8.978 -49.422 1.00 11.66 21 SER D N 1
ATOM 2550 C CA . SER D 1 22 ? -24.943 8.456 -48.232 1.00 11.48 21 SER D CA 1
ATOM 2551 C C . SER D 1 22 ? -25.765 8.759 -46.991 1.00 12.02 21 SER D C 1
ATOM 2552 O O . SER D 1 22 ? -26.463 9.764 -47.022 1.00 15.48 21 SER D O 1
ATOM 2555 N N . THR D 1 23 ? -25.561 7.987 -45.948 1.00 13.04 22 THR D N 1
ATOM 2556 C CA . THR D 1 23 ? -26.339 8.087 -44.686 1.00 10.82 22 THR D CA 1
ATOM 2557 C C . THR D 1 23 ? -25.416 8.068 -43.494 1.00 11.40 22 THR D C 1
ATOM 2558 O O . THR D 1 23 ? -24.557 7.139 -43.400 1.00 10.91 22 THR D O 1
ATOM 2562 N N . LEU D 1 24 ? -25.601 9.041 -42.621 1.00 10.71 23 LEU D N 1
ATOM 2563 C CA . LEU D 1 24 ? -25.033 9.064 -41.271 1.00 10.10 23 LEU D CA 1
ATOM 2564 C C . LEU D 1 24 ? -26.036 8.427 -40.341 1.00 11.07 23 LEU D C 1
ATOM 2565 O O . LEU D 1 24 ? -27.215 8.897 -40.296 1.00 13.60 23 LEU D O 1
ATOM 2570 N N . TYR D 1 25 ? -25.626 7.372 -39.671 1.00 10.15 24 TYR D N 1
ATOM 2571 C CA . TYR D 1 25 ? -26.461 6.682 -38.660 1.00 13.72 24 TYR D CA 1
ATOM 2572 C C . TYR D 1 25 ? -25.950 7.064 -37.277 1.00 14.15 24 TYR D C 1
ATOM 2573 O O . TYR D 1 25 ? -24.876 6.647 -36.900 1.00 12.29 24 TYR D O 1
ATOM 2582 N N . ILE D 1 26 ? -26.702 7.874 -36.550 1.00 16.11 25 ILE D N 1
ATOM 2583 C CA . ILE D 1 26 ? -26.242 8.348 -35.231 1.00 16.68 25 ILE D CA 1
ATOM 2584 C C . ILE D 1 26 ? -26.767 7.364 -34.201 1.00 17.42 25 ILE D C 1
ATOM 2585 O O . ILE D 1 26 ? -27.975 7.247 -34.062 1.00 22.28 25 ILE D O 1
ATOM 2590 N N . GLN D 1 27 ? -25.845 6.728 -33.484 1.00 16.23 26 GLN D N 1
ATOM 2591 C CA . GLN D 1 27 ? -26.126 5.737 -32.433 1.00 15.18 26 GLN D CA 1
ATOM 2592 C C . GLN D 1 27 ? -26.317 6.495 -31.128 1.00 14.58 26 GLN D C 1
ATOM 2593 O O . GLN D 1 27 ? -27.168 6.089 -30.316 1.00 17.33 26 GLN D O 1
ATOM 2599 N N . SER D 1 28 ? -25.503 7.505 -30.879 1.00 15.13 27 SER D N 1
ATOM 2600 C CA . SER D 1 28 ? -25.544 8.185 -29.570 1.00 15.46 27 SER D CA 1
ATOM 2601 C C . SER D 1 28 ? -25.030 9.616 -29.694 1.00 14.92 27 SER D C 1
ATOM 2602 O O . SER D 1 28 ? -24.030 9.852 -30.404 1.00 15.20 27 SER D O 1
ATOM 2605 N N . VAL D 1 29 ? -25.706 10.525 -28.984 1.00 15.18 28 VAL D N 1
ATOM 2606 C CA . VAL D 1 29 ? -25.103 11.805 -28.553 1.00 15.63 28 VAL D CA 1
ATOM 2607 C C . VAL D 1 29 ? -25.160 11.873 -27.027 1.00 14.09 28 VAL D C 1
ATOM 2608 O O . VAL D 1 29 ? -26.280 11.935 -26.479 1.00 17.50 28 VAL D O 1
ATOM 2612 N N . ASP D 1 30 ? -23.999 11.852 -26.353 1.00 16.20 29 ASP D N 1
ATOM 2613 C CA . ASP D 1 30 ? -23.908 11.933 -24.876 1.00 18.36 29 ASP D CA 1
ATOM 2614 C C . ASP D 1 30 ? -24.314 13.320 -24.395 1.00 16.49 29 ASP D C 1
ATOM 2615 O O . ASP D 1 30 ? -24.269 14.277 -25.147 1.00 15.02 29 ASP D O 1
ATOM 2620 N N . PRO D 1 31 ? -24.663 13.507 -23.109 1.00 18.69 30 PRO D N 1
ATOM 2621 C CA . PRO D 1 31 ? -24.892 14.867 -22.606 1.00 20.81 30 PRO D CA 1
ATOM 2622 C C . PRO D 1 31 ? -23.684 15.785 -22.789 1.00 18.57 30 PRO D C 1
ATOM 2623 O O . PRO D 1 31 ? -23.889 16.969 -22.834 1.00 20.55 30 PRO D O 1
ATOM 2627 N N . SER D 1 32 ? -22.476 15.228 -22.919 1.00 18.76 31 SER D N 1
ATOM 2628 C CA . SER D 1 32 ? -21.237 16.008 -23.166 1.00 17.20 31 SER D CA 1
ATOM 2629 C C . SER D 1 32 ? -21.233 16.580 -24.590 1.00 16.15 31 SER D C 1
ATOM 2630 O O . SER D 1 32 ? -20.352 17.380 -24.865 1.00 16.29 31 SER D O 1
ATOM 2633 N N . GLY D 1 33 ? -22.101 16.065 -25.471 1.00 14.69 32 GLY D N 1
ATOM 2634 C CA . GLY D 1 33 ? -22.122 16.348 -26.907 1.00 12.10 32 GLY D CA 1
ATOM 2635 C C . GLY D 1 33 ? -21.335 15.328 -27.729 1.00 9.13 32 GLY D C 1
ATOM 2636 O O . GLY D 1 33 ? -21.305 15.502 -28.963 1.00 11.25 32 GLY D O 1
ATOM 2637 N N . SER D 1 34 ? -20.701 14.328 -27.088 1.00 9.52 33 SER D N 1
ATOM 2638 C CA . SER D 1 34 ? -19.943 13.294 -27.843 1.00 11.32 33 SER D CA 1
ATOM 2639 C C . SER D 1 34 ? -20.906 12.529 -28.744 1.00 9.92 33 SER D C 1
ATOM 2640 O O . SER D 1 34 ? -21.858 11.939 -28.220 1.00 14.51 33 SER D O 1
ATOM 2643 N N . LEU D 1 35 ? -20.604 12.464 -30.042 1.00 12.26 34 LEU D N 1
ATOM 2644 C CA . LEU D 1 35 ? -21.435 11.768 -31.039 1.00 11.92 34 LEU D CA 1
ATOM 2645 C C . LEU D 1 35 ? -20.735 10.483 -31.459 1.00 11.72 34 LEU D C 1
ATOM 2646 O O . LEU D 1 35 ? -19.532 10.503 -31.787 1.00 12.11 34 LEU D O 1
ATOM 2651 N N . SER D 1 36 ? -21.484 9.401 -31.540 1.00 11.60 35 SER D N 1
ATOM 2652 C CA A SER D 1 36 ? -20.972 8.082 -32.002 0.50 11.84 35 SER D CA 1
ATOM 2653 C CA B SER D 1 36 ? -20.971 8.083 -32.007 0.50 13.00 35 SER D CA 1
ATOM 2654 C C . SER D 1 36 ? -21.911 7.570 -33.078 1.00 13.30 35 SER D C 1
ATOM 2655 O O . SER D 1 36 ? -23.139 7.698 -32.871 1.00 12.10 35 SER D O 1
ATOM 2660 N N . GLY D 1 37 ? -21.375 6.918 -34.067 1.00 11.29 36 GLY D N 1
ATOM 2661 C CA . GLY D 1 37 ? -22.311 6.279 -35.007 1.00 11.44 36 GLY D CA 1
ATOM 2662 C C . GLY D 1 37 ? -21.542 5.664 -36.139 1.00 13.44 36 GLY D C 1
ATOM 2663 O O . GLY D 1 37 ? -20.344 5.237 -35.929 1.00 12.38 36 GLY D O 1
ATOM 2664 N N . TYR D 1 38 ? -22.229 5.476 -37.256 1.00 11.32 37 TYR D N 1
ATOM 2665 C CA . TYR D 1 38 ? -21.586 4.870 -38.445 1.00 11.78 37 TYR D CA 1
ATOM 2666 C C . TYR D 1 38 ? -22.191 5.523 -39.651 1.00 11.96 37 TYR D C 1
ATOM 2667 O O . TYR D 1 38 ? -23.235 6.241 -39.568 1.00 13.15 37 TYR D O 1
ATOM 2676 N N . TYR D 1 39 ? -21.509 5.280 -40.747 1.00 10.49 38 TYR D N 1
ATOM 2677 C CA . TYR D 1 39 ? -21.710 5.997 -42.020 1.00 11.15 38 TYR D CA 1
ATOM 2678 C C . TYR D 1 39 ? -21.626 4.985 -43.145 1.00 8.89 38 TYR D C 1
ATOM 2679 O O . TYR D 1 39 ? -20.697 4.141 -43.155 1.00 12.32 38 TYR D O 1
ATOM 2688 N N . ILE D 1 40 ? -22.589 5.069 -44.056 1.00 10.42 39 ILE D N 1
ATOM 2689 C CA . ILE D 1 40 ? -22.546 4.307 -45.327 1.00 11.43 39 ILE D CA 1
ATOM 2690 C C . ILE D 1 40 ? -22.497 5.317 -46.463 1.00 12.61 39 ILE D C 1
ATOM 2691 O O . ILE D 1 40 ? -23.424 6.114 -46.658 1.00 12.73 39 ILE D O 1
ATOM 2696 N N . ASN D 1 41 ? -21.390 5.257 -47.151 1.00 12.18 40 ASN D N 1
ATOM 2697 C CA . ASN D 1 41 ? -21.068 6.086 -48.315 1.00 13.54 40 ASN D CA 1
ATOM 2698 C C . ASN D 1 41 ? -21.724 5.462 -49.538 1.00 10.22 40 ASN D C 1
ATOM 2699 O O . ASN D 1 41 ? -21.565 4.291 -49.718 1.00 8.74 40 ASN D O 1
ATOM 2704 N N . ARG D 1 42 ? -22.447 6.260 -50.324 1.00 10.95 41 ARG D N 1
ATOM 2705 C CA . ARG D 1 42 ? -23.103 5.779 -51.575 1.00 11.68 41 ARG D CA 1
ATOM 2706 C C . ARG D 1 42 ? -22.761 6.808 -52.673 1.00 13.78 41 ARG D C 1
ATOM 2707 O O . ARG D 1 42 ? -23.385 6.784 -53.753 1.00 15.16 41 ARG D O 1
ATOM 2715 N N . ALA D 1 43 ? -21.751 7.673 -52.439 1.00 16.49 42 ALA D N 1
ATOM 2716 C CA . ALA D 1 43 ? -21.368 8.736 -53.414 1.00 16.54 42 ALA D CA 1
ATOM 2717 C C . ALA D 1 43 ? -20.666 8.107 -54.626 1.00 16.11 42 ALA D C 1
ATOM 2718 O O . ALA D 1 43 ? -19.677 7.399 -54.442 1.00 17.00 42 ALA D O 1
ATOM 2720 N N . ALA D 1 44 ? -21.195 8.335 -55.833 1.00 20.52 43 ALA D N 1
ATOM 2721 C CA . ALA D 1 44 ? -20.653 7.868 -57.127 1.00 21.87 43 ALA D CA 1
ATOM 2722 C C . ALA D 1 44 ? -19.172 8.245 -57.224 1.00 19.64 43 ALA D C 1
ATOM 2723 O O . ALA D 1 44 ? -18.776 9.415 -56.900 1.00 22.52 43 ALA D O 1
ATOM 2725 N N . GLY D 1 45 ? -18.369 7.275 -57.611 1.00 19.10 44 GLY D N 1
ATOM 2726 C CA . GLY D 1 45 ? -16.975 7.538 -57.995 1.00 18.13 44 GLY D CA 1
ATOM 2727 C C . GLY D 1 45 ? -16.048 7.380 -56.809 1.00 17.38 44 GLY D C 1
ATOM 2728 O O . GLY D 1 45 ? -14.876 7.449 -56.996 1.00 22.28 44 GLY D O 1
ATOM 2729 N N . TYR D 1 46 ? -16.559 7.200 -55.604 1.00 20.55 45 TYR D N 1
ATOM 2730 C CA . TYR D 1 46 ? -15.705 6.955 -54.419 1.00 19.50 45 TYR D CA 1
ATOM 2731 C C . TYR D 1 46 ? -15.593 5.464 -54.129 1.00 18.00 45 TYR D C 1
ATOM 2732 O O . TYR D 1 46 ? -16.459 4.648 -54.432 1.00 18.30 45 TYR D O 1
ATOM 2741 N N . GLY D 1 47 ? -14.493 5.102 -53.488 1.00 18.33 46 GLY D N 1
ATOM 2742 C CA . GLY D 1 47 ? -14.415 3.779 -52.863 1.00 22.59 46 GLY D CA 1
ATOM 2743 C C . GLY D 1 47 ? -15.245 3.687 -51.586 1.00 15.06 46 GLY D C 1
ATOM 2744 O O . GLY D 1 47 ? -15.945 4.678 -51.158 1.00 15.45 46 GLY D O 1
ATOM 2745 N N . CYS D 1 48 ? -15.121 2.532 -50.932 1.00 15.97 47 CYS D N 1
ATOM 2746 C CA . CYS D 1 48 ? -15.684 2.314 -49.588 1.00 15.01 47 CYS D CA 1
ATOM 2747 C C . CYS D 1 48 ? -17.162 2.683 -49.603 1.00 11.57 47 CYS D C 1
ATOM 2748 O O . CYS D 1 48 ? -17.607 3.444 -48.719 1.00 13.07 47 CYS D O 1
ATOM 2751 N N . GLN D 1 49 ? -17.893 2.143 -50.563 1.00 14.52 48 GLN D N 1
ATOM 2752 C CA . GLN D 1 49 ? -19.354 2.318 -50.626 1.00 16.18 48 GLN D CA 1
ATOM 2753 C C . GLN D 1 49 ? -20.075 1.123 -50.005 1.00 16.47 48 GLN D C 1
ATOM 2754 O O . GLN D 1 49 ? -19.522 -0.012 -49.962 1.00 13.81 48 GLN D O 1
ATOM 2760 N N . ASN D 1 50 ? -21.309 1.399 -49.575 1.00 16.21 49 ASN D N 1
ATOM 2761 C CA . ASN D 1 50 ? -22.339 0.396 -49.212 1.00 15.37 49 ASN D CA 1
ATOM 2762 C C . ASN D 1 50 ? -22.053 -0.402 -47.935 1.00 12.26 49 ASN D C 1
ATOM 2763 O O . ASN D 1 50 ? -22.820 -1.354 -47.645 1.00 16.78 49 ASN D O 1
ATOM 2768 N N . THR D 1 51 ? -21.078 -0.030 -47.144 1.00 11.87 50 THR D N 1
ATOM 2769 C CA . THR D 1 51 ? -20.683 -0.794 -45.944 1.00 12.78 50 THR D CA 1
ATOM 2770 C C . THR D 1 51 ? -20.354 0.185 -44.825 1.00 11.10 50 THR D C 1
ATOM 2771 O O . THR D 1 51 ? -20.098 1.365 -45.079 1.00 11.56 50 THR D O 1
ATOM 2775 N N . PRO D 1 52 ? -20.520 -0.227 -43.558 1.00 13.51 51 PRO D N 1
ATOM 2776 C CA . PRO D 1 52 ? -20.453 0.755 -42.483 1.00 10.83 51 PRO D CA 1
ATOM 2777 C C . PRO D 1 52 ? -19.028 1.188 -42.110 1.00 10.59 51 PRO D C 1
ATOM 2778 O O . PRO D 1 52 ? -18.154 0.304 -41.925 1.00 12.11 51 PRO D O 1
ATOM 2782 N N . TYR D 1 53 ? -18.819 2.488 -41.940 1.00 10.23 52 TYR D N 1
ATOM 2783 C CA . TYR D 1 53 ? -17.554 3.068 -41.424 1.00 9.75 52 TYR D CA 1
ATOM 2784 C C . TYR D 1 53 ? -17.865 3.837 -40.139 1.00 9.99 52 TYR D C 1
ATOM 2785 O O . TYR D 1 53 ? -18.947 4.430 -39.955 1.00 9.91 52 TYR D O 1
ATOM 2794 N N . PRO D 1 54 ? -16.938 3.850 -39.193 1.00 8.60 53 PRO D N 1
ATOM 2795 C CA . PRO D 1 54 ? -17.213 4.418 -37.883 1.00 10.80 53 PRO D CA 1
ATOM 2796 C C . PRO D 1 54 ? -17.141 5.951 -37.846 1.00 9.24 53 PRO D C 1
ATOM 2797 O O . PRO D 1 54 ? -16.348 6.559 -38.582 1.00 10.31 53 PRO D O 1
ATOM 2801 N N . VAL D 1 55 ? -17.988 6.550 -37.021 1.00 9.18 54 VAL D N 1
ATOM 2802 C CA . VAL D 1 55 ? -18.152 8.022 -36.928 1.00 11.89 54 VAL D CA 1
ATOM 2803 C C . VAL D 1 55 ? -17.833 8.435 -35.494 1.00 10.35 54 VAL D C 1
ATOM 2804 O O . VAL D 1 55 ? -18.258 7.716 -34.548 1.00 15.16 54 VAL D O 1
ATOM 2808 N N . THR D 1 56 ? -17.126 9.537 -35.320 1.00 10.09 55 THR D N 1
ATOM 2809 C CA . THR D 1 56 ? -17.014 10.217 -33.997 1.00 11.50 55 THR D CA 1
ATOM 2810 C C . THR D 1 56 ? -17.239 11.690 -34.253 1.00 9.81 55 T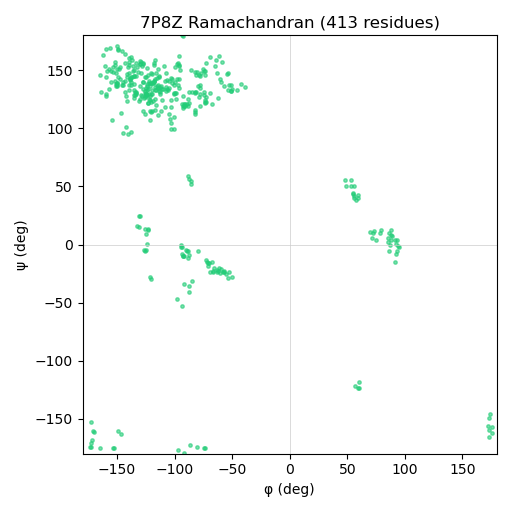HR D C 1
ATOM 2811 O O . THR D 1 56 ? -17.009 12.145 -35.368 1.00 11.04 55 THR D O 1
ATOM 2815 N N . GLY D 1 57 ? -17.652 12.401 -33.246 1.00 10.53 56 GLY D N 1
ATOM 2816 C CA . GLY D 1 57 ? -17.698 13.868 -33.370 1.00 10.58 56 GLY D CA 1
ATOM 2817 C C . GLY D 1 57 ? -18.362 14.501 -32.199 1.00 9.18 56 GLY D C 1
ATOM 2818 O O . GLY D 1 57 ? -18.286 13.943 -31.143 1.00 9.82 56 GLY D O 1
ATOM 2819 N N . TRP D 1 58 ? -18.873 15.708 -32.440 1.00 10.14 57 TRP D N 1
ATOM 2820 C CA . TRP D 1 58 ? -19.423 16.619 -31.430 1.00 10.52 57 TRP D CA 1
ATOM 2821 C C . TRP D 1 58 ? -20.688 17.272 -31.950 1.00 9.87 57 TRP D C 1
ATOM 2822 O O . TRP D 1 58 ? -20.788 17.622 -33.170 1.00 10.89 57 TRP D O 1
ATOM 2833 N N . VAL D 1 59 ? -21.596 17.409 -31.031 1.00 9.81 58 VAL D N 1
ATOM 2834 C CA . VAL D 1 59 ? -22.854 18.178 -31.246 1.00 11.66 58 VAL D CA 1
ATOM 2835 C C . VAL D 1 59 ? -22.879 19.260 -30.166 1.00 12.22 58 VAL D C 1
ATOM 2836 O O . VAL D 1 59 ? -22.710 18.961 -28.975 1.00 16.57 58 VAL D O 1
ATOM 2840 N N . TYR D 1 60 ? -23.096 20.499 -30.579 1.00 12.63 59 TYR D N 1
ATOM 2841 C CA . TYR D 1 60 ? -23.138 21.658 -29.653 1.00 14.24 59 TYR D CA 1
ATOM 2842 C C . TYR D 1 60 ? -24.278 22.559 -30.066 1.00 10.58 59 TYR D C 1
ATOM 2843 O O . TYR D 1 60 ? -24.074 23.245 -31.035 1.00 13.99 59 TYR D O 1
ATOM 2852 N N . GLY D 1 61 ? -25.465 22.443 -29.438 1.00 14.19 60 GLY D N 1
ATOM 2853 C CA . GLY D 1 61 ? -26.651 23.122 -29.998 1.00 13.19 60 GLY D CA 1
ATOM 2854 C C . GLY D 1 61 ? -26.920 22.632 -31.421 1.00 9.95 60 GLY D C 1
ATOM 2855 O O . GLY D 1 61 ? -26.915 21.458 -31.639 1.00 11.22 60 GLY D O 1
ATOM 2856 N N . THR D 1 62 ? -26.960 23.536 -32.399 1.00 13.04 61 THR D N 1
ATOM 2857 C CA . THR D 1 62 ? -27.255 23.220 -33.806 1.00 14.35 61 THR D CA 1
ATOM 2858 C C . THR D 1 62 ? -25.933 23.028 -34.550 1.00 10.41 61 THR D C 1
ATOM 2859 O O . THR D 1 62 ? -26.035 22.813 -35.783 1.00 10.48 61 THR D O 1
ATOM 2863 N N . ALA D 1 63 ? -24.766 23.178 -33.875 1.00 10.93 62 ALA D N 1
ATOM 2864 C CA . ALA D 1 63 ? -23.506 22.971 -34.557 1.00 9.68 62 ALA D CA 1
ATOM 2865 C C . ALA D 1 63 ? -23.175 21.477 -34.516 1.00 10.55 62 ALA D C 1
ATOM 2866 O O . ALA D 1 63 ? -23.471 20.824 -33.512 1.00 10.83 62 ALA D O 1
ATOM 2868 N N . ILE D 1 64 ? -22.461 20.974 -35.524 1.00 9.04 63 ILE D N 1
ATOM 2869 C CA . ILE D 1 64 ? -22.019 19.548 -35.493 1.00 9.50 63 ILE D CA 1
ATOM 2870 C C . ILE D 1 64 ? -20.715 19.399 -36.257 1.00 9.64 63 ILE D C 1
ATOM 2871 O O . ILE D 1 64 ? -20.557 20.045 -37.292 1.00 9.86 63 ILE D O 1
ATOM 2876 N N . THR D 1 65 ? -19.811 18.596 -35.702 1.00 10.49 64 THR D N 1
ATOM 2877 C CA . THR D 1 65 ? -18.719 17.979 -36.476 1.00 8.77 64 THR D CA 1
ATOM 2878 C C . THR D 1 65 ? -18.833 16.452 -36.358 1.00 7.90 64 THR D C 1
ATOM 2879 O O . THR D 1 65 ? -19.209 15.910 -35.360 1.00 8.97 64 THR D O 1
ATOM 2883 N N . PHE D 1 66 ? -18.440 15.831 -37.420 1.00 8.45 65 PHE D N 1
ATOM 2884 C CA . PHE D 1 66 ? -18.249 14.387 -37.371 1.00 10.42 65 PHE D CA 1
ATOM 2885 C C . PHE D 1 66 ? -17.189 13.969 -38.369 1.00 9.60 65 PHE D C 1
ATOM 2886 O O . PHE D 1 66 ? -16.922 14.681 -39.328 1.00 10.68 65 PHE D O 1
ATOM 2894 N N . THR D 1 67 ? -16.587 12.819 -38.110 1.00 9.44 66 THR D N 1
ATOM 2895 C CA A THR D 1 67 ? -15.423 12.355 -38.911 0.50 9.08 66 THR D CA 1
ATOM 2896 C CA B THR D 1 67 ? -15.457 12.357 -38.948 0.50 7.97 66 THR D CA 1
ATOM 2897 C C . THR D 1 67 ? -15.500 10.830 -39.037 1.00 8.42 66 THR D C 1
ATOM 2898 O O . THR D 1 67 ? -15.870 10.179 -38.034 1.00 10.05 66 THR D O 1
ATOM 2905 N N . VAL D 1 68 ? -15.224 10.337 -40.223 1.00 9.90 67 VAL D N 1
ATOM 2906 C CA . VAL D 1 68 ? -15.295 8.921 -40.609 1.00 9.95 67 VAL D CA 1
ATOM 2907 C C . VAL D 1 68 ? -13.903 8.476 -41.053 1.00 9.70 67 VAL D C 1
ATOM 2908 O O . VAL D 1 68 ? -13.299 9.110 -41.940 1.00 12.37 67 VAL D O 1
ATOM 2912 N N . LEU D 1 69 ? -13.476 7.363 -40.472 1.00 12.69 68 LEU D N 1
ATOM 2913 C CA . LEU D 1 69 ? -12.265 6.614 -40.853 1.00 9.23 68 LEU D CA 1
ATOM 2914 C C . LEU D 1 69 ? -12.654 5.617 -41.963 1.00 9.27 68 LEU D C 1
ATOM 2915 O O . LEU D 1 69 ? -13.438 4.744 -41.665 1.00 14.13 68 LEU D O 1
ATOM 2920 N N . TRP D 1 70 ? -12.045 5.666 -43.142 1.00 10.14 69 TRP D N 1
ATOM 2921 C CA . TRP D 1 70 ? -12.411 4.807 -44.301 1.00 8.65 69 TRP D CA 1
ATOM 2922 C C . TRP D 1 70 ? -11.686 3.445 -44.250 1.00 9.26 69 TRP D C 1
ATOM 2923 O O . TRP D 1 70 ? -10.943 3.059 -45.205 1.00 11.97 69 TRP D O 1
ATOM 2934 N N . GLU D 1 71 ? -11.827 2.729 -43.141 1.00 11.19 70 GLU D N 1
ATOM 2935 C CA . GLU D 1 71 ? -11.419 1.313 -42.986 1.00 14.91 70 GLU D CA 1
ATOM 2936 C C . GLU D 1 71 ? -12.534 0.594 -42.217 1.00 12.54 70 GLU D C 1
ATOM 2937 O O . GLU D 1 71 ? -13.094 1.151 -41.219 1.00 13.68 70 GLU D O 1
ATOM 2943 N N . ASN D 1 72 ? -12.870 -0.607 -42.677 1.00 12.97 71 ASN D N 1
ATOM 2944 C CA . ASN D 1 72 ? -13.763 -1.511 -41.925 1.00 10.77 71 ASN D CA 1
ATOM 2945 C C . ASN D 1 72 ? -13.297 -2.914 -42.226 1.00 12.56 71 ASN D C 1
ATOM 2946 O O . ASN D 1 72 ? -12.132 -3.076 -42.647 1.00 15.35 71 ASN D O 1
ATOM 2951 N N . ALA D 1 73 ? -14.127 -3.918 -41.950 1.00 14.45 72 ALA D N 1
ATOM 2952 C CA . ALA D 1 73 ? -13.707 -5.333 -42.011 1.00 14.87 72 ALA D CA 1
ATOM 2953 C C . ALA D 1 73 ? -13.503 -5.720 -43.466 1.00 16.01 72 ALA D C 1
ATOM 2954 O O . ALA D 1 73 ? -12.869 -6.692 -43.725 1.00 13.79 72 ALA D O 1
ATOM 2956 N N . THR D 1 74 ? -14.041 -4.975 -44.417 1.00 14.81 73 THR D N 1
ATOM 2957 C CA . THR D 1 74 ? -14.065 -5.495 -45.800 1.00 15.94 73 THR D CA 1
ATOM 2958 C C . THR D 1 74 ? -13.313 -4.564 -46.741 1.00 14.97 73 THR D C 1
ATOM 2959 O O . THR D 1 74 ? -12.827 -5.037 -47.762 1.00 17.58 73 THR D O 1
ATOM 2963 N N . GLU D 1 75 ? -13.261 -3.269 -46.488 1.00 15.73 74 GLU D N 1
ATOM 2964 C CA . GLU D 1 75 ? -12.700 -2.370 -47.534 1.00 14.54 74 GLU D CA 1
ATOM 2965 C C . GLU D 1 75 ? -12.071 -1.156 -46.866 1.00 14.35 74 GLU D C 1
ATOM 2966 O O . GLU D 1 75 ? -12.629 -0.647 -45.932 1.00 17.04 74 GLU D O 1
ATOM 2972 N N . SER D 1 76 ? -10.917 -0.769 -47.384 1.00 14.52 75 SER D N 1
ATOM 2973 C CA A SER D 1 76 ? -9.976 0.265 -46.876 0.50 17.49 75 SER D CA 1
ATOM 2974 C CA B SER D 1 76 ? -10.149 0.367 -46.822 0.50 16.86 75 SER D CA 1
ATOM 2975 C C . SER D 1 76 ? -9.818 1.310 -47.981 1.00 14.38 75 SER D C 1
ATOM 2976 O O . SER D 1 76 ? -9.637 0.844 -49.116 1.00 17.77 75 SER D O 1
ATOM 2981 N N . CYS D 1 77 ? -9.842 2.614 -47.690 1.00 15.76 76 CYS D N 1
ATOM 2982 C CA . CYS D 1 77 ? -9.541 3.637 -48.713 1.00 13.57 76 CYS D CA 1
ATOM 2983 C C . CYS D 1 77 ? -8.447 4.565 -48.239 1.00 14.40 76 CYS D C 1
ATOM 2984 O O . CYS D 1 77 ? -8.222 5.551 -48.921 1.00 18.72 76 CYS D O 1
ATOM 2987 N N . ASN D 1 78 ? -7.750 4.211 -47.174 1.00 14.98 77 ASN D N 1
ATOM 2988 C CA . ASN D 1 78 ? -6.507 4.920 -46.818 1.00 14.70 77 ASN D CA 1
ATOM 2989 C C . ASN D 1 78 ? -6.789 6.405 -46.671 1.00 14.30 77 ASN D C 1
ATOM 2990 O O . ASN D 1 78 ? -6.004 7.181 -47.132 1.00 14.70 77 ASN D O 1
ATOM 2995 N N . SER D 1 79 ? -7.898 6.777 -46.051 1.00 14.75 78 SER D N 1
ATOM 2996 C CA . SER D 1 79 ? -8.289 8.198 -45.971 1.00 11.10 78 SER D CA 1
ATOM 2997 C C . SER D 1 79 ? -9.268 8.391 -44.823 1.00 8.99 78 SER D C 1
ATOM 2998 O O . SER D 1 79 ? -9.713 7.400 -44.172 1.00 10.84 78 SER D O 1
ATOM 3001 N N . ILE D 1 80 ? -9.508 9.646 -44.503 1.00 9.36 79 ILE D N 1
ATOM 3002 C CA . ILE D 1 80 ? -10.478 10.052 -43.449 1.00 9.38 79 ILE D CA 1
ATOM 3003 C C . ILE D 1 80 ? -11.175 11.296 -43.972 1.00 9.63 79 ILE D C 1
ATOM 3004 O O . ILE D 1 80 ? -10.521 12.127 -44.617 1.00 10.40 79 ILE D O 1
ATOM 3009 N N . THR D 1 81 ? -12.456 11.455 -43.614 1.00 9.75 80 THR D N 1
ATOM 3010 C CA . THR D 1 81 ? -13.239 12.665 -43.901 1.00 8.63 80 THR D CA 1
ATOM 3011 C C . THR D 1 81 ? -13.657 13.305 -42.583 1.00 8.80 80 THR D C 1
ATOM 3012 O O . THR D 1 81 ? -14.007 12.604 -41.619 1.00 8.11 80 THR D O 1
ATOM 3016 N N . ALA D 1 82 ? -13.619 14.633 -42.547 1.00 9.97 81 ALA D N 1
ATOM 3017 C CA . ALA D 1 82 ? -14.249 15.424 -41.464 1.00 9.72 81 ALA D CA 1
ATOM 3018 C C . ALA D 1 82 ? -15.270 16.376 -42.071 1.00 10.01 81 ALA D C 1
ATOM 3019 O O . ALA D 1 82 ? -14.922 17.126 -42.968 1.00 10.52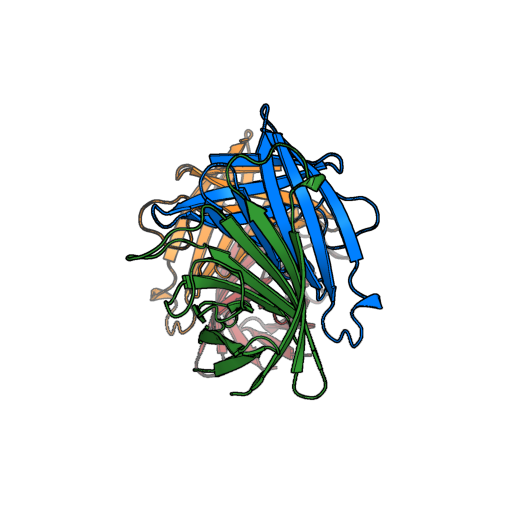 81 ALA D O 1
ATOM 3021 N N . TRP D 1 83 ? -16.474 16.326 -41.532 1.00 8.24 82 TRP D N 1
ATOM 3022 C CA . TRP D 1 83 ? -17.567 17.255 -41.824 1.00 8.33 82 TRP D CA 1
ATOM 3023 C C . TRP D 1 83 ? -17.674 18.300 -40.716 1.00 8.02 82 TRP D C 1
ATOM 3024 O O . TRP D 1 83 ? -17.713 17.956 -39.549 1.00 10.37 82 TRP D O 1
ATOM 3035 N N . THR D 1 84 ? -17.881 19.553 -41.101 1.00 9.99 83 THR D N 1
ATOM 3036 C CA . THR D 1 84 ? -18.194 20.659 -40.192 1.00 10.02 83 THR D CA 1
ATOM 3037 C C . THR D 1 84 ? -19.491 21.278 -40.719 1.00 10.11 83 THR D C 1
ATOM 3038 O O . THR D 1 84 ? -19.561 21.583 -41.896 1.00 12.50 83 THR D O 1
ATOM 3042 N N . GLY D 1 85 ? -20.505 21.423 -39.888 1.00 10.45 84 GLY D N 1
ATOM 3043 C CA . GLY D 1 85 ? -21.755 22.007 -40.381 1.00 11.84 84 GLY D CA 1
ATOM 3044 C C . GLY D 1 85 ? -22.726 22.327 -39.276 1.00 10.82 84 GLY D C 1
ATOM 3045 O O . GLY D 1 85 ? -22.344 22.388 -38.082 1.00 9.47 84 GLY D O 1
ATOM 3046 N N . PHE D 1 86 ? -23.980 22.489 -39.669 1.00 11.89 85 PHE D N 1
ATOM 3047 C CA . PHE D 1 86 ? -24.964 23.087 -38.738 1.00 13.05 85 PHE D CA 1
ATOM 3048 C C . PHE D 1 86 ? -26.316 22.642 -39.201 1.00 11.37 85 PHE D C 1
ATOM 3049 O O . PHE D 1 86 ? -26.467 22.458 -40.402 1.00 13.98 85 PHE D O 1
ATOM 3057 N N . TYR D 1 87 ? -27.217 22.554 -38.239 1.00 11.49 86 TYR D N 1
ATOM 3058 C CA . TYR D 1 87 ? -28.605 22.143 -38.442 1.00 12.60 86 TYR D CA 1
ATOM 3059 C C . TYR D 1 87 ? -29.446 23.416 -38.516 1.00 12.61 86 TYR D C 1
ATOM 3060 O O . TYR D 1 87 ? -29.339 24.265 -37.640 1.00 14.29 86 TYR D O 1
ATOM 3069 N N . TYR D 1 88 ? -30.282 23.512 -39.539 1.00 14.53 87 TYR D N 1
ATOM 3070 C CA . TYR D 1 88 ? -31.125 24.707 -39.776 1.00 14.28 87 TYR D CA 1
ATOM 3071 C C . TYR D 1 88 ? -32.191 24.268 -40.771 1.00 15.16 87 TYR D C 1
ATOM 3072 O O . TYR D 1 88 ? -31.792 23.684 -41.764 1.00 13.95 87 TYR D O 1
ATOM 3081 N N . GLN D 1 89 ? -33.469 24.558 -40.495 1.00 20.23 88 GLN D N 1
ATOM 3082 C CA . GLN D 1 89 ? -34.593 24.323 -41.446 1.00 21.00 88 GLN D CA 1
ATOM 3083 C C . GLN D 1 89 ? -34.595 22.861 -41.878 1.00 22.11 88 GLN D C 1
ATOM 3084 O O . GLN D 1 89 ? -34.768 22.579 -43.095 1.00 27.46 88 GLN D O 1
ATOM 3090 N N . GLY D 1 90 ? -34.391 21.959 -40.922 1.00 19.92 89 GLY D N 1
ATOM 3091 C CA . GLY D 1 90 ? -34.613 20.519 -41.118 1.00 24.08 89 GLY D CA 1
ATOM 3092 C C . GLY D 1 90 ? -33.503 19.824 -41.842 1.00 21.06 89 GLY D C 1
ATOM 3093 O O . GLY D 1 90 ? -33.693 18.681 -42.271 1.00 22.97 89 GLY D O 1
ATOM 3094 N N . GLN D 1 91 ? -32.363 20.484 -41.995 1.00 16.06 90 GLN D N 1
ATOM 3095 C CA . GLN D 1 91 ? -31.234 19.885 -42.715 1.00 13.82 90 GLN D CA 1
ATOM 3096 C C . GLN D 1 91 ? -29.937 20.213 -42.001 1.00 13.22 90 GLN D C 1
ATOM 3097 O O . GLN D 1 91 ? -29.854 21.200 -41.267 1.00 14.07 90 GLN D O 1
ATOM 3103 N N . ILE D 1 92 ? -28.963 19.342 -42.211 1.00 15.47 91 ILE D N 1
ATOM 3104 C CA . ILE D 1 92 ? -27.593 19.588 -41.736 1.00 13.66 91 ILE D CA 1
ATOM 3105 C C . ILE D 1 92 ? -26.784 19.964 -42.967 1.00 14.25 91 ILE D C 1
ATOM 3106 O O . ILE D 1 92 ? -26.658 19.140 -43.889 1.00 15.66 91 ILE D O 1
ATOM 3111 N N . THR D 1 93 ? -26.354 21.208 -43.003 1.00 12.35 92 THR D N 1
ATOM 3112 C CA . THR D 1 93 ? -25.494 21.729 -44.084 1.00 12.02 92 THR D CA 1
ATOM 3113 C C . THR D 1 93 ? -24.059 21.566 -43.653 1.00 10.39 92 THR D C 1
ATOM 3114 O O . THR D 1 93 ? -23.708 22.112 -42.568 1.00 12.24 92 THR D O 1
ATOM 3118 N N . THR D 1 94 ? -23.237 20.946 -44.493 1.00 11.16 93 THR D N 1
ATOM 3119 C CA . THR D 1 94 ? -21.881 20.612 -44.030 1.00 11.25 93 THR D CA 1
ATOM 3120 C C . THR D 1 94 ? -20.865 20.960 -45.088 1.00 11.56 93 THR D C 1
ATOM 3121 O O . THR D 1 94 ? -21.219 20.875 -46.289 1.00 13.00 93 THR D O 1
ATOM 3125 N N . LEU D 1 95 ? -19.648 21.299 -44.633 1.00 11.61 94 LEU D N 1
ATOM 3126 C CA . LEU D 1 95 ? -18.472 21.362 -45.540 1.00 12.03 94 LEU D CA 1
ATOM 3127 C C . LEU D 1 95 ? -17.534 20.244 -45.106 1.00 11.10 94 LEU D C 1
ATOM 3128 O O . LEU D 1 95 ? -17.290 20.114 -43.927 1.00 13.36 94 LEU D O 1
ATOM 3133 N N . TRP D 1 96 ? -17.045 19.457 -46.030 1.00 13.05 95 TRP D N 1
ATOM 3134 C CA . TRP D 1 96 ? -16.188 18.324 -45.644 1.00 11.98 95 TRP D CA 1
ATOM 3135 C C . TRP D 1 96 ? -14.794 18.473 -46.243 1.00 10.77 95 TRP D C 1
ATOM 3136 O O . TRP D 1 96 ? -14.620 19.149 -47.273 1.00 11.21 95 TRP D O 1
ATOM 3147 N N . GLN D 1 97 ? -13.838 17.839 -45.550 1.00 9.78 96 GLN D N 1
ATOM 3148 C CA . GLN D 1 97 ? -12.463 17.725 -46.012 1.00 11.07 96 GLN D CA 1
ATOM 3149 C C . GLN D 1 97 ? -12.074 16.259 -45.901 1.00 10.88 96 GLN D C 1
ATOM 3150 O O . GLN D 1 97 ? -12.357 15.667 -44.906 1.00 10.61 96 GLN D O 1
ATOM 3156 N N . LEU D 1 98 ? -11.411 15.762 -46.923 1.00 12.07 97 LEU D N 1
ATOM 3157 C CA . LEU D 1 98 ? -10.984 14.362 -47.065 1.00 13.19 97 LEU D CA 1
ATOM 3158 C C . LEU D 1 98 ? -9.470 14.408 -47.255 1.00 14.05 97 LEU D C 1
ATOM 3159 O O . LEU D 1 98 ? -8.995 15.021 -48.227 1.00 14.06 97 LEU D O 1
ATOM 3164 N N . VAL D 1 99 ? -8.772 13.735 -46.360 1.00 14.46 98 VAL D N 1
ATOM 3165 C CA . VAL D 1 99 ? -7.298 13.613 -46.415 1.00 13.27 98 VAL D CA 1
ATOM 3166 C C . VAL D 1 99 ? -6.929 12.145 -46.643 1.00 13.34 98 VAL D C 1
ATOM 3167 O O . VAL D 1 99 ? -7.517 11.268 -46.064 1.00 11.38 98 VAL D O 1
ATOM 3171 N N . ILE D 1 100 ? -5.988 11.948 -47.528 1.00 14.41 99 ILE D N 1
ATOM 3172 C CA . ILE D 1 100 ? -5.422 10.621 -47.898 1.00 14.94 99 ILE D CA 1
ATOM 3173 C C . ILE D 1 100 ? -4.093 10.378 -47.170 1.00 13.96 99 ILE D C 1
ATOM 3174 O O . ILE D 1 100 ? -3.195 11.215 -47.218 1.00 16.15 99 ILE D O 1
ATOM 3179 N N . ASN D 1 101 ? -3.992 9.215 -46.563 1.00 14.45 100 ASN D N 1
ATOM 3180 C CA . ASN D 1 101 ? -2.748 8.702 -45.950 1.00 16.54 100 ASN D CA 1
ATOM 3181 C C . ASN D 1 101 ? -1.560 8.912 -46.911 1.00 16.69 100 ASN D C 1
ATOM 3182 O O . ASN D 1 101 ? -1.661 8.642 -48.074 1.00 17.00 100 ASN D O 1
ATOM 3187 N N . GLY D 1 102 ? -0.446 9.425 -46.416 1.00 18.28 101 GLY D N 1
ATOM 3188 C CA . GLY D 1 102 ? 0.746 9.668 -47.254 1.00 19.06 101 GLY D CA 1
ATOM 3189 C C . GLY D 1 102 ? 0.723 11.002 -47.984 1.00 16.37 101 GLY D C 1
ATOM 3190 O O . GLY D 1 102 ? 1.609 11.248 -48.814 1.00 23.96 101 GLY D O 1
ATOM 3191 N N . SER D 1 103 ? -0.260 11.859 -47.734 1.00 17.27 102 SER D N 1
ATOM 3192 C CA . SER D 1 103 ? -0.318 13.198 -48.345 1.00 19.29 102 SER D CA 1
ATOM 3193 C C . SER D 1 103 ? 0.885 14.052 -47.893 1.00 19.69 102 SER D C 1
ATOM 3194 O O . SER D 1 103 ? 1.439 13.850 -46.813 1.00 21.94 102 SER D O 1
ATOM 3197 N N . THR D 1 104 ? 1.332 14.925 -48.772 1.00 21.05 103 THR D N 1
ATOM 3198 C CA . THR D 1 104 ? 2.517 15.794 -48.536 1.00 23.32 103 THR D CA 1
ATOM 3199 C C . THR D 1 104 ? 2.155 17.266 -48.738 1.00 19.70 103 THR D C 1
ATOM 3200 O O . THR D 1 104 ? 2.984 18.127 -48.417 1.00 22.71 103 THR D O 1
ATOM 3204 N N . SER D 1 105 ? 0.943 17.551 -49.187 1.00 20.82 104 SER D N 1
ATOM 3205 C CA . SER D 1 105 ? 0.489 18.922 -49.501 1.00 22.69 104 SER D CA 1
ATOM 3206 C C . SER D 1 105 ? -0.993 19.075 -49.142 1.00 19.94 104 SER D C 1
ATOM 3207 O O . SER D 1 105 ? -1.766 18.178 -49.422 1.00 20.24 104 SER D O 1
ATOM 3210 N N . THR D 1 106 ? -1.374 20.210 -48.576 1.00 23.21 105 THR D N 1
ATOM 3211 C CA . THR D 1 106 ? -2.803 20.524 -48.317 1.00 21.11 105 THR D CA 1
ATOM 3212 C C . THR D 1 106 ? -3.563 20.616 -49.643 1.00 20.61 105 THR D C 1
ATOM 3213 O O . THR D 1 106 ? -4.813 20.399 -49.613 1.00 21.97 105 THR D O 1
ATOM 3217 N N . GLY D 1 107 ? -2.851 20.891 -50.752 1.00 19.87 106 GLY D N 1
ATOM 3218 C CA . GLY D 1 107 ? -3.406 20.824 -52.113 1.00 21.47 106 GLY D CA 1
ATOM 3219 C C . GLY D 1 107 ? -4.080 19.484 -52.410 1.00 21.79 106 GLY D C 1
ATOM 3220 O O . GLY D 1 107 ? -4.949 19.449 -53.301 1.00 25.01 106 GLY D O 1
ATOM 3221 N N . GLN D 1 108 ? -3.703 18.422 -51.697 1.00 20.42 107 GLN D N 1
ATOM 3222 C CA . GLN D 1 108 ? -4.161 17.029 -51.950 1.00 18.73 107 GLN D CA 1
ATOM 3223 C C . GLN D 1 108 ? -5.445 16.767 -51.172 1.00 15.17 107 GLN D C 1
ATOM 3224 O O . GLN D 1 108 ? -6.014 15.697 -51.333 1.00 17.05 107 GLN D O 1
ATOM 3230 N N . ILE D 1 109 ? -5.798 17.662 -50.265 1.00 16.31 108 ILE D N 1
ATOM 3231 C CA . ILE D 1 109 ? -7.010 17.477 -49.417 1.00 14.20 108 ILE D CA 1
ATOM 3232 C C . ILE D 1 109 ? -8.195 17.840 -50.300 1.00 15.82 108 ILE D C 1
ATOM 3233 O O . ILE D 1 109 ? -8.201 18.937 -50.918 1.00 18.27 108 ILE D O 1
ATOM 3238 N N . ILE D 1 110 ? -9.173 16.953 -50.328 1.00 15.51 109 ILE D N 1
ATOM 3239 C CA . ILE D 1 110 ? -10.349 17.066 -51.220 1.00 18.59 109 ILE D CA 1
ATOM 3240 C C . ILE D 1 110 ? -11.451 17.676 -50.379 1.00 13.27 109 ILE D C 1
ATOM 3241 O O . ILE D 1 110 ? -11.495 17.394 -49.175 1.00 13.07 109 ILE D O 1
ATOM 3246 N N . SER D 1 111 ? -12.275 18.548 -50.966 1.00 14.37 110 SER D N 1
ATOM 3247 C CA . SER D 1 111 ? -13.334 19.211 -50.160 1.00 16.66 110 SER D CA 1
ATOM 3248 C C . SER D 1 111 ? -14.621 19.253 -50.942 1.00 13.63 110 SER D C 1
ATOM 3249 O O . SER D 1 111 ? -14.604 19.119 -52.181 1.00 17.17 110 SER D O 1
ATOM 3252 N N . GLY D 1 112 ? -15.707 19.455 -50.210 1.00 14.96 111 GLY D N 1
ATOM 3253 C CA . GLY D 1 112 ? -17.018 19.584 -50.851 1.00 15.00 111 GLY D CA 1
ATOM 3254 C C . GLY D 1 112 ? -18.065 19.969 -49.833 1.00 13.43 111 GLY D C 1
ATOM 3255 O O . GLY D 1 112 ? -17.733 20.209 -48.698 1.00 12.82 111 GLY D O 1
ATOM 3256 N N . GLU D 1 113 ? -19.316 20.000 -50.260 1.00 15.44 112 GLU D N 1
ATOM 3257 C CA . GLU D 1 113 ? -20.458 20.360 -49.390 1.00 14.21 112 GLU D CA 1
ATOM 3258 C C . GLU D 1 113 ? -21.469 19.229 -49.485 1.00 10.71 112 GLU D C 1
ATOM 3259 O O . GLU D 1 113 ? -21.790 18.783 -50.625 1.00 14.68 112 GLU D O 1
ATOM 3265 N N . ASP D 1 114 ? -21.929 18.791 -48.327 1.00 11.92 113 ASP D N 1
ATOM 3266 C CA . ASP D 1 114 ? -23.015 17.802 -48.220 1.00 12.23 113 ASP D CA 1
ATOM 3267 C C . ASP D 1 114 ? -24.167 18.408 -47.427 1.00 11.50 113 ASP D C 1
ATOM 3268 O O . ASP D 1 114 ? -23.937 19.056 -46.423 1.00 15.34 113 ASP D O 1
ATOM 3273 N N . ILE D 1 115 ? -25.377 18.178 -47.921 1.00 12.29 114 ILE D N 1
ATOM 3274 C CA . ILE D 1 115 ? -26.615 18.524 -47.204 1.00 12.46 114 ILE D CA 1
ATOM 3275 C C . ILE D 1 115 ? -27.295 17.221 -46.801 1.00 10.12 114 ILE D C 1
ATOM 3276 O O . ILE D 1 115 ? -27.635 16.405 -47.667 1.00 12.99 114 ILE D O 1
ATOM 3281 N N . PHE D 1 116 ? -27.553 17.077 -45.515 1.00 11.37 115 PHE D N 1
ATOM 3282 C CA . PHE D 1 116 ? -28.144 15.838 -44.921 1.00 12.18 115 PHE D CA 1
ATOM 3283 C C . PHE D 1 116 ? -29.538 16.149 -44.433 1.00 12.36 115 PHE D C 1
ATOM 3284 O O . PHE D 1 116 ? -29.726 17.193 -43.864 1.00 12.99 115 PHE D O 1
ATOM 3292 N N . LYS D 1 117 ? -30.479 15.248 -44.700 1.00 13.81 116 LYS D N 1
ATOM 3293 C CA . LYS D 1 117 ? -31.872 15.387 -44.253 1.00 13.88 116 LYS D CA 1
ATOM 3294 C C . LYS D 1 117 ? -32.301 14.132 -43.546 1.00 15.28 116 LYS D C 1
ATOM 3295 O O . LYS D 1 117 ? -31.785 13.053 -43.846 1.00 14.48 116 LYS D O 1
ATOM 3301 N N . PRO D 1 118 ? -33.277 14.231 -42.620 1.00 15.59 117 PRO D N 1
ATOM 3302 C CA . PRO D 1 118 ? -33.710 13.046 -41.901 1.00 17.72 117 PRO D CA 1
ATOM 3303 C C . PRO D 1 118 ? -34.180 11.936 -42.838 1.00 15.64 117 PRO D C 1
ATOM 3304 O O . PRO D 1 118 ? -34.847 12.198 -43.797 1.00 14.09 117 PRO D O 1
ATOM 3308 N N . SER D 1 119 ? -33.775 10.713 -42.549 1.00 18.61 118 SER D N 1
ATOM 3309 C CA . SER D 1 119 ? -34.128 9.541 -43.380 1.00 20.33 118 SER D CA 1
ATOM 3310 C C . SER D 1 119 ? -34.505 8.385 -42.471 1.00 23.78 118 SER D C 1
ATOM 3311 O O . SER D 1 119 ? -34.935 7.351 -43.003 1.00 27.42 118 SER D O 1
#

Nearest PDB structures (foldseek):
  7our-assembly1_F  TM=1.000E+00  e=1.091E-16  Gammaproteobacteria bacterium
  7p8y-assembly2_C  TM=1.007E+00  e=3.180E-16  Gammaproteobacteria bacterium
  3szi-assembly3_F  TM=9.931E-01  e=1.055E-13  Shewanella denitrificans OS217
  3t2w-assembly1_A-2  TM=9.915E-01  e=1.003E-13  Shewanella denitrificans OS217
  3szh-assembly1_A  TM=9.785E-01  e=1.944E-13  Shewanella denitrificans OS217

Solvent-accessible surface area: 17197 Å² total; per-residue (Å²): 158,35,25,33,31,7,112,48,28,2,6,0,46,14,46,51,71,72,153,66,10,30,1,36,4,16,5,4,11,87,14,96,89,98,37,1,54,71,13,18,1,15,6,16,0,13,38,26,55,47,0,8,1,1,3,0,1,18,71,34,24,69,75,56,41,66,7,0,5,3,8,1,0,2,96,86,144,29,66,6,24,0,43,25,15,19,0,69,48,49,8,66,50,42,67,85,19,77,78,26,90,12,63,0,122,86,108,170,54,25,33,36,10,115,48,28,2,6,0,49,17,34,56,72,73,151,67,10,28,1,38,5,19,4,5,12,85,15,94,89,93,40,2,54,73,13,16,0,15,5,17,0,12,39,25,54,46,0,9,0,1,0,0,3,17,72,33,26,66,74,55,39,66,7,0,4,2,7,0,0,3,95,92,140,28,54,7,22,0,40,29,15,19,0,65,50,50,7,64,51,41,69,82,18,78,78,27,88,13,60,0,107,91,99,157,48,25,37,37,11,114,50,28,2,6,0,42,18,104,51,71,68,151,28,7,28,1,53,5,66,5,23,12,86,16,96,86,94,41,2,51,102,33,72,1,46,6,17,0,7,41,22,53,50,0,10,0,1,2,0,13,18,77,40,118,100,68,58,40,66,6,0,5,4,8,1,0,5,89,94,143,32,51,6,13,0,38,30,16,18,0,69,39,51,8,70,53,38,69,86,18,72,80,28,87,13,37,0,114,87,102,159,47,25,36,40,11,115,49,27,2,6,0,43,18,109,47,70,66,150,28,8,26,0,48,8,67,4,24,12,87,16,95,85,94,40,2,54,103,33,73,1,44,8,17,0,8,40,24,54,51,0,9,0,1,1,0,11,18,85,38,116,101,72,67,40,62,7,0,5,2,8,0,0,4,90,94,150,31,43,8,16,0,39,31,17,16,0,68,39,50,7,68,53,35,71,88,18,71,79,27,88,14,56,0,114,85,102

Secondary structure (DSSP, 8-state):
-EEEEETTS-EEEEEEE-TT-EEEEEEEB--TT-SSBSS-EEEEEEEETTEEEEEEEEE-SS-EEEEEEEEEEEEETTEEEEEEEEEETT---GGG-EEEEEEEEE-/-EEEEETTS-EEEEEEE-TT-EEEEEEE---TT-SS-SSEEEEEEEEETTEEEEEEEEE-SS-EEEEEEEEEEEEETTEEEEEEEEEETT---GGG-EEEEEEEEE-/-EEEEETTS-EEEEEEE-TT-EEEEEEEB--TT-SSBSS-EEEEEEEETTEEEEEEEEE-SS-EEEEEEEEEEEEETTEEEEEEEEEETT---GGG-EEEEEEEEE-/-EEEEETTS-EEEEEEE-TT-EEEEEEEB--TT-SSBSS-EEEEEEEETTEEEEEEEEE-SS-EEEEEEEEEEEEETTEEEEEEEEEETT---GGG-EEEEEEEEE-

Sequence (428 aa):
LSAWTNQSGSTLYIQSVDPSGSLSGYYINRAAGYGCQQNTPYPVTGWVYGTAITFTVLWENATESCNSITAWTGFYYQGQITTLWQLVINGSTSTGQIISGEDIFKPSLSAWTNQSGSTLYIQSVDPSGSLSGYYINRAAGYGCQNTPYPVTGWVYGTAITFTVLWENATESCNSITAWTGFYYQGQITTLWQLVINGSTSTGQIISGEDIFKPSLSAWTNQSGSTLYIQSVDPSGSLSSGYYINRAAGYGCQNTPYPVTGWVYGTAITFTVLWENATESCNSITAWTGFYYQGQITTLWQLVINGSTSTGQIISGEDIFKPSLSAWTNQSGSTLYIQSVDPSGSLSSGYYINRAAGYGCQNTPYPVTGWVYGTAITFTTVLWENATESSCNSITAWTGFYYQGQITTLWQLVINGSTSTGQIISGEDIFKPS